Protein AF-A0A940CSS1-F1 (afdb_monomer_lite)

Secondary structure (DSSP, 8-state):
---HHHHHHHHHTGGG-S-----TTHHHHHHHHHHHHHHHHHHTT-TTS-HHHHHHHHHTHHHHHHHTTHHHHHHHHHHHTTS--SSGGGTSPSS-STT---HHHHHHHHHHHHHHHHS-SS----HHHHHHHHHHHHHHHHHHHHHSSEEETTSPBPSSTTSPP-SSSEEEGGGTSS-SS-S-S-HHHHHHHHHHHHHHHHHHHHHHHHHH-HHHHTT-----PPPEE-TTS-EE-HHHHHHHTTTTSS----STHHHHHHHHHHHHHHHHHHHHHHHHHH-TTHHHHHHHHH-HHHH----HHHHHHHHHIIIIIT--HHHHHHHHTS--------GGG-------S-S---HHHHHHHHHHHH--HHHHHHHHH-TTT--EEETTTTEEE-HHHHHHHHHHHHHHTGGGS-SS-HHHHHHHHHHHHHHHS--SSTHHHHHHHHHHPPPEEE--S-TTS-HHHHHHHHHHTTEEEEEEE-SS-TT-TTS-GGGSEEEEEEEEEETTEEGGG-TTTEEEEEEEETTEEEEEEEESSPPPSEEEEEEEEEEETTSPBPPPEEEEEEE------

Radius of gyration: 26.65 Å; chains: 1; bounding box: 70×77×77 Å

Structure (mmCIF, N/CA/C/O backbone):
data_AF-A0A940CSS1-F1
#
_entry.id   AF-A0A940CSS1-F1
#
loop_
_atom_site.group_PDB
_atom_site.id
_atom_site.type_symbol
_atom_site.label_atom_id
_atom_site.label_alt_id
_atom_site.label_comp_id
_atom_site.label_asym_id
_atom_site.label_entity_id
_atom_site.label_seq_id
_atom_site.pdbx_PDB_ins_code
_atom_site.Cartn_x
_atom_site.Cartn_y
_atom_site.Cartn_z
_atom_site.occupancy
_atom_site.B_iso_or_equiv
_atom_site.auth_seq_id
_atom_site.auth_comp_id
_atom_site.auth_asym_id
_atom_site.auth_atom_id
_atom_site.pdbx_PDB_model_num
ATOM 1 N N . MET A 1 1 ? 31.237 24.025 -6.391 1.00 29.25 1 MET A N 1
ATOM 2 C CA . MET A 1 1 ? 30.193 24.682 -5.571 1.00 29.25 1 MET A CA 1
ATOM 3 C C . MET A 1 1 ? 28.832 24.207 -6.045 1.00 29.25 1 MET A C 1
ATOM 5 O O . MET A 1 1 ? 28.458 24.490 -7.176 1.00 29.25 1 MET A O 1
ATOM 9 N N . VAL A 1 2 ? 28.121 23.431 -5.227 1.00 28.97 2 VAL A N 1
ATOM 10 C CA . VAL A 1 2 ? 26.744 23.020 -5.535 1.00 28.97 2 VAL A CA 1
ATOM 11 C C . VAL A 1 2 ? 25.853 24.253 -5.382 1.00 28.97 2 VAL A C 1
ATOM 13 O O . VAL A 1 2 ? 25.834 24.879 -4.328 1.00 28.97 2 VAL A O 1
ATOM 16 N N . SER A 1 3 ? 25.181 24.652 -6.461 1.00 36.09 3 SER A N 1
ATOM 17 C CA . SER A 1 3 ? 24.285 25.812 -6.474 1.00 36.09 3 SER A CA 1
ATOM 18 C C . SER A 1 3 ? 23.191 25.664 -5.409 1.00 36.09 3 SER A C 1
ATOM 20 O O . SER A 1 3 ? 22.567 24.608 -5.320 1.00 36.09 3 SER A O 1
ATOM 22 N N . LEU A 1 4 ? 22.907 26.728 -4.648 1.00 36.09 4 LEU A N 1
ATOM 23 C CA . LEU A 1 4 ? 21.789 26.808 -3.693 1.00 36.09 4 LEU A CA 1
ATOM 24 C C . LEU A 1 4 ? 20.453 26.381 -4.334 1.00 36.09 4 LEU A C 1
ATOM 26 O O . LEU A 1 4 ? 19.608 25.783 -3.673 1.00 36.09 4 LEU A O 1
ATOM 30 N N . LYS A 1 5 ? 20.306 26.593 -5.654 1.00 35.53 5 LYS A N 1
ATOM 31 C CA . LYS A 1 5 ? 19.169 26.096 -6.441 1.00 35.53 5 LYS A CA 1
ATOM 32 C C . LYS A 1 5 ? 19.087 24.574 -6.440 1.00 35.53 5 LYS A C 1
ATOM 34 O O . LYS A 1 5 ? 17.989 24.072 -6.305 1.00 35.53 5 LYS A O 1
ATOM 39 N N . PHE A 1 6 ? 20.207 23.860 -6.565 1.00 36.69 6 PHE A N 1
ATOM 40 C CA . PHE A 1 6 ? 20.286 22.392 -6.561 1.00 36.69 6 PHE A CA 1
ATOM 41 C C . PHE A 1 6 ? 20.028 21.799 -5.169 1.00 36.69 6 PHE A C 1
ATOM 43 O O . PHE A 1 6 ? 19.438 20.730 -5.068 1.00 36.69 6 PHE A O 1
ATOM 50 N N . LEU A 1 7 ? 20.441 22.492 -4.104 1.00 38.69 7 LEU A N 1
ATOM 51 C CA . LEU A 1 7 ? 20.188 22.077 -2.722 1.00 38.69 7 LEU A CA 1
ATOM 52 C C . LEU A 1 7 ? 18.703 22.236 -2.357 1.00 38.69 7 LEU A C 1
ATOM 54 O O . LEU A 1 7 ? 18.094 21.280 -1.893 1.00 38.69 7 LEU A O 1
ATOM 58 N N . LEU A 1 8 ? 18.096 23.388 -2.670 1.00 38.75 8 LEU A N 1
ATOM 59 C CA . LEU A 1 8 ? 16.649 23.605 -2.525 1.00 38.75 8 LEU A CA 1
ATOM 60 C C . LEU A 1 8 ? 15.842 22.621 -3.379 1.00 38.75 8 LEU A C 1
ATOM 62 O O . LEU A 1 8 ? 14.817 22.127 -2.935 1.00 38.75 8 LEU A O 1
ATOM 66 N N . LEU A 1 9 ? 16.337 22.271 -4.567 1.00 43.03 9 LEU A N 1
ATOM 67 C CA . LEU A 1 9 ? 15.735 21.253 -5.425 1.00 43.03 9 LEU A CA 1
ATOM 68 C C . LEU A 1 9 ? 15.774 19.845 -4.817 1.00 43.03 9 LEU A C 1
ATOM 70 O O . LEU A 1 9 ? 14.813 19.087 -4.919 1.00 43.03 9 LEU A O 1
ATOM 74 N N . ARG A 1 10 ? 16.903 19.492 -4.194 1.00 39.44 10 ARG A N 1
ATOM 75 C CA . ARG A 1 10 ? 17.076 18.217 -3.495 1.00 39.44 10 ARG A CA 1
ATOM 76 C C . ARG A 1 10 ? 16.243 18.142 -2.218 1.00 39.44 10 ARG A C 1
ATOM 78 O O . ARG A 1 10 ? 15.838 17.051 -1.858 1.00 39.44 10 ARG A O 1
ATOM 85 N N . ILE A 1 11 ? 15.981 19.275 -1.570 1.00 43.97 11 ILE A N 1
ATOM 86 C CA . ILE A 1 11 ? 15.178 19.365 -0.343 1.00 43.97 11 ILE A CA 1
ATOM 87 C C . ILE A 1 11 ? 13.672 19.415 -0.658 1.00 43.97 11 ILE A C 1
ATOM 89 O O . ILE A 1 11 ? 12.887 18.827 0.071 1.00 43.97 11 ILE A O 1
ATOM 93 N N . LEU A 1 12 ? 13.264 20.071 -1.753 1.00 43.53 12 LEU A N 1
ATOM 94 C CA . LEU A 1 12 ? 11.851 20.281 -2.100 1.00 43.53 12 LEU A CA 1
ATOM 95 C C . LEU A 1 12 ? 11.268 19.253 -3.079 1.00 43.53 12 LEU A C 1
ATOM 97 O O . LEU A 1 12 ? 10.058 19.241 -3.234 1.00 43.53 12 LEU A O 1
ATOM 101 N N . ILE A 1 13 ? 12.075 18.455 -3.793 1.00 43.66 13 ILE A N 1
ATOM 102 C CA . ILE A 1 13 ? 11.567 17.554 -4.857 1.00 43.66 13 ILE A CA 1
ATOM 103 C C . ILE A 1 13 ? 12.033 16.107 -4.689 1.00 43.66 13 ILE A C 1
ATOM 105 O O . ILE A 1 13 ? 11.290 15.181 -4.989 1.00 43.66 13 ILE A O 1
ATOM 109 N N . LEU A 1 14 ? 13.256 15.877 -4.214 1.00 39.31 14 LEU A N 1
ATOM 110 C CA . LEU A 1 14 ? 13.809 14.522 -4.096 1.00 39.31 14 LEU A CA 1
ATOM 111 C C . LEU A 1 14 ? 13.230 13.660 -2.962 1.00 39.31 14 LEU A C 1
ATOM 113 O O . LEU A 1 14 ? 13.206 12.447 -3.146 1.00 39.31 14 LEU A O 1
ATOM 117 N N . PRO A 1 15 ? 12.700 14.214 -1.855 1.00 42.03 15 PRO A N 1
ATOM 118 C CA . PRO A 1 15 ? 11.929 13.417 -0.911 1.00 42.03 15 PRO A CA 1
ATOM 119 C C . PRO A 1 15 ? 10.555 13.019 -1.496 1.00 42.03 15 PRO A C 1
ATOM 121 O O . PRO A 1 15 ? 9.865 12.172 -0.951 1.00 42.03 15 PRO A O 1
ATOM 124 N N . ILE A 1 16 ? 10.122 13.614 -2.613 1.00 43.53 16 ILE A N 1
ATOM 125 C CA . ILE A 1 16 ? 8.709 13.597 -2.999 1.00 43.53 16 ILE A CA 1
ATOM 126 C C . ILE A 1 16 ? 8.283 12.381 -3.846 1.00 43.53 16 ILE A C 1
ATOM 128 O O . ILE A 1 16 ? 7.088 12.187 -4.002 1.00 43.53 16 ILE A O 1
ATOM 132 N N . PHE A 1 17 ? 9.159 11.490 -4.333 1.00 40.16 17 PHE A N 1
ATOM 133 C CA . PHE A 1 17 ? 8.698 10.337 -5.140 1.00 40.16 17 PHE A CA 1
ATOM 134 C C . PHE A 1 17 ? 9.651 9.128 -5.077 1.00 40.16 17 PHE A C 1
ATOM 136 O O . PHE A 1 17 ? 10.847 9.361 -5.271 1.00 40.16 17 PHE A O 1
ATOM 143 N N . PRO A 1 18 ? 9.199 7.848 -4.941 1.00 40.25 18 PRO A N 1
ATOM 144 C CA . PRO A 1 18 ? 7.848 7.289 -4.804 1.00 40.25 18 PRO A CA 1
ATOM 145 C C . PRO A 1 18 ? 7.751 6.095 -3.802 1.00 40.25 18 PRO A C 1
ATOM 147 O O . PRO A 1 18 ? 8.694 5.758 -3.078 1.00 40.25 18 PRO A O 1
ATOM 150 N N . ALA A 1 19 ? 6.602 5.419 -3.909 1.00 32.12 19 ALA A N 1
ATOM 151 C CA . ALA A 1 19 ? 6.022 4.335 -3.125 1.00 32.12 19 ALA A CA 1
ATOM 152 C C . ALA A 1 19 ? 5.374 4.862 -1.832 1.00 32.12 19 ALA A C 1
ATOM 154 O O . ALA A 1 19 ? 5.935 5.686 -1.128 1.00 32.12 19 ALA A O 1
ATOM 155 N N . PHE A 1 20 ? 4.129 4.485 -1.613 1.00 45.91 20 PHE A N 1
ATOM 156 C CA . PHE A 1 20 ? 3.291 4.828 -0.474 1.00 45.91 20 PHE A CA 1
ATOM 157 C C . PHE A 1 20 ? 2.617 3.502 -0.090 1.00 45.91 20 PHE A C 1
ATOM 159 O O . PHE A 1 20 ? 2.481 2.608 -0.927 1.00 45.91 20 PHE A O 1
ATOM 166 N N . ALA A 1 21 ? 2.299 3.346 1.180 1.00 37.09 21 ALA A N 1
ATOM 167 C CA . ALA A 1 21 ? 1.557 2.212 1.701 1.00 37.09 21 ALA A CA 1
ATOM 168 C C . ALA A 1 21 ? 0.693 2.768 2.832 1.00 37.09 21 ALA A C 1
ATOM 170 O O . ALA A 1 21 ? 1.211 3.146 3.869 1.00 37.09 21 ALA A O 1
ATOM 171 N N . TRP A 1 22 ? -0.590 2.881 2.569 1.00 54.59 22 TRP A N 1
ATOM 172 C CA . TRP A 1 22 ? -1.659 3.466 3.358 1.00 54.59 22 TRP A CA 1
ATOM 173 C C . TRP A 1 22 ? -1.546 4.942 3.725 1.00 54.59 22 TRP A C 1
ATOM 175 O O . TRP A 1 22 ? -0.510 5.504 4.089 1.00 54.59 22 TRP A O 1
ATOM 185 N N . GLY A 1 23 ? -2.690 5.593 3.539 1.00 63.97 23 GLY A N 1
ATOM 186 C CA . GLY A 1 23 ? -2.919 6.987 3.822 1.00 63.97 23 GLY A CA 1
ATOM 187 C C . GLY A 1 23 ? -3.547 7.152 5.208 1.00 63.97 23 GLY A C 1
ATOM 188 O O . GLY A 1 23 ? -4.608 6.575 5.466 1.00 63.97 23 GLY A O 1
ATOM 189 N N . PRO A 1 24 ? -2.947 7.924 6.131 1.00 82.00 24 PRO A N 1
ATOM 190 C CA . PRO A 1 24 ? -3.388 7.947 7.523 1.00 82.00 24 PRO A CA 1
ATOM 191 C C . PRO A 1 24 ? -4.725 8.663 7.744 1.00 82.00 24 PRO A C 1
ATOM 193 O O . PRO A 1 24 ? -5.191 8.750 8.880 1.00 82.00 24 PRO A O 1
ATOM 196 N N . PHE A 1 25 ? -5.331 9.250 6.708 1.00 88.81 25 PHE A N 1
ATOM 197 C CA . PHE A 1 25 ? -6.580 10.008 6.831 1.00 88.81 25 PHE A CA 1
ATOM 198 C C . PHE A 1 25 ? -7.809 9.150 6.530 1.00 88.81 25 PHE A C 1
ATOM 200 O O . PHE A 1 25 ? -8.873 9.379 7.109 1.00 88.81 25 PHE A O 1
ATOM 207 N N . THR A 1 26 ? -7.666 8.137 5.679 1.00 90.31 26 THR A N 1
ATOM 208 C CA . THR A 1 26 ? -8.787 7.312 5.218 1.00 90.31 26 THR A CA 1
ATOM 209 C C . THR A 1 26 ? -9.311 6.356 6.302 1.00 90.31 26 THR A C 1
ATOM 211 O O . THR A 1 26 ? -10.525 6.296 6.529 1.00 90.31 26 THR A O 1
ATOM 214 N N . HIS A 1 27 ? -8.434 5.669 7.045 1.00 91.25 27 HIS A N 1
ATOM 215 C CA . HIS A 1 27 ? -8.853 4.716 8.088 1.00 91.25 27 HIS A CA 1
ATOM 216 C C . HIS A 1 27 ? -9.666 5.319 9.237 1.00 91.25 27 HIS A C 1
ATOM 218 O O . HIS A 1 27 ? -10.683 4.713 9.604 1.00 91.25 27 HIS A O 1
ATOM 224 N N . PRO A 1 28 ? -9.314 6.502 9.784 1.00 94.81 28 PRO A N 1
ATOM 225 C CA . PRO A 1 28 ? -10.136 7.133 10.810 1.00 94.81 28 PRO A CA 1
ATOM 226 C C . PRO A 1 28 ? -11.567 7.402 10.338 1.00 94.81 28 PRO A C 1
ATOM 228 O O . PRO A 1 28 ? -12.511 7.234 11.111 1.00 94.81 28 PRO A O 1
ATOM 231 N N . VAL A 1 29 ? -11.756 7.768 9.063 1.00 95.12 29 VAL A N 1
ATOM 232 C CA . VAL A 1 29 ? -13.096 7.991 8.498 1.00 95.12 29 VAL A CA 1
ATOM 233 C C . VAL A 1 29 ? -13.858 6.684 8.320 1.00 95.12 29 VAL A C 1
ATOM 235 O O . VAL A 1 29 ? -15.034 6.635 8.683 1.00 95.12 29 VAL A O 1
ATOM 238 N N . ILE A 1 30 ? -13.215 5.627 7.813 1.00 94.94 30 ILE A N 1
ATOM 239 C CA . ILE A 1 30 ? -13.838 4.296 7.708 1.00 94.94 30 ILE A CA 1
ATOM 240 C C . ILE A 1 30 ? -14.285 3.817 9.092 1.00 94.94 30 ILE A C 1
ATOM 242 O O . ILE A 1 30 ? -15.443 3.441 9.266 1.00 94.94 30 ILE A O 1
ATOM 246 N N . SER A 1 31 ? -13.402 3.903 10.089 1.00 96.62 31 SER A N 1
ATOM 247 C CA . SER A 1 31 ? -13.687 3.466 11.460 1.00 96.62 31 SER A CA 1
ATOM 248 C C . SER A 1 31 ? -14.827 4.269 12.081 1.00 96.62 31 SER A C 1
ATOM 250 O O . SER A 1 31 ? -15.753 3.684 12.642 1.00 96.62 31 SER A O 1
ATOM 252 N N . LYS A 1 32 ? -14.821 5.599 11.915 1.00 97.38 32 LYS A N 1
ATOM 253 C CA . LYS A 1 32 ? -15.915 6.455 12.383 1.00 97.38 32 LYS A CA 1
ATOM 254 C C . LYS A 1 32 ? -17.249 6.077 11.741 1.00 97.38 32 LYS A C 1
ATOM 256 O O . LYS A 1 32 ? -18.217 5.839 12.454 1.00 97.38 32 LYS A O 1
ATOM 261 N N . LYS A 1 33 ? -17.297 5.981 10.410 1.00 97.94 33 LYS A N 1
ATOM 262 C CA . LYS A 1 33 ? -18.532 5.643 9.687 1.00 97.94 33 LYS A CA 1
ATOM 263 C C . LYS A 1 33 ? -19.019 4.227 10.005 1.00 97.94 33 LYS A C 1
ATOM 265 O O . LYS A 1 33 ? -20.224 3.997 10.030 1.00 97.94 33 LYS A O 1
ATOM 270 N N . ALA A 1 34 ? -18.115 3.284 10.272 1.00 98.38 34 ALA A N 1
ATOM 271 C CA . ALA A 1 34 ? -18.475 1.938 10.712 1.00 98.38 34 ALA A CA 1
ATOM 272 C C . ALA A 1 34 ? -19.095 1.933 12.117 1.00 98.38 34 ALA A C 1
ATOM 274 O O . ALA A 1 34 ? -20.099 1.252 12.323 1.00 98.38 34 ALA A O 1
ATOM 275 N N . LEU A 1 35 ? -18.553 2.720 13.055 1.00 98.56 35 LEU A N 1
ATOM 276 C CA . LEU A 1 35 ? -19.149 2.899 14.381 1.00 98.56 35 LEU A CA 1
ATOM 277 C C . LEU A 1 35 ? -20.537 3.545 14.278 1.00 98.56 35 LEU A C 1
ATOM 279 O O . LEU A 1 35 ? -21.498 2.973 14.784 1.00 98.56 35 LEU A O 1
ATOM 283 N N . GLU A 1 36 ? -20.660 4.656 13.545 1.00 98.31 36 GLU A N 1
ATOM 284 C CA . GLU A 1 36 ? -21.942 5.341 13.312 1.00 98.31 36 GLU A CA 1
ATOM 285 C C . GLU A 1 36 ? -22.976 4.392 12.681 1.00 98.31 36 GLU A C 1
ATOM 287 O O . GLU A 1 36 ? -24.145 4.368 13.071 1.00 98.31 36 GLU A O 1
ATOM 292 N N . LYS A 1 37 ? -22.552 3.557 11.723 1.00 98.50 37 LYS A N 1
ATOM 293 C CA . LYS A 1 37 ? -23.418 2.547 11.110 1.00 98.50 37 LYS A CA 1
ATOM 294 C C . LYS A 1 37 ? -23.864 1.486 12.122 1.00 98.50 37 LYS A C 1
ATOM 296 O O . LYS A 1 37 ? -25.051 1.174 12.171 1.00 98.50 37 LYS A O 1
ATOM 301 N N . ALA A 1 38 ? -22.954 0.962 12.942 1.00 98.25 38 ALA A N 1
ATOM 302 C CA . ALA A 1 38 ? -23.288 -0.016 13.978 1.00 98.25 38 ALA A CA 1
ATOM 303 C C . ALA A 1 38 ? -24.253 0.560 15.034 1.00 98.25 38 ALA A C 1
ATOM 305 O O . ALA A 1 38 ? -25.166 -0.134 15.482 1.00 98.25 38 ALA A O 1
ATOM 306 N N . GLU A 1 39 ? -24.099 1.836 15.400 1.00 98.31 39 GLU A N 1
ATOM 307 C CA . GLU A 1 39 ? -25.027 2.544 16.288 1.00 98.31 39 GLU A CA 1
ATOM 308 C C . GLU A 1 39 ? -26.428 2.670 15.688 1.00 98.31 39 GLU A C 1
ATOM 310 O O . GLU A 1 39 ? -27.418 2.404 16.374 1.00 98.31 39 GLU A O 1
ATOM 315 N N . ASN A 1 40 ? -26.512 3.044 14.410 1.00 98.12 40 ASN A N 1
ATOM 316 C CA . ASN A 1 40 ? -27.785 3.150 13.703 1.00 98.12 40 ASN A CA 1
ATOM 317 C C . ASN A 1 40 ? -28.479 1.785 13.616 1.00 98.12 40 ASN A C 1
ATOM 319 O O . ASN A 1 40 ? -29.657 1.678 13.951 1.00 98.12 40 ASN A O 1
ATOM 323 N N . GLU A 1 41 ? -27.744 0.721 13.279 1.00 97.69 41 GLU A N 1
ATOM 324 C CA . GLU A 1 41 ? -28.289 -0.642 13.255 1.00 97.69 41 GLU A CA 1
ATOM 325 C C . GLU A 1 41 ? -28.791 -1.090 14.645 1.00 97.69 41 GLU A C 1
ATOM 327 O O . GLU A 1 41 ? -29.846 -1.720 14.751 1.00 97.69 41 GLU A O 1
ATOM 332 N N . LEU A 1 42 ? -28.095 -0.731 15.734 1.00 97.06 42 LEU A N 1
ATOM 333 C CA . LEU A 1 42 ? -28.573 -0.982 17.102 1.00 97.06 42 LEU A CA 1
ATOM 334 C C . LEU A 1 42 ? -29.858 -0.213 17.424 1.00 97.06 42 LEU A C 1
ATOM 336 O O . LEU A 1 42 ? -30.749 -0.770 18.073 1.00 97.06 42 LEU A O 1
ATOM 340 N N . ALA A 1 43 ? -29.956 1.047 16.992 1.00 96.25 43 ALA A N 1
ATOM 341 C CA . ALA A 1 43 ? -31.142 1.881 17.182 1.00 96.25 43 ALA A CA 1
ATOM 342 C C . ALA A 1 43 ? -32.354 1.343 16.401 1.00 96.25 43 ALA A C 1
ATOM 344 O O . ALA A 1 43 ? -33.480 1.401 16.895 1.00 96.25 43 ALA A O 1
ATOM 345 N N . GLU A 1 44 ? -32.117 0.743 15.233 1.00 96.75 44 GLU A N 1
ATOM 346 C CA . GLU A 1 44 ? -33.116 0.036 14.420 1.00 96.75 44 GLU A CA 1
ATOM 347 C C . GLU A 1 44 ? -33.477 -1.357 14.972 1.00 96.75 44 GLU A C 1
ATOM 349 O O . GLU A 1 44 ? -34.396 -2.014 14.481 1.00 96.75 44 GLU A O 1
ATOM 354 N N . GLY A 1 45 ? -32.799 -1.811 16.031 1.00 95.25 45 GLY A N 1
ATOM 355 C CA . GLY A 1 45 ? -33.093 -3.068 16.715 1.00 95.25 45 GLY A CA 1
ATOM 356 C C . GLY A 1 45 ? -32.381 -4.294 16.141 1.00 95.25 45 GLY A C 1
ATOM 357 O O . GLY A 1 45 ? -32.776 -5.419 16.467 1.00 95.25 45 GLY A O 1
ATOM 358 N N . ASN A 1 46 ? -31.329 -4.117 15.331 1.00 95.44 46 ASN A N 1
ATOM 359 C CA . ASN A 1 46 ? -30.494 -5.221 14.863 1.00 95.44 46 ASN A CA 1
ATOM 360 C C . ASN A 1 46 ? -29.763 -5.878 16.049 1.00 95.44 46 ASN A C 1
ATOM 362 O O . ASN A 1 46 ? -28.811 -5.334 16.608 1.00 95.44 46 ASN A O 1
ATOM 366 N N . LYS A 1 47 ? -30.203 -7.083 16.427 1.00 94.06 47 LYS A N 1
ATOM 367 C CA . LYS A 1 47 ? -29.630 -7.849 17.547 1.00 94.06 47 LYS A CA 1
ATOM 368 C C . LYS A 1 47 ? -28.289 -8.507 17.221 1.00 94.06 47 LYS A C 1
ATOM 370 O O . LYS A 1 47 ? -27.656 -9.024 18.135 1.00 94.06 47 LYS A O 1
ATOM 375 N N . ASN A 1 48 ? -27.875 -8.508 15.953 1.00 95.62 48 ASN A N 1
ATOM 376 C CA . ASN A 1 48 ? -26.599 -9.091 15.542 1.00 95.62 48 ASN A CA 1
ATOM 377 C C . ASN A 1 48 ? -25.412 -8.181 15.883 1.00 95.62 48 ASN A C 1
ATOM 379 O O . ASN A 1 48 ? -24.284 -8.657 15.922 1.00 95.62 48 ASN A O 1
ATOM 383 N N . ILE A 1 49 ? -25.646 -6.889 16.141 1.00 97.81 49 ILE A N 1
ATOM 384 C CA . ILE A 1 49 ? -24.591 -5.971 16.571 1.00 97.81 49 ILE A CA 1
ATOM 385 C C . ILE A 1 49 ? -24.280 -6.188 18.055 1.00 97.81 49 ILE A C 1
ATOM 387 O O . ILE A 1 49 ? -25.168 -6.202 18.912 1.00 97.81 49 ILE A O 1
ATOM 391 N N . ASN A 1 50 ? -22.994 -6.305 18.370 1.00 97.38 50 ASN A N 1
ATOM 392 C CA . ASN A 1 50 ? -22.469 -6.407 19.720 1.00 97.38 50 ASN A CA 1
ATOM 393 C C . ASN A 1 50 ? -22.608 -5.060 20.448 1.00 97.38 50 ASN A C 1
ATOM 395 O O . ASN A 1 50 ? -21.735 -4.191 20.382 1.00 97.38 50 ASN A O 1
ATOM 399 N N . ARG A 1 51 ? -23.738 -4.895 21.145 1.00 97.81 51 ARG A N 1
ATOM 400 C CA . ARG A 1 51 ? -24.072 -3.677 21.893 1.00 97.81 51 ARG A CA 1
ATOM 401 C C . ARG A 1 51 ? -23.000 -3.289 22.910 1.00 97.81 51 ARG A C 1
ATOM 403 O O . ARG A 1 51 ? -22.645 -2.118 22.968 1.00 97.81 51 ARG A O 1
ATOM 410 N N . ASP A 1 52 ? -22.498 -4.251 23.685 1.00 96.81 52 ASP A N 1
ATOM 411 C CA . ASP A 1 52 ? -21.491 -3.980 24.718 1.00 96.81 52 ASP A CA 1
ATOM 412 C C . ASP A 1 52 ? -20.216 -3.403 24.093 1.00 96.81 52 ASP A C 1
ATOM 414 O O . ASP A 1 52 ? -19.730 -2.356 24.515 1.00 96.81 52 ASP A O 1
ATOM 418 N N . LEU A 1 53 ? -19.727 -4.016 23.013 1.00 97.31 53 LEU A N 1
ATOM 419 C CA . LEU A 1 53 ? -18.541 -3.533 22.312 1.00 97.31 53 LEU A CA 1
ATOM 420 C C . LEU A 1 53 ? -18.726 -2.105 21.772 1.00 97.31 53 LEU A C 1
ATOM 422 O O . LEU A 1 53 ? -17.844 -1.265 21.954 1.00 97.31 53 LEU A O 1
ATOM 426 N N . VAL A 1 54 ? -19.881 -1.810 21.162 1.00 97.88 54 VAL A N 1
ATOM 427 C CA . VAL A 1 54 ? -20.212 -0.456 20.683 1.00 97.88 54 VAL A CA 1
ATOM 428 C C . VAL A 1 54 ? -20.222 0.543 21.842 1.00 97.88 54 VAL A C 1
ATOM 430 O O . VAL A 1 54 ? -19.570 1.582 21.759 1.00 97.88 54 VAL A O 1
ATOM 433 N N . GLU A 1 55 ? -20.905 0.236 22.947 1.00 97.38 55 GLU A N 1
ATOM 434 C CA . GLU A 1 55 ? -20.989 1.121 24.117 1.00 97.38 55 GLU A CA 1
ATOM 435 C C . GLU A 1 55 ? -19.614 1.417 24.729 1.00 97.38 55 GLU A C 1
ATOM 437 O O . GLU A 1 55 ? -19.345 2.551 25.137 1.00 97.38 55 GLU A O 1
ATOM 442 N N . ARG A 1 56 ? -18.723 0.423 24.772 1.00 96.62 56 ARG A N 1
ATOM 443 C CA . ARG A 1 56 ? -17.360 0.571 25.296 1.00 96.62 56 ARG A CA 1
ATOM 444 C C . ARG A 1 56 ? -16.467 1.387 24.369 1.00 96.62 56 ARG A C 1
ATOM 446 O O . ARG A 1 56 ? -15.765 2.279 24.843 1.00 96.62 56 ARG A O 1
ATOM 453 N N . ILE A 1 57 ? -16.542 1.149 23.059 1.00 97.25 57 ILE A N 1
ATOM 454 C CA . ILE A 1 57 ? -15.809 1.936 22.057 1.00 97.25 57 ILE A CA 1
ATOM 455 C C . ILE A 1 57 ? -16.262 3.397 22.079 1.00 97.25 57 ILE A C 1
ATOM 457 O O . ILE A 1 57 ? -15.416 4.284 22.072 1.00 97.25 57 ILE A O 1
ATOM 461 N N . LYS A 1 58 ? -17.567 3.673 22.194 1.00 97.25 58 LYS A N 1
ATOM 462 C CA . LYS A 1 58 ? -18.096 5.047 22.245 1.00 97.25 58 LYS A CA 1
ATOM 463 C C . LYS A 1 58 ? -17.523 5.894 23.380 1.00 97.25 58 LYS A C 1
ATOM 465 O O . LYS A 1 58 ? -17.329 7.093 23.205 1.00 97.25 58 LYS A O 1
ATOM 470 N N . LYS A 1 59 ? -17.229 5.299 24.543 1.00 97.31 59 LYS A N 1
ATOM 471 C CA . LYS A 1 59 ? -16.594 6.022 25.664 1.00 97.31 59 LYS A CA 1
ATOM 472 C C . LYS A 1 59 ? -15.205 6.553 25.303 1.00 97.31 59 LYS A C 1
ATOM 474 O O . LYS A 1 59 ? -14.764 7.542 25.882 1.00 97.31 59 LYS A O 1
ATOM 479 N N . HIS A 1 60 ? -14.542 5.903 24.348 1.00 97.38 60 HIS A N 1
ATOM 480 C CA . HIS A 1 60 ? -13.202 6.227 23.866 1.00 97.38 60 HIS A CA 1
ATOM 481 C C . HIS A 1 60 ? -13.199 6.373 22.339 1.00 97.38 60 HIS A C 1
ATOM 483 O O . HIS A 1 60 ? -12.254 5.938 21.684 1.00 97.38 60 HIS A O 1
ATOM 489 N N . GLU A 1 61 ? -14.255 6.978 21.776 1.00 96.81 61 GLU A N 1
ATOM 490 C CA . GLU A 1 61 ? -14.478 7.078 20.325 1.00 96.81 61 GLU A CA 1
ATOM 491 C C . GLU A 1 61 ? -13.219 7.585 19.613 1.00 96.81 61 GLU A C 1
ATOM 493 O O . GLU A 1 61 ? -12.673 6.911 18.745 1.00 96.81 61 GLU A O 1
ATOM 498 N N . GLU A 1 62 ? -12.685 8.724 20.052 1.00 95.88 62 GLU A N 1
ATOM 499 C CA . GLU A 1 62 ? -11.499 9.331 19.446 1.00 95.88 62 GLU A CA 1
ATOM 500 C C . GLU A 1 62 ? -10.271 8.396 19.455 1.00 95.88 62 GLU A C 1
ATOM 502 O O . GLU A 1 62 ? -9.499 8.379 18.496 1.00 95.88 62 GLU A O 1
ATOM 507 N N . VAL A 1 63 ? -10.117 7.576 20.504 1.00 97.50 63 VAL A N 1
ATOM 508 C CA . VAL A 1 63 ? -9.032 6.588 20.599 1.00 97.50 63 VAL A CA 1
ATOM 509 C C . VAL A 1 63 ? -9.223 5.484 19.565 1.00 97.50 63 VAL A C 1
ATOM 511 O O . VAL A 1 63 ? -8.276 5.148 18.863 1.00 97.50 63 VAL A O 1
ATOM 514 N N . PHE A 1 64 ? -10.440 4.953 19.430 1.00 97.81 64 PHE A N 1
ATOM 515 C CA . PHE A 1 64 ? -10.766 3.942 18.422 1.00 97.81 64 PHE A CA 1
ATOM 516 C C . PHE A 1 64 ? -10.514 4.452 16.995 1.00 97.81 64 PHE A C 1
ATOM 518 O O . PHE A 1 64 ? -9.886 3.756 16.196 1.00 97.81 64 PHE A O 1
ATOM 525 N N . LEU A 1 65 ? -10.935 5.685 16.694 1.00 95.69 65 LEU A N 1
ATOM 526 C CA . LEU A 1 65 ? -10.745 6.305 15.379 1.00 95.69 65 LEU A CA 1
ATOM 527 C C . LEU A 1 65 ? -9.262 6.393 15.017 1.00 95.69 65 LEU A C 1
ATOM 529 O O . LEU A 1 65 ? -8.857 5.916 13.962 1.00 95.69 65 LEU A O 1
ATOM 533 N N . PHE A 1 66 ? -8.438 6.982 15.883 1.00 95.81 66 PHE A N 1
ATOM 534 C CA . PHE A 1 66 ? -7.021 7.209 15.583 1.00 95.81 66 PHE A CA 1
ATOM 535 C C . PHE A 1 66 ? -6.136 5.981 15.821 1.00 95.81 66 PHE A C 1
ATOM 537 O O . PHE A 1 66 ? -5.012 5.923 15.322 1.00 95.81 66 PHE A O 1
ATOM 544 N N . ALA A 1 67 ? -6.642 4.958 16.508 1.00 95.69 67 ALA A N 1
ATOM 545 C CA . ALA A 1 67 ? -6.001 3.648 16.555 1.00 95.69 67 ALA A CA 1
ATOM 546 C C . ALA A 1 67 ? -6.170 2.841 15.259 1.00 95.69 67 ALA A C 1
ATOM 548 O O . ALA A 1 67 ? -5.467 1.861 15.033 1.00 95.69 67 ALA A O 1
ATOM 549 N N . SER A 1 68 ? -7.045 3.265 14.347 1.00 92.38 68 SER A N 1
ATOM 550 C CA . SER A 1 68 ? -7.073 2.688 12.996 1.00 92.38 68 SER A CA 1
ATOM 551 C C . SER A 1 68 ? -5.841 3.034 12.147 1.00 92.38 68 SER A C 1
ATOM 553 O O . SER A 1 68 ? -5.664 2.488 11.068 1.00 92.38 68 SER A O 1
ATOM 555 N N . ASN A 1 69 ? -4.941 3.874 12.665 1.00 90.69 69 ASN A N 1
ATOM 556 C CA . ASN A 1 69 ? -3.606 4.107 12.112 1.00 90.69 69 ASN A CA 1
ATOM 557 C C . ASN A 1 69 ? -2.518 3.222 12.760 1.00 90.69 69 ASN A C 1
ATOM 559 O O . ASN A 1 69 ? -1.360 3.252 12.346 1.00 90.69 69 ASN A O 1
ATOM 563 N N . SER A 1 70 ? -2.833 2.478 13.828 1.00 89.88 70 SER A N 1
ATOM 564 C CA . SER A 1 70 ? -1.826 1.789 14.649 1.00 89.88 70 SER A CA 1
ATOM 565 C C . SER A 1 70 ? -1.119 0.655 13.918 1.00 89.88 70 SER A C 1
ATOM 567 O O . SER A 1 70 ? 0.075 0.447 14.135 1.00 89.88 70 SER A O 1
ATOM 569 N N . ALA A 1 71 ? -1.842 -0.078 13.069 1.00 86.56 71 ALA A N 1
ATOM 570 C CA . ALA A 1 71 ? -1.276 -1.188 12.315 1.00 86.56 71 ALA A CA 1
ATOM 571 C C . ALA A 1 71 ? -0.184 -0.694 11.355 1.00 86.56 71 ALA A C 1
ATOM 573 O O . ALA A 1 71 ? 0.901 -1.273 11.315 1.00 86.56 71 ALA A O 1
ATOM 574 N N . ASP A 1 72 ? -0.402 0.427 10.662 1.00 83.75 72 ASP A N 1
ATOM 575 C CA . ASP A 1 72 ? 0.598 1.020 9.765 1.00 83.75 72 ASP A CA 1
ATOM 576 C C . ASP A 1 72 ? 1.859 1.496 10.489 1.00 83.75 72 ASP A C 1
ATOM 578 O O . ASP A 1 72 ? 2.948 1.490 9.908 1.00 83.75 72 ASP A O 1
ATOM 582 N N . ALA A 1 73 ? 1.762 1.859 11.774 1.00 84.00 73 ALA A N 1
ATOM 583 C CA . ALA A 1 73 ? 2.940 2.210 12.563 1.00 84.00 73 ALA A CA 1
ATOM 584 C C . ALA A 1 73 ? 3.960 1.059 12.605 1.00 84.00 73 ALA A C 1
ATOM 586 O O . ALA A 1 73 ? 5.167 1.306 12.601 1.00 84.00 73 ALA A O 1
ATOM 587 N N . ILE A 1 74 ? 3.488 -0.192 12.569 1.00 78.56 74 ILE A N 1
ATOM 588 C CA . ILE A 1 74 ? 4.340 -1.380 12.480 1.00 78.56 74 ILE A CA 1
ATOM 589 C C . ILE A 1 74 ? 5.007 -1.499 11.113 1.00 78.56 74 ILE A C 1
ATOM 591 O O . ILE A 1 74 ? 6.222 -1.699 11.038 1.00 78.56 74 ILE A O 1
ATOM 595 N N . SER A 1 75 ? 4.243 -1.314 10.040 1.00 71.62 75 SER A N 1
ATOM 596 C CA . SER A 1 75 ? 4.759 -1.321 8.666 1.00 71.62 75 SER A CA 1
ATOM 597 C C . SER A 1 75 ? 5.804 -0.223 8.440 1.00 71.62 75 SER A C 1
ATOM 599 O O . SER A 1 75 ? 6.756 -0.394 7.680 1.00 71.62 75 SER A O 1
ATOM 601 N N . VAL A 1 76 ? 5.711 0.895 9.161 1.00 68.94 76 VAL A N 1
ATOM 602 C CA . VAL A 1 76 ? 6.711 1.970 9.113 1.00 68.94 76 VAL A CA 1
ATOM 603 C C . VAL A 1 76 ? 8.051 1.569 9.717 1.00 68.94 76 VAL A C 1
ATOM 605 O O . VAL A 1 76 ? 9.092 2.015 9.223 1.00 68.94 76 VAL A O 1
ATOM 608 N N . TYR A 1 77 ? 8.070 0.692 10.722 1.00 71.56 77 TYR A N 1
ATOM 609 C CA . TYR A 1 77 ? 9.325 0.177 11.269 1.00 71.56 77 TYR A CA 1
ATOM 610 C C . TYR A 1 77 ? 10.142 -0.548 10.196 1.00 71.56 77 TYR A C 1
ATOM 612 O O . TYR A 1 77 ? 11.344 -0.313 10.077 1.00 71.56 77 TYR A O 1
ATOM 620 N N . HIS A 1 78 ? 9.492 -1.355 9.350 1.00 65.44 78 HIS A N 1
ATOM 621 C CA . HIS A 1 78 ? 10.135 -2.013 8.208 1.00 65.44 78 HIS A CA 1
ATOM 622 C C . HIS A 1 78 ? 10.837 -1.008 7.283 1.00 65.44 78 HIS A C 1
ATOM 624 O O . HIS A 1 78 ? 11.954 -1.251 6.822 1.00 65.44 78 HIS A O 1
ATOM 630 N N . ILE A 1 79 ? 10.215 0.150 7.058 1.00 62.47 79 ILE A N 1
ATOM 631 C CA . ILE A 1 79 ? 10.740 1.186 6.168 1.00 62.47 79 ILE A CA 1
ATOM 632 C C . ILE A 1 79 ? 11.928 1.918 6.799 1.00 62.47 79 ILE A C 1
ATOM 634 O O . ILE A 1 79 ? 12.962 2.093 6.152 1.00 62.47 79 ILE A O 1
ATOM 638 N N . LEU A 1 80 ? 11.804 2.333 8.061 1.00 65.38 80 LEU A N 1
ATOM 639 C CA . LEU A 1 80 ? 12.823 3.139 8.740 1.00 65.38 80 LEU A CA 1
ATOM 640 C C . LEU A 1 80 ? 14.036 2.316 9.204 1.00 65.38 80 LEU A C 1
ATOM 642 O O . LEU A 1 80 ? 15.132 2.863 9.315 1.00 65.38 80 LEU A O 1
ATOM 646 N N . SER A 1 81 ? 13.873 1.006 9.406 1.00 63.50 81 SER A N 1
ATOM 647 C CA . SER A 1 81 ? 14.948 0.077 9.798 1.00 63.50 81 SER A CA 1
ATOM 648 C C . SER A 1 81 ? 15.783 -0.457 8.623 1.00 63.50 81 SER A C 1
ATOM 650 O O . SER A 1 81 ? 16.619 -1.341 8.808 1.00 63.50 81 SER A O 1
ATOM 652 N N . GLY A 1 82 ? 15.583 0.062 7.406 1.00 56.19 82 GLY A N 1
ATOM 653 C CA . GLY A 1 82 ? 16.341 -0.366 6.227 1.00 56.19 82 GLY A CA 1
ATOM 654 C C . GLY A 1 82 ? 15.831 -1.659 5.583 1.00 56.19 82 GLY A C 1
ATOM 655 O O . GLY A 1 82 ? 16.615 -2.384 4.975 1.00 56.19 82 GLY A O 1
ATOM 656 N N . GLY A 1 83 ? 14.528 -1.946 5.688 1.00 56.38 83 GLY A N 1
ATOM 657 C CA . GLY A 1 83 ? 13.874 -3.052 4.980 1.00 56.38 83 GLY A CA 1
ATOM 658 C C . GLY A 1 83 ? 13.659 -4.317 5.815 1.00 56.38 83 GLY A C 1
ATOM 659 O O . GLY A 1 83 ? 13.300 -5.362 5.266 1.00 56.38 83 GLY A O 1
ATOM 660 N N . LEU A 1 84 ? 13.827 -4.261 7.138 1.00 63.44 84 LEU A N 1
ATOM 661 C CA . LEU A 1 84 ? 13.619 -5.407 8.025 1.00 63.44 84 LEU A CA 1
ATOM 662 C C . LEU A 1 84 ? 12.128 -5.569 8.362 1.00 63.44 84 LEU A C 1
ATOM 664 O O . LEU A 1 84 ? 11.588 -4.904 9.237 1.00 63.44 84 LEU A O 1
ATOM 668 N N . ALA A 1 85 ? 11.446 -6.461 7.643 1.00 66.19 85 ALA A N 1
ATOM 669 C CA . ALA A 1 85 ? 10.016 -6.772 7.792 1.00 66.19 85 ALA A CA 1
ATOM 670 C C . ALA A 1 85 ? 9.708 -7.652 9.024 1.00 66.19 85 ALA A C 1
ATOM 672 O O . ALA A 1 85 ? 9.087 -8.709 8.918 1.00 66.19 85 ALA A O 1
ATOM 673 N N . VAL A 1 86 ? 10.227 -7.259 10.187 1.00 69.62 86 VAL A N 1
ATOM 674 C CA . VAL A 1 86 ? 10.267 -8.080 11.412 1.00 69.62 86 VAL A CA 1
ATOM 675 C C . VAL A 1 86 ? 8.884 -8.199 12.063 1.00 69.62 86 VAL A C 1
ATOM 677 O O . VAL A 1 86 ? 8.585 -9.213 12.690 1.00 69.62 86 VAL A O 1
ATOM 680 N N . TYR A 1 87 ? 8.018 -7.204 11.865 1.00 77.94 87 TYR A N 1
ATOM 681 C CA . TYR A 1 87 ? 6.705 -7.121 12.505 1.00 77.94 87 TYR A CA 1
ATOM 682 C C . TYR A 1 87 ? 5.521 -7.116 11.519 1.00 77.94 87 TYR A C 1
ATOM 684 O O . TYR A 1 87 ? 4.380 -7.069 11.967 1.00 77.94 87 TYR A O 1
ATOM 692 N N . ASP A 1 88 ? 5.758 -7.217 10.201 1.00 75.12 88 ASP A N 1
ATOM 693 C CA . ASP A 1 88 ? 4.711 -7.164 9.153 1.00 75.12 88 ASP A CA 1
ATOM 694 C C . ASP A 1 88 ? 3.552 -8.149 9.408 1.00 75.12 88 ASP A C 1
ATOM 696 O O . ASP A 1 88 ? 2.420 -7.889 9.016 1.00 75.12 88 ASP A O 1
ATOM 700 N N . TYR A 1 89 ? 3.806 -9.262 10.109 1.00 77.25 89 TYR A N 1
ATOM 701 C CA . TYR A 1 89 ? 2.780 -10.241 10.490 1.00 77.25 89 TYR A CA 1
ATOM 702 C C . TYR A 1 89 ? 1.638 -9.651 11.341 1.00 77.25 89 TYR A C 1
ATOM 704 O O . TYR A 1 89 ? 0.567 -10.252 11.430 1.00 77.25 89 TYR A O 1
ATOM 712 N N . ALA A 1 90 ? 1.870 -8.509 11.996 1.00 82.69 90 ALA A N 1
ATOM 713 C CA . ALA A 1 90 ? 0.884 -7.798 12.800 1.00 82.69 90 ALA A CA 1
ATOM 714 C C . ALA A 1 90 ? 0.051 -6.786 11.986 1.00 82.69 90 ALA A C 1
ATOM 716 O O . ALA A 1 90 ? -0.963 -6.310 12.498 1.00 82.69 90 ALA A O 1
ATOM 717 N N . HIS A 1 91 ? 0.452 -6.473 10.743 1.00 77.19 91 HIS A N 1
ATOM 718 C CA . HIS A 1 91 ? -0.254 -5.551 9.841 1.00 77.19 91 HIS A CA 1
ATOM 719 C C . HIS A 1 91 ? -1.400 -6.248 9.111 1.00 77.19 91 HIS A C 1
ATOM 721 O O . HIS A 1 91 ? -2.541 -5.948 9.410 1.00 77.19 91 HIS A O 1
ATOM 727 N N . ASN A 1 92 ? -1.135 -7.265 8.291 1.00 65.25 92 ASN A N 1
ATOM 728 C CA . ASN A 1 92 ? -2.127 -8.204 7.756 1.00 65.25 92 ASN A CA 1
ATOM 729 C C . ASN A 1 92 ? -1.461 -9.588 7.691 1.00 65.25 92 ASN A C 1
ATOM 731 O O . ASN A 1 92 ? -0.264 -9.692 7.420 1.00 65.25 92 ASN A O 1
ATOM 735 N N . HIS A 1 93 ? -2.191 -10.648 8.052 1.00 56.09 93 HIS A N 1
ATOM 736 C CA . HIS A 1 93 ? -1.621 -11.983 8.274 1.00 56.09 93 HIS A CA 1
ATOM 737 C C . HIS A 1 93 ? -0.773 -12.454 7.083 1.00 56.09 93 HIS A C 1
ATOM 739 O O . HIS A 1 93 ? -1.195 -12.373 5.935 1.00 56.09 93 HIS A O 1
ATOM 745 N N . ILE A 1 94 ? 0.420 -12.978 7.368 1.00 49.12 94 ILE A N 1
ATOM 746 C CA . ILE A 1 94 ? 1.258 -13.654 6.375 1.00 49.12 94 ILE A CA 1
ATOM 747 C C . ILE A 1 94 ? 0.873 -15.142 6.408 1.00 49.12 94 ILE A C 1
ATOM 749 O O . ILE A 1 94 ? 1.056 -15.759 7.459 1.00 49.12 94 ILE A O 1
ATOM 753 N N . PRO A 1 95 ? 0.407 -15.753 5.300 1.00 44.44 95 PRO A N 1
ATOM 754 C CA . PRO A 1 95 ? 0.465 -15.250 3.926 1.00 44.44 95 PRO A CA 1
ATOM 755 C C . PRO A 1 95 ? -0.634 -14.243 3.550 1.00 44.44 95 PRO A C 1
ATOM 757 O O . PRO A 1 95 ? -1.815 -14.461 3.797 1.00 44.44 95 PRO A O 1
ATOM 760 N N . ASP A 1 96 ? -0.184 -13.206 2.845 1.00 56.06 96 ASP A N 1
ATOM 761 C CA . ASP A 1 96 ? -0.918 -12.072 2.278 1.00 56.06 96 ASP A CA 1
ATOM 762 C C . ASP A 1 96 ? -1.777 -12.539 1.082 1.00 56.06 96 ASP A C 1
ATOM 764 O O . ASP A 1 96 ? -1.328 -12.524 -0.064 1.00 56.06 96 ASP A O 1
ATOM 768 N N . ASN A 1 97 ? -2.962 -13.097 1.350 1.00 61.34 97 ASN A N 1
ATOM 769 C CA . ASN A 1 97 ? -3.864 -13.641 0.328 1.00 61.34 97 ASN A CA 1
ATOM 770 C C . ASN A 1 97 ? -5.341 -13.328 0.644 1.00 61.34 97 ASN A C 1
ATOM 772 O O . ASN A 1 97 ? -5.658 -13.035 1.799 1.00 61.34 97 ASN A O 1
ATOM 776 N N . PRO A 1 98 ? -6.264 -13.452 -0.330 1.00 64.88 98 PRO A N 1
ATOM 777 C CA . PRO A 1 98 ? -7.676 -13.107 -0.131 1.00 64.88 98 PRO A CA 1
ATOM 778 C C . PRO A 1 98 ? -8.397 -13.894 0.966 1.00 64.88 98 PRO A C 1
ATOM 780 O O . PRO A 1 98 ? -9.354 -13.392 1.557 1.00 64.88 98 PRO A O 1
ATOM 783 N N . CYS A 1 99 ? -7.926 -15.102 1.280 1.00 67.62 99 CYS A N 1
ATOM 784 C CA . CYS A 1 99 ? -8.443 -15.942 2.360 1.00 67.62 99 CYS A CA 1
ATOM 785 C C . CYS A 1 99 ? -7.777 -15.663 3.723 1.00 67.62 99 CYS A C 1
ATOM 787 O O . CYS A 1 99 ? -8.169 -16.262 4.731 1.00 67.62 99 CYS A O 1
ATOM 789 N N . GLY A 1 100 ? -6.777 -14.777 3.769 1.00 68.62 100 GLY A N 1
ATOM 790 C CA . GLY A 1 100 ? -6.097 -14.347 4.983 1.00 68.62 100 GLY A CA 1
ATOM 791 C C . GLY A 1 100 ? -7.073 -13.704 5.968 1.00 68.62 100 GLY A C 1
ATOM 792 O O . GLY A 1 100 ? -7.948 -12.922 5.597 1.00 68.62 100 GLY A O 1
ATOM 793 N N . LYS A 1 101 ? -6.942 -14.053 7.250 1.00 75.12 101 LYS A N 1
ATOM 794 C CA . LYS A 1 101 ? -7.750 -13.475 8.332 1.00 75.12 101 LYS A CA 1
ATOM 795 C C . LYS A 1 101 ? -6.905 -12.472 9.114 1.00 75.12 101 LYS A C 1
ATOM 797 O O . LYS A 1 101 ? -5.734 -12.762 9.344 1.00 75.12 101 LYS A O 1
ATOM 802 N N . PRO A 1 102 ? -7.472 -11.358 9.607 1.00 85.75 102 PRO A N 1
ATOM 803 C CA . PRO A 1 102 ? -6.760 -10.409 10.465 1.00 85.75 102 PRO A CA 1
ATOM 804 C C . PRO A 1 102 ? -6.590 -10.966 11.895 1.00 85.75 102 PRO A C 1
ATOM 806 O O . PRO A 1 102 ? -7.110 -10.438 12.876 1.00 85.75 102 PRO A O 1
ATOM 809 N N . GLU A 1 103 ? -5.888 -12.099 12.011 1.00 85.62 103 GLU A N 1
ATOM 810 C CA . GLU A 1 103 ? -5.734 -12.888 13.241 1.00 85.62 103 GLU A CA 1
ATOM 811 C C . GLU A 1 103 ? -5.149 -12.046 14.380 1.00 85.62 103 GLU A C 1
ATOM 813 O O . GLU A 1 103 ? -5.613 -12.128 15.517 1.00 85.62 103 GLU A O 1
ATOM 818 N N . PHE A 1 104 ? -4.155 -11.205 14.077 1.00 89.56 104 PHE A N 1
ATOM 819 C CA . PHE A 1 104 ? -3.475 -10.394 15.082 1.00 89.56 104 PHE A CA 1
ATOM 820 C C . PHE A 1 104 ? -4.427 -9.401 15.775 1.00 89.56 104 PHE A C 1
ATOM 822 O O . PHE A 1 104 ? -4.428 -9.325 17.003 1.00 89.56 104 PHE A O 1
ATOM 829 N N . GLY A 1 105 ? -5.292 -8.709 15.025 1.00 93.19 105 GLY A N 1
ATOM 830 C CA . GLY A 1 105 ? -6.320 -7.818 15.573 1.00 93.19 105 GLY A CA 1
ATOM 831 C C . GLY A 1 105 ? -7.323 -8.551 16.460 1.00 93.19 105 GLY A C 1
ATOM 832 O O . GLY A 1 105 ? -7.620 -8.098 17.566 1.00 93.19 105 GLY A O 1
ATOM 833 N N . TYR A 1 106 ? -7.781 -9.737 16.044 1.00 94.12 106 TYR A N 1
ATOM 834 C CA . TYR A 1 106 ? -8.639 -10.569 16.895 1.00 94.12 106 TYR A CA 1
ATOM 835 C C . TYR A 1 106 ? -7.927 -11.015 18.177 1.00 94.12 106 TYR A C 1
ATOM 837 O O . TYR A 1 106 ? -8.533 -10.996 19.251 1.00 94.12 106 TYR A O 1
ATOM 845 N N . LYS A 1 107 ? -6.638 -11.372 18.105 1.00 92.88 107 LYS A N 1
ATOM 846 C CA . LYS A 1 107 ? -5.846 -11.734 19.290 1.00 92.88 107 LYS A CA 1
ATOM 847 C C . LYS A 1 107 ? -5.656 -10.577 20.260 1.00 92.88 107 LYS A C 1
ATOM 849 O O . LYS A 1 107 ? -5.707 -10.828 21.459 1.00 92.88 107 LYS A O 1
ATOM 854 N N . LEU A 1 108 ? -5.478 -9.346 19.776 1.00 95.25 108 LEU A N 1
ATOM 855 C CA . LEU A 1 108 ? -5.389 -8.161 20.637 1.00 95.25 108 LEU A CA 1
ATOM 856 C C . LEU A 1 108 ? -6.659 -8.010 21.484 1.00 95.25 108 LEU A C 1
ATOM 858 O O . LEU A 1 108 ? -6.583 -7.879 22.705 1.00 95.25 108 LEU A O 1
ATOM 862 N N . ILE A 1 109 ? -7.833 -8.097 20.851 1.00 96.38 109 ILE A N 1
ATOM 863 C CA . ILE A 1 109 ? -9.121 -8.007 21.554 1.00 96.38 109 ILE A CA 1
ATOM 864 C C . ILE A 1 109 ? -9.295 -9.195 22.509 1.00 96.38 109 ILE A C 1
ATOM 866 O O . ILE A 1 109 ? -9.687 -9.016 23.661 1.00 96.38 109 ILE A O 1
ATOM 870 N N . HIS A 1 110 ? -8.972 -10.412 22.062 1.00 94.81 110 HIS A N 1
ATOM 871 C CA . HIS A 1 110 ? -9.107 -11.606 22.893 1.00 94.81 110 HIS A CA 1
ATOM 872 C C . HIS A 1 110 ? -8.186 -11.582 24.124 1.00 94.81 110 HIS A C 1
ATOM 874 O O . HIS A 1 110 ? -8.638 -11.909 25.220 1.00 94.81 110 HIS A O 1
ATOM 880 N N . GLU A 1 111 ? -6.922 -11.172 23.975 1.00 93.00 111 GLU A N 1
ATOM 881 C CA . GLU A 1 111 ? -5.986 -11.039 25.099 1.00 93.00 111 GLU A CA 1
ATOM 882 C C . GLU A 1 111 ? -6.474 -9.988 26.098 1.00 93.00 111 GLU A C 1
ATOM 884 O O . GLU A 1 111 ? -6.445 -10.238 27.303 1.00 93.00 111 GLU A O 1
ATOM 889 N N . TYR A 1 112 ? -7.000 -8.856 25.616 1.00 94.25 112 TYR A N 1
ATOM 890 C CA . TYR A 1 112 ? -7.603 -7.844 26.481 1.00 94.25 112 TYR A CA 1
ATOM 891 C C . TYR A 1 112 ? -8.746 -8.433 27.327 1.00 94.25 112 TYR A C 1
ATOM 893 O O . TYR A 1 112 ? -8.748 -8.303 28.555 1.00 94.25 112 TYR A O 1
ATOM 901 N N . LEU A 1 113 ? -9.700 -9.118 26.685 1.00 91.69 113 LEU A N 1
ATOM 902 C CA . LEU A 1 113 ? -10.870 -9.696 27.358 1.00 91.69 113 LEU A CA 1
ATOM 903 C C . LEU A 1 113 ? -10.462 -10.772 28.366 1.00 91.69 113 LEU A C 1
ATOM 905 O O . LEU A 1 113 ? -10.903 -10.749 29.514 1.00 91.69 113 LEU A O 1
ATOM 909 N N . LYS A 1 114 ? -9.533 -11.651 27.977 1.00 88.44 114 LYS A N 1
ATOM 910 C CA . LYS A 1 114 ? -9.006 -12.707 28.843 1.00 88.44 114 LYS A CA 1
ATOM 911 C C . LYS A 1 114 ? -8.396 -12.145 30.127 1.00 88.44 114 LYS A C 1
ATOM 913 O O . LYS A 1 114 ? -8.577 -12.742 31.188 1.00 88.44 114 LYS A O 1
ATOM 918 N N . GLN A 1 115 ? -7.668 -11.031 30.061 1.00 83.12 115 GLN A N 1
ATOM 919 C CA . GLN A 1 115 ? -7.099 -10.409 31.263 1.00 83.12 115 GLN A CA 1
ATOM 920 C C . GLN A 1 115 ? -8.168 -9.701 32.104 1.00 83.12 115 GLN A C 1
ATOM 922 O O . GLN A 1 115 ? -8.131 -9.782 33.331 1.00 83.12 115 GLN A O 1
ATOM 927 N N . SER A 1 116 ? -9.155 -9.070 31.460 1.00 75.88 116 SER A N 1
ATOM 928 C CA . SER A 1 116 ? -10.269 -8.410 32.153 1.00 75.88 116 SER A CA 1
ATOM 929 C C . SER A 1 116 ? -11.161 -9.393 32.925 1.00 75.88 116 SER A C 1
ATOM 931 O O . SER A 1 116 ? -11.667 -9.047 33.989 1.00 75.88 116 SER A O 1
ATOM 933 N N . GLU A 1 117 ? -11.363 -10.606 32.409 1.00 71.00 117 GLU A N 1
ATOM 934 C CA . GLU A 1 117 ? -12.252 -11.614 33.007 1.00 71.00 117 GLU A CA 1
ATOM 935 C C . GLU A 1 117 ? -11.571 -12.447 34.100 1.00 71.00 117 GLU A C 1
ATOM 937 O O . GLU A 1 117 ? -12.218 -12.867 35.061 1.00 71.00 117 GLU A O 1
ATOM 942 N N . ASN A 1 118 ? -10.261 -12.692 33.989 1.00 60.19 118 ASN A N 1
ATOM 943 C CA . ASN A 1 118 ? -9.584 -13.640 34.875 1.00 60.19 118 ASN A CA 1
ATOM 944 C C . ASN A 1 118 ? -9.235 -13.087 36.263 1.00 60.19 118 ASN A C 1
ATOM 946 O O . ASN A 1 118 ? -8.844 -13.882 37.118 1.00 60.19 118 ASN A O 1
ATOM 950 N N . GLY A 1 119 ? -9.357 -11.774 36.512 1.00 54.25 119 GLY A N 1
ATOM 951 C CA . GLY A 1 119 ? -9.275 -11.128 37.840 1.00 54.25 119 GLY A CA 1
ATOM 952 C C . GLY A 1 119 ? -8.023 -11.420 38.693 1.00 54.25 119 GLY A C 1
ATOM 953 O O . GLY A 1 119 ? -7.963 -11.019 39.853 1.00 54.25 119 GLY A O 1
ATOM 954 N N . LYS A 1 120 ? -7.045 -12.154 38.149 1.00 50.19 120 LYS A N 1
ATOM 955 C CA . LYS A 1 120 ? -5.877 -12.739 38.832 1.00 50.19 120 LYS A CA 1
ATOM 956 C C . LYS A 1 120 ? -4.555 -12.378 38.156 1.00 50.19 120 LYS A C 1
ATOM 958 O O . LYS A 1 120 ? -3.517 -12.931 38.513 1.00 50.19 120 LYS A O 1
ATOM 963 N N . SER A 1 121 ? -4.576 -11.503 37.161 1.00 59.84 121 SER A N 1
ATOM 964 C CA . SER A 1 121 ? -3.354 -10.969 36.577 1.00 59.84 121 SER A CA 1
ATOM 965 C C . SER A 1 121 ? -2.733 -9.943 37.521 1.00 59.84 121 SER A C 1
ATOM 967 O O . SER A 1 121 ? -3.430 -9.236 38.248 1.00 59.84 121 SER A O 1
ATOM 969 N N . GLU A 1 122 ? -1.407 -9.815 37.482 1.00 60.34 122 GLU A N 1
ATOM 970 C CA . GLU A 1 122 ? -0.685 -8.738 38.181 1.00 60.34 122 GLU A CA 1
ATOM 971 C C . GLU A 1 122 ? -1.078 -7.335 37.679 1.00 60.34 122 GLU A C 1
ATOM 973 O O . GLU A 1 122 ? -0.597 -6.330 38.201 1.00 60.34 122 GLU A O 1
ATOM 978 N N . TYR A 1 123 ? -1.925 -7.257 36.648 1.00 68.25 123 TYR A N 1
ATOM 979 C CA . TYR A 1 123 ? -2.259 -6.037 35.947 1.00 68.25 123 TYR A CA 1
ATOM 980 C C . TYR A 1 123 ? -3.584 -6.076 35.193 1.00 68.25 123 TYR A C 1
ATOM 982 O O . TYR A 1 123 ? -3.982 -7.109 34.664 1.00 68.25 123 TYR A O 1
ATOM 990 N N . THR A 1 124 ? -4.227 -4.916 35.076 1.00 80.12 124 THR A N 1
ATOM 991 C CA . THR A 1 124 ? -5.442 -4.716 34.277 1.00 80.12 124 THR A CA 1
ATOM 992 C C . THR A 1 124 ? -5.179 -3.669 33.202 1.00 80.12 124 THR A C 1
ATOM 994 O O . THR A 1 124 ? -4.538 -2.651 33.467 1.00 80.12 124 THR A O 1
ATOM 997 N N . TYR A 1 125 ? -5.636 -3.939 31.980 1.00 89.75 125 TYR A N 1
ATOM 998 C CA . TYR A 1 125 ? -5.538 -2.983 30.881 1.00 89.75 125 TYR A CA 1
ATOM 999 C C . TYR A 1 125 ? -6.631 -1.920 31.001 1.00 89.75 125 TYR A C 1
ATOM 1001 O O . TYR A 1 125 ? -7.762 -2.212 31.395 1.00 89.75 125 TYR A O 1
ATOM 1009 N N . ASP A 1 126 ? -6.298 -0.689 30.622 1.00 91.56 126 ASP A N 1
ATOM 1010 C CA . ASP A 1 126 ? -7.271 0.399 30.510 1.00 91.56 126 ASP A CA 1
ATOM 1011 C C . ASP A 1 126 ? -8.249 0.073 29.370 1.00 91.56 126 ASP A C 1
ATOM 1013 O O . ASP A 1 126 ? -7.863 -0.500 28.354 1.00 91.56 126 ASP A O 1
ATOM 1017 N N . GLU A 1 127 ? -9.519 0.450 29.504 1.00 93.44 127 GLU A N 1
ATOM 1018 C CA . GLU A 1 127 ? -10.511 0.313 28.432 1.00 93.44 127 GLU A CA 1
ATOM 1019 C C . GLU A 1 127 ? -10.085 1.024 27.133 1.00 93.44 127 GLU A C 1
ATOM 1021 O O . GLU A 1 127 ? -10.456 0.584 26.044 1.00 93.44 127 GLU A O 1
ATOM 1026 N N . LYS A 1 128 ? -9.216 2.039 27.214 1.00 96.00 128 LYS A N 1
ATOM 1027 C CA . LYS A 1 128 ? -8.556 2.625 26.038 1.00 96.00 128 LYS A CA 1
ATOM 1028 C C . LYS A 1 128 ? -7.780 1.605 25.206 1.00 96.00 128 LYS A C 1
ATOM 1030 O O . LYS A 1 128 ? -7.811 1.705 23.986 1.00 96.00 128 LYS A O 1
ATOM 1035 N N . ASP A 1 129 ? -7.125 0.615 25.814 1.00 96.44 129 ASP A N 1
ATOM 1036 C CA . ASP A 1 129 ? -6.393 -0.409 25.055 1.00 96.44 129 ASP A CA 1
ATOM 1037 C C . ASP A 1 129 ? -7.339 -1.323 24.266 1.00 96.44 129 ASP A C 1
ATOM 1039 O O . ASP A 1 129 ? -6.968 -1.788 23.189 1.00 96.44 129 ASP A O 1
ATOM 1043 N N . LEU A 1 130 ? -8.574 -1.537 24.744 1.00 97.25 130 LEU A N 1
ATOM 1044 C CA . LEU A 1 130 ? -9.602 -2.212 23.947 1.00 97.25 130 LEU A CA 1
ATOM 1045 C C . LEU A 1 130 ? -9.995 -1.363 22.739 1.00 97.25 130 LEU A C 1
ATOM 1047 O O . LEU A 1 130 ? -10.098 -1.897 21.636 1.00 97.25 130 LEU A O 1
ATOM 1051 N N . ALA A 1 131 ? -10.191 -0.055 22.925 1.00 98.00 131 ALA A N 1
ATOM 1052 C CA . ALA A 1 131 ? -10.467 0.852 21.814 1.00 98.00 131 ALA A CA 1
ATOM 1053 C C . ALA A 1 131 ? -9.315 0.845 20.794 1.00 98.00 131 ALA A C 1
ATOM 1055 O O . ALA A 1 131 ? -9.576 0.778 19.593 1.00 98.00 131 ALA A O 1
ATOM 1056 N N . VAL A 1 132 ? -8.056 0.802 21.258 1.00 97.81 132 VAL A N 1
ATOM 1057 C CA . VAL A 1 132 ? -6.887 0.654 20.377 1.00 97.81 132 VAL A CA 1
ATOM 1058 C C . VAL A 1 132 ? -6.900 -0.687 19.639 1.00 97.81 132 VAL A C 1
ATOM 1060 O O . VAL A 1 132 ? -6.733 -0.710 18.423 1.00 97.81 132 VAL A O 1
ATOM 1063 N N . ALA A 1 133 ? -7.153 -1.801 20.330 1.00 97.69 133 ALA A N 1
ATOM 1064 C CA . ALA A 1 133 ? -7.240 -3.128 19.715 1.00 97.69 133 ALA A CA 1
ATOM 1065 C C . ALA A 1 133 ? -8.349 -3.211 18.650 1.00 97.69 133 ALA A C 1
ATOM 1067 O O . ALA A 1 133 ? -8.154 -3.801 17.588 1.00 97.69 133 ALA A O 1
ATOM 1068 N N . CYS A 1 134 ? -9.498 -2.585 18.909 1.00 98.38 134 CYS A N 1
ATOM 1069 C CA . CYS A 1 134 ? -10.603 -2.515 17.956 1.00 98.38 134 CYS A CA 1
ATOM 1070 C C . CYS A 1 134 ? -10.266 -1.622 16.758 1.00 98.38 134 CYS A C 1
ATOM 1072 O O . CYS A 1 134 ? -10.602 -1.981 15.633 1.00 98.38 134 CYS A O 1
ATOM 1074 N N . GLY A 1 135 ? -9.578 -0.496 16.978 1.00 97.25 135 GLY A N 1
ATOM 1075 C CA . GLY A 1 135 ? -9.091 0.371 15.902 1.00 97.25 135 GLY A CA 1
ATOM 1076 C C . GLY A 1 135 ? -8.085 -0.358 15.014 1.00 97.25 135 GLY A C 1
ATOM 1077 O O . GLY A 1 135 ? -8.213 -0.331 13.792 1.00 97.25 135 GLY A O 1
ATOM 1078 N N . TRP A 1 136 ? -7.168 -1.115 15.622 1.00 95.25 136 TRP A N 1
ATOM 1079 C CA . TRP A 1 136 ? -6.235 -1.983 14.906 1.00 95.25 136 TRP A CA 1
ATOM 1080 C C . TRP A 1 136 ? -6.965 -3.002 14.034 1.00 95.25 136 TRP A C 1
ATOM 1082 O O . TRP A 1 136 ? -6.685 -3.099 12.848 1.00 95.25 136 TRP A O 1
ATOM 1092 N N . LEU A 1 137 ? -7.928 -3.749 14.581 1.00 95.56 137 LEU A N 1
ATOM 1093 C CA . LEU A 1 137 ? -8.689 -4.718 13.789 1.00 95.56 137 LEU A CA 1
ATOM 1094 C C . LEU A 1 137 ? -9.525 -4.035 12.689 1.00 95.56 137 LEU A C 1
ATOM 1096 O O . LEU A 1 137 ? -9.624 -4.568 11.586 1.00 95.56 137 LEU A O 1
ATOM 1100 N N . SER A 1 138 ? -10.095 -2.856 12.964 1.00 95.81 138 SER A N 1
ATOM 1101 C CA . SER A 1 138 ? -10.819 -2.047 11.974 1.00 95.81 138 SER A CA 1
ATOM 1102 C C . SER A 1 138 ? -9.939 -1.726 10.764 1.00 95.81 138 SER A C 1
ATOM 1104 O O . SER A 1 138 ? -10.377 -1.908 9.632 1.00 95.81 138 SER A O 1
ATOM 1106 N N . HIS A 1 139 ? -8.679 -1.343 10.995 1.00 91.88 139 HIS A N 1
ATOM 1107 C CA . HIS A 1 139 ? -7.689 -1.149 9.935 1.00 91.88 139 HIS A CA 1
ATOM 1108 C C . HIS A 1 139 ? -7.525 -2.410 9.078 1.00 91.88 139 HIS A C 1
ATOM 1110 O O . HIS A 1 139 ? -7.796 -2.380 7.883 1.00 91.88 139 HIS A O 1
ATOM 1116 N N . GLN A 1 140 ? -7.189 -3.546 9.697 1.00 89.25 140 GLN A N 1
ATOM 1117 C CA . GLN A 1 140 ? -6.928 -4.795 8.964 1.00 89.25 140 GLN A CA 1
ATOM 1118 C C . GLN A 1 140 ? -8.148 -5.285 8.164 1.00 89.25 140 GLN A C 1
ATOM 1120 O O . GLN A 1 140 ? -8.028 -5.867 7.089 1.00 89.25 140 GLN A O 1
ATOM 1125 N N . LEU A 1 141 ? -9.354 -5.066 8.696 1.00 91.12 141 LEU A N 1
ATOM 1126 C CA . LEU A 1 141 ? -10.599 -5.374 7.994 1.00 91.12 141 LEU A CA 1
ATOM 1127 C C . LEU A 1 141 ? -10.842 -4.416 6.823 1.00 91.12 141 LEU A C 1
ATOM 1129 O O . LEU A 1 141 ? -11.283 -4.859 5.764 1.00 91.12 141 LEU A O 1
ATOM 1133 N N . ALA A 1 142 ? -10.571 -3.122 7.008 1.00 89.44 142 ALA A N 1
ATOM 1134 C CA . ALA A 1 142 ? -10.740 -2.104 5.979 1.00 89.44 142 ALA A CA 1
ATOM 1135 C C . ALA A 1 142 ? -9.791 -2.320 4.797 1.00 89.44 142 ALA A C 1
ATOM 1137 O O . ALA A 1 142 ? -10.210 -2.133 3.652 1.00 89.44 142 ALA A O 1
ATOM 1138 N N . ASP A 1 143 ? -8.570 -2.776 5.077 1.00 83.88 143 ASP A N 1
ATOM 1139 C CA . ASP A 1 143 ? -7.565 -3.103 4.072 1.00 83.88 143 ASP A CA 1
ATOM 1140 C C . ASP A 1 143 ? -8.052 -4.127 3.064 1.00 83.88 143 ASP A C 1
ATOM 1142 O O . ASP A 1 143 ? -7.715 -4.064 1.884 1.00 83.88 143 ASP A O 1
ATOM 1146 N N . TRP A 1 144 ? -8.884 -5.065 3.510 1.00 84.19 144 TRP A N 1
ATOM 1147 C CA . TRP A 1 144 ? -9.155 -6.253 2.729 1.00 84.19 144 TRP A CA 1
ATOM 1148 C C . TRP A 1 144 ? -9.686 -5.943 1.321 1.00 84.19 144 TRP A C 1
ATOM 1150 O O . TRP A 1 144 ? -9.188 -6.495 0.344 1.00 84.19 144 TRP A O 1
ATOM 1160 N N . TYR A 1 145 ? -10.655 -5.025 1.212 1.00 79.69 145 TYR A N 1
ATOM 1161 C CA . TYR A 1 145 ? -11.311 -4.689 -0.059 1.00 79.69 145 TYR A CA 1
ATOM 1162 C C . TYR A 1 145 ? -10.425 -3.930 -1.038 1.00 79.69 145 TYR A C 1
ATOM 1164 O O . TYR A 1 145 ? -10.684 -3.951 -2.240 1.00 79.69 145 TYR A O 1
ATOM 1172 N N . THR A 1 146 ? -9.401 -3.248 -0.554 1.00 72.88 146 THR A N 1
ATOM 1173 C CA . THR A 1 146 ? -8.497 -2.526 -1.437 1.00 72.88 146 THR A CA 1
ATOM 1174 C C . THR A 1 146 ? -7.334 -3.417 -1.870 1.00 72.88 146 THR A C 1
ATOM 1176 O O . THR A 1 146 ? -6.876 -3.276 -3.001 1.00 72.88 146 THR A O 1
ATOM 1179 N N . GLN A 1 147 ? -6.911 -4.394 -1.051 1.00 74.62 147 GLN A N 1
ATOM 1180 C CA . GLN A 1 147 ? -5.763 -5.250 -1.385 1.00 74.62 147 GLN A CA 1
ATOM 1181 C C . GLN A 1 147 ? -6.135 -6.535 -2.128 1.00 74.62 147 GLN A C 1
ATOM 1183 O O . GLN A 1 147 ? -5.431 -6.918 -3.061 1.00 74.62 147 GLN A O 1
ATOM 1188 N N . TYR A 1 148 ? -7.209 -7.212 -1.723 1.00 77.00 148 TYR A N 1
ATOM 1189 C CA . TYR A 1 148 ? -7.390 -8.625 -2.055 1.00 77.00 148 TYR A CA 1
ATOM 1190 C C . TYR A 1 148 ? -8.491 -9.005 -3.036 1.00 77.00 148 TYR A C 1
ATOM 1192 O O . TYR A 1 148 ? -8.296 -10.023 -3.695 1.00 77.00 148 TYR A O 1
ATOM 1200 N N . PRO A 1 149 ? -9.644 -8.322 -3.150 1.00 80.69 149 PRO A N 1
ATOM 1201 C CA . PRO A 1 149 ? -10.707 -8.865 -3.973 1.00 80.69 149 PRO A CA 1
ATOM 1202 C C . PRO A 1 149 ? -10.283 -8.891 -5.435 1.00 80.69 149 PRO A C 1
ATOM 1204 O O . PRO A 1 149 ? -9.646 -7.953 -5.921 1.00 80.69 149 PRO A O 1
ATOM 1207 N N . ALA A 1 150 ? -10.643 -9.957 -6.140 1.00 81.81 150 ALA A N 1
ATOM 1208 C CA . ALA A 1 150 ? -10.392 -10.029 -7.568 1.00 81.81 150 ALA A CA 1
ATOM 1209 C C . ALA A 1 150 ? -11.251 -8.999 -8.321 1.00 81.81 150 ALA A C 1
ATOM 1211 O O . ALA A 1 150 ? -12.471 -8.928 -8.146 1.00 81.81 150 ALA A O 1
ATOM 1212 N N . VAL A 1 151 ? -10.597 -8.217 -9.174 1.00 79.38 151 VAL A N 1
ATOM 1213 C CA . VAL A 1 151 ? -11.192 -7.215 -10.057 1.00 79.38 151 VAL A CA 1
ATOM 1214 C C . VAL A 1 151 ? -10.867 -7.533 -11.509 1.00 79.38 151 VAL A C 1
ATOM 1216 O O . VAL A 1 151 ? -9.774 -8.009 -11.807 1.00 79.38 151 VAL A O 1
ATOM 1219 N N . ASP A 1 152 ? -11.795 -7.283 -12.423 1.00 78.75 152 ASP A N 1
ATOM 1220 C CA . ASP A 1 152 ? -11.564 -7.494 -13.852 1.00 78.75 152 ASP A CA 1
ATOM 1221 C C . ASP A 1 152 ? -10.703 -6.382 -14.483 1.00 78.75 152 ASP A C 1
ATOM 1223 O O . ASP A 1 152 ? -10.288 -5.422 -13.824 1.00 78.75 152 ASP A O 1
ATOM 1227 N N . THR A 1 153 ? -10.430 -6.489 -15.787 1.00 72.50 153 THR A N 1
ATOM 1228 C CA . THR A 1 153 ? -9.700 -5.468 -16.562 1.00 72.50 153 THR A CA 1
ATOM 1229 C C . THR A 1 153 ? -10.383 -4.097 -16.567 1.00 72.50 153 THR A C 1
ATOM 1231 O O . THR A 1 153 ? -9.713 -3.079 -16.758 1.00 72.50 153 THR A O 1
ATOM 1234 N N . GLU A 1 154 ? -11.696 -4.043 -16.335 1.00 73.69 154 GLU A N 1
ATOM 1235 C CA . GLU A 1 154 ? -12.463 -2.802 -16.268 1.00 73.69 154 GLU A CA 1
ATOM 1236 C C . GLU A 1 154 ? -12.488 -2.172 -14.870 1.00 73.69 154 GLU A C 1
ATOM 1238 O O . GLU A 1 154 ? -12.904 -1.011 -14.747 1.00 73.69 154 GLU A O 1
ATOM 1243 N N . GLY A 1 155 ? -11.973 -2.866 -13.853 1.00 73.19 155 GLY A N 1
ATOM 1244 C CA . GLY A 1 155 ? -11.957 -2.438 -12.453 1.00 73.19 155 GLY A CA 1
ATOM 1245 C C . GLY A 1 155 ? -13.246 -2.775 -11.697 1.00 73.19 155 GLY A C 1
ATOM 1246 O O . GLY A 1 155 ? -13.490 -2.195 -10.638 1.00 73.19 155 GLY A O 1
ATOM 1247 N N . GLU A 1 156 ? -14.086 -3.660 -12.240 1.00 81.75 156 GLU A N 1
ATOM 1248 C CA . GLU A 1 156 ? -15.263 -4.189 -11.546 1.00 81.75 156 GLU A CA 1
ATOM 1249 C C . GLU A 1 156 ? -14.873 -5.353 -10.638 1.00 81.75 156 GLU A C 1
ATOM 1251 O O . GLU A 1 156 ? -14.002 -6.152 -10.979 1.00 81.75 156 GLU A O 1
ATOM 1256 N N . LEU A 1 157 ? -15.548 -5.476 -9.494 1.00 84.81 157 LEU A N 1
ATOM 1257 C CA . LEU A 1 157 ? -15.411 -6.652 -8.638 1.00 84.81 157 LEU A CA 1
ATOM 1258 C C . LEU A 1 157 ? -15.948 -7.887 -9.362 1.00 84.81 157 LEU A C 1
ATOM 1260 O O . LEU A 1 157 ? -17.053 -7.864 -9.911 1.00 84.81 157 LEU A O 1
ATOM 1264 N N . LEU A 1 158 ? -15.195 -8.984 -9.311 1.00 85.31 158 LEU A N 1
ATOM 1265 C CA . LEU A 1 158 ? -15.703 -10.264 -9.781 1.00 85.31 158 LEU A CA 1
ATOM 1266 C C . LEU A 1 158 ? -16.882 -10.741 -8.911 1.00 85.31 158 LEU A C 1
ATOM 1268 O O . LEU A 1 158 ? -16.947 -10.404 -7.726 1.00 85.31 158 LEU A O 1
ATOM 1272 N N . PRO A 1 159 ? -17.795 -11.572 -9.460 1.00 84.81 159 PRO A N 1
ATOM 1273 C CA . PRO A 1 159 ? -18.927 -12.110 -8.704 1.00 84.81 159 PRO A CA 1
ATOM 1274 C C . PRO A 1 159 ? -18.527 -12.854 -7.425 1.00 84.81 159 PRO A C 1
ATOM 1276 O O . PRO A 1 159 ? -19.246 -12.787 -6.431 1.00 84.81 159 PRO A O 1
ATOM 1279 N N . ASP A 1 160 ? -17.390 -13.552 -7.457 1.00 84.00 160 ASP A N 1
ATOM 1280 C CA . ASP A 1 160 ? -16.748 -14.107 -6.270 1.00 84.00 160 ASP A CA 1
ATOM 1281 C C . ASP A 1 160 ? -15.446 -13.335 -5.988 1.00 84.00 160 ASP A C 1
ATOM 1283 O O . ASP A 1 160 ? -14.452 -13.544 -6.695 1.00 84.00 160 ASP A O 1
ATOM 1287 N N . PRO A 1 161 ? -15.423 -12.459 -4.965 1.00 77.06 161 PRO A N 1
ATOM 1288 C CA . PRO A 1 161 ? -14.261 -11.642 -4.645 1.00 77.06 161 PRO A CA 1
ATOM 1289 C C . PRO A 1 161 ? -13.114 -12.457 -4.025 1.00 77.06 161 PRO A C 1
ATOM 1291 O O . PRO A 1 161 ? -12.021 -11.921 -3.874 1.00 77.06 161 PRO A O 1
ATOM 1294 N N . LEU A 1 162 ? -13.338 -13.730 -3.673 1.00 80.50 162 LEU A N 1
ATOM 1295 C CA . LEU A 1 162 ? -12.307 -14.649 -3.180 1.00 80.50 162 LEU A CA 1
ATOM 1296 C C . LEU A 1 162 ? -11.612 -15.430 -4.299 1.00 80.50 162 LEU A C 1
ATOM 1298 O O . LEU A 1 162 ? -10.690 -16.191 -4.011 1.00 80.50 162 LEU A O 1
ATOM 1302 N N . SER A 1 163 ? -12.055 -15.265 -5.549 1.00 80.38 163 SER A N 1
ATOM 1303 C CA . SER A 1 163 ? -11.444 -15.932 -6.698 1.00 80.38 163 SER A CA 1
ATOM 1304 C C . SER A 1 163 ? -9.963 -15.580 -6.809 1.00 80.38 163 SER A C 1
ATOM 1306 O O . SER A 1 163 ? -9.572 -14.428 -6.611 1.00 80.38 163 SER A O 1
ATOM 1308 N N . ASP A 1 164 ? -9.145 -16.553 -7.199 1.00 73.44 164 ASP A N 1
ATOM 1309 C CA . ASP A 1 164 ? -7.760 -16.276 -7.566 1.00 73.44 164 ASP A CA 1
ATOM 1310 C C . ASP A 1 164 ? -7.717 -15.343 -8.787 1.00 73.44 164 ASP A C 1
ATOM 1312 O O . ASP A 1 164 ? -8.441 -15.529 -9.771 1.00 73.44 164 ASP A O 1
ATOM 1316 N N . ALA A 1 165 ? -6.853 -14.331 -8.724 1.00 73.44 165 ALA A N 1
ATOM 1317 C CA . ALA A 1 165 ? -6.577 -13.457 -9.853 1.00 73.44 165 ALA A CA 1
ATOM 1318 C C . ALA A 1 1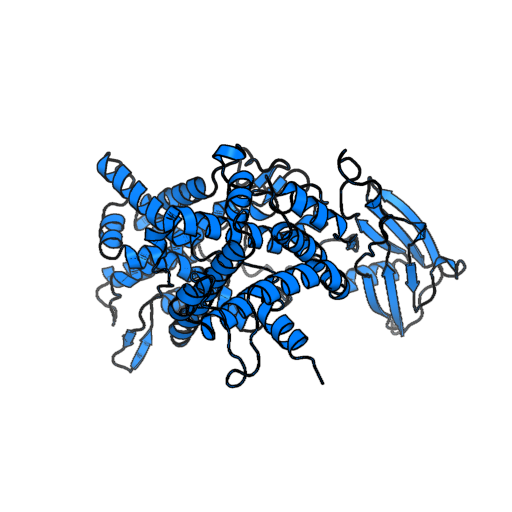65 ? -5.592 -14.136 -10.819 1.00 73.44 165 ALA A C 1
ATOM 1320 O O . ALA A 1 165 ? -4.514 -14.566 -10.405 1.00 73.44 165 ALA A O 1
ATOM 1321 N N . ASP A 1 166 ? -5.931 -14.215 -12.108 1.00 69.75 166 ASP A N 1
ATOM 1322 C CA . ASP A 1 166 ? -5.064 -14.826 -13.131 1.00 69.75 166 ASP A CA 1
ATOM 1323 C C . ASP A 1 166 ? -3.946 -13.876 -13.612 1.00 69.75 166 ASP A C 1
ATOM 1325 O O . ASP A 1 166 ? -3.030 -14.286 -14.328 1.00 69.75 166 ASP A O 1
ATOM 1329 N N . GLY A 1 167 ? -4.023 -12.603 -13.215 1.00 66.44 167 GLY A N 1
ATOM 1330 C CA . GLY A 1 167 ? -3.123 -11.529 -13.609 1.00 66.44 167 GLY A CA 1
ATOM 1331 C C . GLY A 1 167 ? -3.305 -11.069 -15.054 1.00 66.44 167 GLY A C 1
ATOM 1332 O O . GLY A 1 167 ? -2.562 -10.202 -15.487 1.00 66.44 167 GLY A O 1
ATOM 1333 N N . VAL A 1 168 ? -4.245 -11.627 -15.817 1.00 65.56 168 VAL A N 1
ATOM 1334 C CA . VAL A 1 168 ? -4.460 -11.360 -17.248 1.00 65.56 168 VAL A CA 1
ATOM 1335 C C . VAL A 1 168 ? -5.834 -10.741 -17.485 1.00 65.56 168 VAL A C 1
ATOM 1337 O O . VAL A 1 168 ? -5.937 -9.686 -18.110 1.00 65.56 168 VAL A O 1
ATOM 1340 N N . THR A 1 169 ? -6.882 -11.405 -17.008 1.00 69.44 169 THR A N 1
ATOM 1341 C CA . THR A 1 169 ? -8.280 -10.972 -17.089 1.00 69.44 169 THR A CA 1
ATOM 1342 C C . THR A 1 169 ? -8.817 -10.518 -15.736 1.00 69.44 169 THR A C 1
ATOM 1344 O O . THR A 1 169 ? -9.768 -9.736 -15.692 1.00 69.44 169 THR A O 1
ATOM 1347 N N . SER A 1 170 ? -8.175 -10.949 -14.649 1.00 73.00 170 SER A N 1
ATOM 1348 C CA . SER A 1 170 ? -8.471 -10.551 -13.284 1.00 73.00 170 SER A CA 1
ATOM 1349 C C . SER A 1 170 ? -7.205 -10.235 -12.490 1.00 73.00 170 SER A C 1
ATOM 1351 O O . SER A 1 170 ? -6.137 -10.809 -12.694 1.00 73.00 170 SER A O 1
ATOM 1353 N N . PHE A 1 171 ? -7.321 -9.296 -11.560 1.00 72.62 171 PHE A N 1
ATOM 1354 C CA . PHE A 1 171 ? -6.228 -8.756 -10.759 1.00 72.62 171 PHE A CA 1
ATOM 1355 C C . PHE A 1 171 ? -6.675 -8.653 -9.308 1.00 72.62 171 PHE A C 1
ATOM 1357 O O . PHE A 1 171 ? -7.848 -8.425 -9.047 1.00 72.62 171 PHE A O 1
ATOM 1364 N N . PHE A 1 172 ? -5.764 -8.766 -8.348 1.00 72.75 172 PHE A N 1
ATOM 1365 C CA . PHE A 1 172 ? -6.109 -8.411 -6.972 1.00 72.75 172 PHE A CA 1
ATOM 1366 C C . PHE A 1 172 ? -6.286 -6.897 -6.842 1.00 72.75 172 PHE A C 1
ATOM 1368 O O . PHE A 1 172 ? -5.521 -6.146 -7.450 1.00 72.75 172 PHE A O 1
ATOM 1375 N N . GLY A 1 173 ? -7.286 -6.487 -6.053 1.00 62.09 173 GLY A N 1
ATOM 1376 C CA . GLY A 1 173 ? -7.669 -5.126 -5.676 1.00 62.09 173 GLY A CA 1
ATOM 1377 C C . GLY A 1 173 ? -6.748 -4.044 -6.229 1.00 62.09 173 GLY A C 1
ATOM 1378 O O . GLY A 1 173 ? -6.996 -3.504 -7.305 1.00 62.09 173 GLY A O 1
ATOM 1379 N N . TYR A 1 174 ? -5.648 -3.729 -5.556 1.00 62.38 174 TYR A N 1
ATOM 1380 C CA . TYR A 1 174 ? -4.794 -2.597 -5.922 1.00 62.38 174 TYR A CA 1
ATOM 1381 C C . TYR A 1 174 ? -4.151 -2.630 -7.306 1.00 62.38 174 TYR A C 1
ATOM 1383 O O . TYR A 1 174 ? -3.817 -1.572 -7.825 1.00 62.38 174 TYR A O 1
ATOM 1391 N N . ALA A 1 175 ? -3.977 -3.795 -7.924 1.00 53.56 175 ALA A N 1
ATOM 1392 C CA . ALA A 1 175 ? -3.358 -3.863 -9.241 1.00 53.56 175 ALA A CA 1
ATOM 1393 C C . ALA A 1 175 ? -4.265 -3.302 -10.354 1.00 53.56 175 ALA A C 1
ATOM 1395 O O . ALA A 1 175 ? -3.746 -2.941 -11.410 1.00 53.56 175 ALA A O 1
ATOM 1396 N N . ASN A 1 176 ? -5.590 -3.209 -10.138 1.00 61.09 176 ASN A N 1
ATOM 1397 C CA . ASN A 1 176 ? -6.493 -2.645 -11.151 1.00 61.09 176 ASN A CA 1
ATOM 1398 C C . ASN A 1 176 ? -7.803 -1.989 -10.649 1.00 61.09 176 ASN A C 1
ATOM 1400 O O . ASN A 1 176 ? -8.547 -1.427 -11.447 1.00 61.09 176 ASN A O 1
ATOM 1404 N N . SER A 1 177 ? -8.112 -2.017 -9.351 1.00 50.72 177 SER A N 1
ATOM 1405 C CA . SER A 1 177 ? -9.426 -1.601 -8.800 1.00 50.72 177 SER A CA 1
ATOM 1406 C C . SER A 1 177 ? -9.742 -0.117 -8.989 1.00 50.72 177 SER A C 1
ATOM 1408 O O . SER A 1 177 ? -10.869 0.247 -9.309 1.00 50.72 177 SER A O 1
ATOM 1410 N N . HIS A 1 178 ? -8.740 0.745 -8.821 1.00 57.22 178 HIS A N 1
ATOM 1411 C CA . HIS A 1 178 ? -8.900 2.204 -8.857 1.00 57.22 178 HIS A CA 1
ATOM 1412 C C . HIS A 1 178 ? -8.309 2.825 -10.135 1.00 57.22 178 HIS A C 1
ATOM 1414 O O . HIS A 1 178 ? -8.434 4.028 -10.378 1.00 57.22 178 HIS A O 1
ATOM 1420 N N . ARG A 1 179 ? -7.679 1.988 -10.976 1.00 67.62 179 ARG A N 1
ATOM 1421 C CA . ARG A 1 179 ? -7.137 2.304 -12.306 1.00 67.62 179 ARG A CA 1
ATOM 1422 C C . ARG A 1 179 ? -6.293 3.578 -12.345 1.00 67.62 179 ARG A C 1
ATOM 1424 O O . ARG A 1 179 ? -6.306 4.246 -13.374 1.00 67.62 179 ARG A O 1
ATOM 1431 N N . VAL A 1 180 ? -5.573 3.980 -11.296 1.00 76.06 180 VAL A N 1
ATOM 1432 C CA . VAL A 1 180 ? -4.883 5.287 -11.302 1.00 76.06 180 VAL A CA 1
ATOM 1433 C C . VAL A 1 180 ? -3.907 5.372 -12.479 1.00 76.06 180 VAL A C 1
ATOM 1435 O O . VAL A 1 180 ? -4.024 6.282 -13.309 1.00 76.06 180 VAL A O 1
ATOM 1438 N N . LEU A 1 181 ? -3.048 4.365 -12.638 1.00 76.31 181 LEU A N 1
ATOM 1439 C CA . LEU A 1 181 ? -2.162 4.209 -13.793 1.00 76.31 181 LEU A CA 1
ATOM 1440 C C . LEU A 1 181 ? -2.855 3.556 -15.007 1.00 76.31 181 LEU A C 1
ATOM 1442 O O . LEU A 1 181 ? -2.460 3.826 -16.146 1.00 76.31 181 LEU A O 1
ATOM 1446 N N . GLY A 1 182 ? -3.919 2.779 -14.775 1.00 70.19 182 GLY A N 1
ATOM 1447 C CA . GLY A 1 182 ? -4.789 2.161 -15.788 1.00 70.19 182 GLY A CA 1
ATOM 1448 C C . GLY A 1 182 ? -4.420 0.710 -16.165 1.00 70.19 182 GLY A C 1
ATOM 1449 O O . GLY A 1 182 ? -3.352 0.244 -15.787 1.00 70.19 182 GLY A O 1
ATOM 1450 N N . PRO A 1 183 ? -5.274 -0.001 -16.930 1.00 66.00 183 PRO A N 1
ATOM 1451 C CA . PRO A 1 183 ? -5.114 -1.432 -17.238 1.00 66.00 183 PRO A CA 1
ATOM 1452 C C . PRO A 1 183 ? -4.335 -1.738 -18.530 1.00 66.00 183 PRO A C 1
ATOM 1454 O O . PRO A 1 183 ? -4.249 -2.889 -18.945 1.00 66.00 183 PRO A O 1
ATOM 1457 N N . ASP A 1 184 ? -3.785 -0.737 -19.222 1.00 71.00 184 ASP A N 1
ATOM 1458 C CA . ASP A 1 184 ? -3.274 -0.894 -20.600 1.00 71.00 184 ASP A CA 1
ATOM 1459 C C . ASP A 1 184 ? -1.945 -1.670 -20.722 1.00 71.00 184 ASP A C 1
ATOM 1461 O O . ASP A 1 184 ? -1.288 -1.646 -21.773 1.00 71.00 184 ASP A O 1
ATOM 1465 N N . TYR A 1 185 ? -1.518 -2.329 -19.648 1.00 77.69 185 TYR A N 1
ATOM 1466 C CA . TYR A 1 185 ? -0.181 -2.881 -19.486 1.00 77.69 185 TYR A CA 1
ATOM 1467 C C . TYR A 1 185 ? -0.220 -4.397 -19.313 1.00 77.69 185 TYR A C 1
ATOM 1469 O O . TYR A 1 185 ? -1.159 -4.960 -18.756 1.00 77.69 185 TYR A O 1
ATOM 1477 N N . HIS A 1 186 ? 0.848 -5.055 -19.758 1.00 75.88 186 HIS A N 1
ATOM 1478 C CA . HIS A 1 186 ? 1.020 -6.488 -19.547 1.00 75.88 186 HIS A CA 1
ATOM 1479 C C . HIS A 1 186 ? 1.048 -6.844 -18.045 1.00 75.88 186 HIS A C 1
ATOM 1481 O O . HIS A 1 186 ? 1.520 -6.031 -17.246 1.00 75.88 186 HIS A O 1
ATOM 1487 N N . PRO A 1 187 ? 0.659 -8.073 -17.652 1.00 73.62 187 PRO A N 1
ATOM 1488 C CA . PRO A 1 187 ? 0.591 -8.503 -16.247 1.00 73.62 187 PRO A CA 1
ATOM 1489 C C . PRO A 1 187 ? 1.894 -8.262 -15.481 1.00 73.62 187 PRO A C 1
ATOM 1491 O O . PRO A 1 187 ? 1.918 -7.675 -14.406 1.00 73.62 187 PRO A O 1
ATOM 1494 N N . VAL A 1 188 ? 3.011 -8.628 -16.110 1.00 73.00 188 VAL A N 1
ATOM 1495 C CA . VAL A 1 188 ? 4.371 -8.481 -15.571 1.00 73.00 188 VAL A CA 1
ATOM 1496 C C . VAL A 1 188 ? 4.815 -7.020 -15.421 1.00 73.00 188 VAL A C 1
ATOM 1498 O O . VAL A 1 188 ? 5.745 -6.719 -14.674 1.00 73.00 188 VAL A O 1
ATOM 1501 N N . ILE A 1 189 ? 4.178 -6.096 -16.147 1.00 77.44 189 ILE A N 1
ATOM 1502 C CA . ILE A 1 189 ? 4.384 -4.652 -15.997 1.00 77.44 189 ILE A CA 1
ATOM 1503 C C . ILE A 1 189 ? 3.520 -4.130 -14.848 1.00 77.44 189 ILE A C 1
ATOM 1505 O O . ILE A 1 189 ? 4.036 -3.394 -14.007 1.00 77.44 189 ILE A O 1
ATOM 1509 N N . LEU A 1 190 ? 2.249 -4.546 -14.783 1.00 72.69 190 LEU A N 1
ATOM 1510 C CA . LEU A 1 190 ? 1.336 -4.213 -13.686 1.00 72.69 190 LEU A CA 1
ATOM 1511 C C . LEU A 1 190 ? 1.913 -4.647 -12.340 1.00 72.69 190 LEU A C 1
ATOM 1513 O O . LEU A 1 190 ? 2.011 -3.814 -11.450 1.00 72.69 190 LEU A O 1
ATOM 1517 N N . GLU A 1 191 ? 2.428 -5.873 -12.231 1.00 70.62 191 GLU A N 1
ATOM 1518 C CA . GLU A 1 191 ? 3.076 -6.395 -11.018 1.00 70.62 191 GLU A CA 1
ATOM 1519 C C . GLU A 1 191 ? 4.218 -5.488 -10.521 1.00 70.62 191 GLU A C 1
ATOM 1521 O O . GLU A 1 191 ? 4.364 -5.231 -9.325 1.00 70.62 191 GLU A O 1
ATOM 1526 N N . ARG A 1 192 ? 5.014 -4.925 -11.442 1.00 71.69 192 ARG A N 1
ATOM 1527 C CA . ARG A 1 192 ? 6.098 -3.982 -11.105 1.00 71.69 192 ARG A CA 1
ATOM 1528 C C . ARG A 1 192 ? 5.600 -2.592 -10.721 1.00 71.69 192 ARG A C 1
ATOM 1530 O O . ARG A 1 192 ? 6.364 -1.808 -10.151 1.00 71.69 192 ARG A O 1
ATOM 1537 N N . CYS A 1 193 ? 4.360 -2.273 -11.060 1.00 72.06 193 CYS A N 1
ATOM 1538 C CA . CYS A 1 193 ? 3.713 -1.004 -10.772 1.00 72.06 193 CYS A CA 1
ATOM 1539 C C . CYS A 1 193 ? 2.728 -1.088 -9.601 1.00 72.06 193 CYS A C 1
ATOM 1541 O O . CYS A 1 193 ? 2.391 -0.030 -9.083 1.00 72.06 193 CYS A O 1
ATOM 1543 N N . THR A 1 194 ? 2.344 -2.280 -9.129 1.00 70.00 194 THR A N 1
ATOM 1544 C CA . THR A 1 194 ? 1.324 -2.484 -8.087 1.00 70.00 194 THR A CA 1
ATOM 1545 C C . THR A 1 194 ? 1.568 -1.628 -6.853 1.00 70.00 194 THR A C 1
ATOM 1547 O O . THR A 1 194 ? 0.691 -0.871 -6.462 1.00 70.00 194 THR A O 1
ATOM 1550 N N . LEU A 1 195 ? 2.782 -1.656 -6.286 1.00 67.75 195 LEU A N 1
ATOM 1551 C CA . LEU A 1 195 ? 3.109 -0.852 -5.100 1.00 67.75 195 LEU A CA 1
ATOM 1552 C C . LEU A 1 195 ? 2.967 0.655 -5.357 1.00 67.75 195 LEU A C 1
ATOM 1554 O O . LEU A 1 195 ? 2.659 1.417 -4.452 1.00 67.75 195 LEU A O 1
ATOM 1558 N N . ALA A 1 196 ? 3.229 1.104 -6.583 1.00 70.81 196 ALA A N 1
ATOM 1559 C CA . ALA A 1 196 ? 3.107 2.509 -6.933 1.00 70.81 196 ALA A CA 1
ATOM 1560 C C . ALA A 1 196 ? 1.672 2.918 -7.290 1.00 70.81 196 ALA A C 1
ATOM 1562 O O . ALA A 1 196 ? 1.313 4.065 -7.048 1.00 70.81 196 ALA A O 1
ATOM 1563 N N . ASP A 1 197 ? 0.870 2.020 -7.862 1.00 73.06 197 ASP A N 1
ATOM 1564 C CA . ASP A 1 197 ? -0.553 2.269 -8.103 1.00 73.06 197 ASP A CA 1
ATOM 1565 C C . ASP A 1 197 ? -1.300 2.328 -6.767 1.00 73.06 197 ASP A C 1
ATOM 1567 O O . ASP A 1 197 ? -1.903 3.354 -6.465 1.00 73.06 197 ASP A O 1
ATOM 1571 N N . HIS A 1 198 ? -1.118 1.305 -5.920 1.00 72.62 198 HIS A N 1
ATOM 1572 C CA . HIS A 1 198 ? -1.574 1.236 -4.523 1.00 72.62 198 HIS A CA 1
ATOM 1573 C C . HIS A 1 198 ? -1.311 2.559 -3.801 1.00 72.62 198 HIS A C 1
ATOM 1575 O O . HIS A 1 198 ? -2.223 3.243 -3.341 1.00 72.62 198 HIS A O 1
ATOM 1581 N N . ALA A 1 199 ? -0.058 2.984 -3.827 1.00 72.12 199 ALA A N 1
ATOM 1582 C CA . ALA A 1 199 ? 0.376 4.209 -3.205 1.00 72.12 199 ALA A CA 1
ATOM 1583 C C . ALA A 1 199 ? -0.366 5.484 -3.647 1.00 72.12 199 ALA A C 1
ATOM 1585 O O . ALA A 1 199 ? -0.667 6.375 -2.849 1.00 72.12 199 ALA A O 1
ATOM 1586 N N . LEU A 1 200 ? -0.587 5.615 -4.958 1.00 77.44 200 LEU A N 1
ATOM 1587 C CA . LEU A 1 200 ? -1.250 6.781 -5.528 1.00 77.44 200 LEU A CA 1
ATOM 1588 C C . LEU A 1 200 ? -2.739 6.778 -5.196 1.00 77.44 200 LEU A C 1
ATOM 1590 O O . LEU A 1 200 ? -3.290 7.841 -4.917 1.00 77.44 200 LEU A O 1
ATOM 1594 N N . VAL A 1 201 ? -3.371 5.603 -5.214 1.00 79.06 201 VAL A N 1
ATOM 1595 C CA . VAL A 1 201 ? -4.773 5.418 -4.824 1.00 79.06 201 VAL A CA 1
ATOM 1596 C C . VAL A 1 201 ? -5.006 5.977 -3.428 1.00 79.06 201 VAL A C 1
ATOM 1598 O O . VAL A 1 201 ? -5.895 6.802 -3.235 1.00 79.06 201 VAL A O 1
ATOM 1601 N N . GLU A 1 202 ? -4.159 5.613 -2.475 1.00 77.00 202 GLU A N 1
ATOM 1602 C CA . GLU A 1 202 ? -4.310 6.024 -1.079 1.00 77.00 202 GLU A CA 1
ATOM 1603 C C . GLU A 1 202 ? -4.061 7.509 -0.873 1.00 77.00 202 GLU A C 1
ATOM 1605 O O . GLU A 1 202 ? -4.865 8.178 -0.231 1.00 77.00 202 GLU A O 1
ATOM 1610 N N . LEU A 1 203 ? -3.000 8.058 -1.476 1.00 80.69 203 LEU A N 1
ATOM 1611 C CA . LEU A 1 203 ? -2.745 9.499 -1.451 1.00 80.69 203 LEU A CA 1
ATOM 1612 C C . LEU A 1 203 ? -3.952 10.286 -1.981 1.00 80.69 203 LEU A C 1
ATOM 1614 O O . LEU A 1 203 ? -4.296 11.355 -1.473 1.00 80.69 203 LEU A O 1
ATOM 1618 N N . PHE A 1 204 ? -4.569 9.782 -3.046 1.00 86.19 204 PHE A N 1
ATOM 1619 C CA . PHE A 1 204 ? -5.714 10.420 -3.669 1.00 86.19 204 PHE A CA 1
ATOM 1620 C C . PHE A 1 204 ? -6.992 10.269 -2.844 1.00 86.19 204 PHE A C 1
ATOM 1622 O O . PHE A 1 204 ? -7.733 11.246 -2.741 1.00 86.19 204 PHE A O 1
ATOM 1629 N N . HIS A 1 205 ? -7.219 9.129 -2.190 1.00 85.88 205 HIS A N 1
ATOM 1630 C CA . HIS A 1 205 ? -8.297 9.001 -1.211 1.00 85.88 205 HIS A CA 1
ATOM 1631 C C . HIS A 1 205 ? -8.089 9.929 -0.015 1.00 85.88 205 HIS A C 1
ATOM 1633 O O . HIS A 1 205 ? -8.999 10.686 0.306 1.00 85.88 205 HIS A O 1
ATOM 1639 N N . ASP A 1 206 ? -6.892 9.987 0.566 1.00 87.56 206 ASP A N 1
ATOM 1640 C CA . ASP A 1 206 ? -6.577 10.911 1.660 1.00 87.56 206 ASP A CA 1
ATOM 1641 C C . ASP A 1 206 ? -6.822 12.370 1.281 1.00 87.56 206 ASP A C 1
ATOM 1643 O O . ASP A 1 206 ? -7.335 13.152 2.079 1.00 87.56 206 ASP A O 1
ATOM 1647 N N . MET A 1 207 ? -6.491 12.743 0.046 1.00 87.94 207 MET A N 1
ATOM 1648 C CA . MET A 1 207 ? -6.759 14.079 -0.469 1.00 87.94 207 MET A CA 1
ATOM 1649 C C . MET A 1 207 ? -8.258 14.385 -0.541 1.00 87.94 207 MET A C 1
ATOM 1651 O O . MET A 1 207 ? -8.658 15.497 -0.196 1.00 87.94 207 MET A O 1
ATOM 1655 N N . LEU A 1 208 ? -9.083 13.426 -0.976 1.00 89.00 208 LEU A N 1
ATOM 1656 C CA . LEU A 1 208 ? -10.541 13.577 -0.973 1.00 89.00 208 LEU A CA 1
ATOM 1657 C C . LEU A 1 208 ? -11.093 13.618 0.455 1.00 89.00 208 LEU A C 1
ATOM 1659 O O . LEU A 1 208 ? -11.899 14.486 0.776 1.00 89.00 208 LEU A O 1
ATOM 1663 N N . ILE A 1 209 ? -10.608 12.742 1.334 1.00 89.75 209 ILE A N 1
ATOM 1664 C CA . ILE A 1 209 ? -11.008 12.676 2.741 1.00 89.75 209 ILE A CA 1
ATOM 1665 C C . ILE A 1 209 ? -10.671 13.974 3.482 1.00 89.75 209 ILE A C 1
ATOM 1667 O O . ILE A 1 209 ? -11.506 14.489 4.223 1.00 89.75 209 ILE A O 1
ATOM 1671 N N . LEU A 1 210 ? -9.482 14.539 3.272 1.00 87.69 210 LEU A N 1
ATOM 1672 C CA . LEU A 1 210 ? -9.101 15.820 3.867 1.00 87.69 210 LEU A CA 1
ATOM 1673 C C . LEU A 1 210 ? -10.005 16.967 3.409 1.00 87.69 210 LEU A C 1
ATOM 1675 O O . LEU A 1 210 ? -10.233 17.892 4.182 1.00 87.69 210 LEU A O 1
ATOM 1679 N N . GLU A 1 211 ? -10.535 16.907 2.188 1.00 88.00 211 GLU A N 1
ATOM 1680 C CA . GLU A 1 211 ? -11.459 17.918 1.673 1.00 88.00 211 GLU A CA 1
ATOM 1681 C C . GLU A 1 211 ? -12.888 17.723 2.212 1.00 88.00 211 GLU A C 1
ATOM 1683 O O . GLU A 1 211 ? -13.522 18.673 2.666 1.00 88.00 211 GLU A O 1
ATOM 1688 N N . GLU A 1 212 ? -13.401 16.492 2.195 1.00 88.12 212 GLU A N 1
ATOM 1689 C CA . GLU A 1 212 ? -14.804 16.187 2.515 1.00 88.12 212 GLU A CA 1
ATOM 1690 C C . GLU A 1 212 ? -15.061 15.981 4.016 1.00 88.12 212 GLU A C 1
ATOM 1692 O O . GLU A 1 212 ? -16.160 16.225 4.519 1.00 88.12 212 GLU A O 1
ATOM 1697 N N . HIS A 1 213 ? -14.046 15.528 4.749 1.00 87.81 213 HIS A N 1
ATOM 1698 C CA . HIS A 1 213 ? -14.157 15.027 6.118 1.00 87.81 213 HIS A CA 1
ATOM 1699 C C . HIS A 1 213 ? -13.140 15.664 7.076 1.00 87.81 213 HIS A C 1
ATOM 1701 O O . HIS A 1 213 ? -12.848 15.106 8.136 1.00 87.81 213 HIS A O 1
ATOM 1707 N N . TYR A 1 214 ? -12.658 16.874 6.765 1.00 86.69 214 TYR A N 1
ATOM 1708 C CA . TYR A 1 214 ? -11.670 17.604 7.571 1.00 86.69 214 TYR A CA 1
ATOM 1709 C C . TYR A 1 214 ? -12.004 17.657 9.071 1.00 86.69 214 TYR A C 1
ATOM 1711 O O . TYR A 1 214 ? -11.125 17.530 9.915 1.00 86.69 214 TYR A O 1
ATOM 1719 N N . SER A 1 215 ? -13.280 17.806 9.440 1.00 87.56 215 SER A N 1
ATOM 1720 C CA . SER A 1 215 ? -13.699 17.878 10.848 1.00 87.56 215 SER A CA 1
ATOM 1721 C C . SER A 1 215 ? -13.373 16.617 11.655 1.00 87.56 215 SER A C 1
ATOM 1723 O O . SER A 1 215 ? -13.136 16.727 12.858 1.00 87.56 215 SER A O 1
ATOM 1725 N N . ILE A 1 216 ? -13.343 15.452 11.001 1.00 85.62 216 ILE A N 1
ATOM 1726 C CA . ILE A 1 216 ? -13.011 14.152 11.597 1.00 85.62 216 ILE A CA 1
ATOM 1727 C C . ILE A 1 216 ? -11.494 14.032 11.762 1.00 85.62 216 ILE A C 1
ATOM 1729 O O . ILE A 1 216 ? -11.016 13.574 12.795 1.00 85.62 216 ILE A O 1
ATOM 1733 N N . VAL A 1 217 ? -10.737 14.486 10.763 1.00 87.12 217 VAL A N 1
ATOM 1734 C CA . VAL A 1 217 ? -9.297 14.214 10.655 1.00 87.12 217 VAL A CA 1
ATOM 1735 C C . VAL A 1 217 ? -8.393 15.417 10.953 1.00 87.12 217 VAL A C 1
ATOM 1737 O O . VAL A 1 217 ? -7.175 15.307 10.880 1.00 87.12 217 VAL A O 1
ATOM 1740 N N . LYS A 1 218 ? -8.942 16.570 11.349 1.00 83.69 218 LYS A N 1
ATOM 1741 C CA . LYS A 1 218 ? -8.153 17.769 11.699 1.00 83.69 218 LYS A CA 1
ATOM 1742 C C . LYS A 1 218 ? -7.104 17.518 12.790 1.00 83.69 218 LYS A C 1
ATOM 1744 O O . LYS A 1 218 ? -6.057 18.150 12.786 1.00 83.69 218 LYS A O 1
ATOM 1749 N N . ASN A 1 219 ? -7.395 16.593 13.708 1.00 86.75 219 ASN A N 1
ATOM 1750 C CA . ASN A 1 219 ? -6.545 16.223 14.842 1.00 86.75 219 ASN A CA 1
ATOM 1751 C C . ASN A 1 219 ? -5.928 14.830 14.640 1.00 86.75 219 ASN A C 1
ATOM 1753 O O . ASN A 1 219 ? -5.706 14.107 15.616 1.00 86.75 219 ASN A O 1
ATOM 1757 N N . ASN A 1 220 ? -5.740 14.430 13.377 1.00 89.50 220 ASN A N 1
ATOM 1758 C CA . ASN A 1 220 ? -5.265 13.100 13.043 1.00 89.50 220 ASN A CA 1
ATOM 1759 C C . ASN A 1 220 ? -3.930 12.797 13.720 1.00 89.50 220 ASN A C 1
ATOM 1761 O O . ASN A 1 220 ? -3.023 13.629 13.763 1.00 89.50 220 ASN A O 1
ATOM 1765 N N . ARG A 1 221 ? -3.841 11.589 14.258 1.00 92.81 221 ARG A N 1
ATOM 1766 C CA . ARG A 1 221 ? -2.694 11.065 14.989 1.00 92.81 221 ARG A CA 1
ATOM 1767 C C . ARG A 1 221 ? -2.750 9.546 14.968 1.00 92.81 221 ARG A C 1
ATOM 1769 O O . ARG A 1 221 ? -3.736 8.958 14.526 1.00 92.81 221 ARG A O 1
ATOM 1776 N N . VAL A 1 222 ? -1.704 8.916 15.480 1.00 91.56 222 VAL A N 1
ATOM 1777 C CA . VAL A 1 222 ? -1.757 7.507 15.856 1.00 91.56 222 VAL A CA 1
ATOM 1778 C C . VAL A 1 222 ? -1.961 7.378 17.356 1.00 91.56 222 VAL A C 1
ATOM 1780 O O . VAL A 1 222 ? -1.250 7.994 18.156 1.00 91.56 222 VAL A O 1
ATOM 1783 N N . GLU A 1 223 ? -2.927 6.553 17.733 1.00 94.75 223 GLU A N 1
ATOM 1784 C CA . GLU A 1 223 ? -3.052 6.040 19.094 1.00 94.75 223 GLU A CA 1
ATOM 1785 C C . GLU A 1 223 ? -2.353 4.683 19.166 1.00 94.75 223 GLU A C 1
ATOM 1787 O O . GLU A 1 223 ? -2.381 3.908 18.218 1.00 94.75 223 GLU A O 1
ATOM 1792 N N . LEU A 1 224 ? -1.660 4.392 20.261 1.00 93.94 224 LEU A N 1
ATOM 1793 C CA . LEU A 1 224 ? -1.013 3.093 20.478 1.00 93.94 224 LEU A CA 1
ATOM 1794 C C . LEU A 1 224 ? -1.191 2.680 21.932 1.00 93.94 224 LEU A C 1
ATOM 1796 O O . LEU A 1 224 ? -1.402 3.540 22.785 1.00 93.94 224 LEU A O 1
ATOM 1800 N N . PHE A 1 225 ? -1.040 1.385 22.199 1.00 94.88 225 PHE A N 1
ATOM 1801 C CA . PHE A 1 225 ? -1.243 0.781 23.515 1.00 94.88 225 PHE A CA 1
ATOM 1802 C C . PHE A 1 225 ? -0.451 1.472 24.628 1.00 94.88 225 PHE A C 1
ATOM 1804 O O . PHE A 1 225 ? 0.672 1.948 24.423 1.00 94.88 225 PHE A O 1
ATOM 1811 N N . ASN A 1 226 ? -1.033 1.506 25.823 1.00 92.69 226 ASN A N 1
ATOM 1812 C CA . ASN A 1 226 ? -0.367 2.038 27.002 1.00 92.69 226 ASN A CA 1
ATOM 1813 C C . ASN A 1 226 ? 0.789 1.136 27.446 1.00 92.69 226 ASN A C 1
ATOM 1815 O O . ASN A 1 226 ? 0.713 -0.089 27.368 1.00 92.69 226 ASN A O 1
ATOM 1819 N N . ILE A 1 227 ? 1.859 1.755 27.953 1.00 92.38 227 ILE A N 1
ATOM 1820 C CA . ILE A 1 227 ? 2.944 1.038 28.623 1.00 92.38 227 ILE A CA 1
ATOM 1821 C C . ILE A 1 227 ? 2.642 1.029 30.112 1.00 92.38 227 ILE A C 1
ATOM 1823 O O . ILE A 1 227 ? 2.481 2.079 30.734 1.00 92.38 227 ILE A O 1
ATOM 1827 N N . TYR A 1 228 ? 2.628 -0.162 30.681 1.00 90.25 228 TYR A N 1
ATOM 1828 C CA . TYR A 1 228 ? 2.432 -0.376 32.097 1.00 90.25 228 TYR A CA 1
ATOM 1829 C C . TYR A 1 228 ? 3.675 -0.988 32.729 1.00 90.25 228 TYR A C 1
ATOM 1831 O O . TYR A 1 228 ? 4.534 -1.542 32.041 1.00 90.25 228 TYR A O 1
ATOM 1839 N N . TYR A 1 229 ? 3.748 -0.921 34.056 1.00 88.31 229 TYR A N 1
ATOM 1840 C CA . TYR A 1 229 ? 4.879 -1.419 34.827 1.00 88.31 229 TYR A CA 1
ATOM 1841 C C . TYR A 1 229 ? 4.389 -2.338 35.939 1.00 88.31 229 TYR A C 1
ATOM 1843 O O . TYR A 1 229 ? 3.468 -2.009 36.683 1.00 88.31 229 TYR A O 1
ATOM 1851 N N . THR A 1 230 ? 4.993 -3.518 36.020 1.00 83.38 230 THR A N 1
ATOM 1852 C CA . THR A 1 230 ? 4.788 -4.453 37.135 1.00 83.38 230 THR A CA 1
ATOM 1853 C C . THR A 1 230 ? 5.418 -3.899 38.419 1.00 83.38 230 THR A C 1
ATOM 1855 O O . THR A 1 230 ? 6.301 -3.037 38.341 1.00 83.38 230 THR A O 1
ATOM 1858 N N . PRO A 1 231 ? 5.063 -4.426 39.608 1.00 81.69 231 PRO A N 1
ATOM 1859 C CA . PRO A 1 231 ? 5.739 -4.064 40.856 1.00 81.69 231 PRO A CA 1
ATOM 1860 C C . PRO A 1 231 ? 7.261 -4.285 40.825 1.00 81.69 231 PRO A C 1
ATOM 1862 O O . PRO A 1 231 ? 7.998 -3.581 41.510 1.00 81.69 231 PRO A O 1
ATOM 1865 N N . SER A 1 232 ? 7.751 -5.224 40.005 1.00 83.31 232 SER A N 1
ATOM 1866 C CA . SER A 1 232 ? 9.184 -5.476 39.803 1.00 83.31 232 SER A CA 1
ATOM 1867 C C . SER A 1 232 ? 9.849 -4.533 38.787 1.00 83.31 232 SER A C 1
ATOM 1869 O O . SER A 1 232 ? 11.006 -4.743 38.431 1.00 83.31 232 SER A O 1
ATOM 1871 N N . GLY A 1 233 ? 9.130 -3.534 38.264 1.00 83.00 233 GLY A N 1
ATOM 1872 C CA . GLY A 1 233 ? 9.637 -2.551 37.301 1.00 83.00 233 GLY A CA 1
ATOM 1873 C C . GLY A 1 233 ? 9.707 -3.034 35.848 1.00 83.00 233 GLY A C 1
ATOM 1874 O O . GLY A 1 233 ? 10.166 -2.291 34.983 1.00 83.00 233 GLY A O 1
ATOM 1875 N N . LYS A 1 234 ? 9.243 -4.253 35.543 1.00 85.88 234 LYS A N 1
ATOM 1876 C CA . LYS A 1 234 ? 9.199 -4.768 34.166 1.00 85.88 234 LYS A CA 1
ATOM 1877 C C . LYS A 1 234 ? 8.049 -4.109 33.405 1.00 85.88 234 LYS A C 1
ATOM 1879 O O . LYS A 1 234 ? 6.916 -4.138 33.895 1.00 85.88 234 LYS A O 1
ATOM 1884 N N . SER A 1 235 ? 8.340 -3.561 32.225 1.00 89.62 235 SER A N 1
ATOM 1885 C CA . SER A 1 235 ? 7.336 -2.988 31.329 1.00 89.62 235 SER A CA 1
ATOM 1886 C C . SER A 1 235 ? 6.534 -4.071 30.601 1.00 89.62 235 SER A C 1
ATOM 1888 O O . SER A 1 235 ? 7.057 -5.139 30.267 1.00 89.62 235 SER A O 1
ATOM 1890 N N . TYR A 1 236 ? 5.254 -3.798 30.368 1.00 88.94 236 TYR A N 1
ATOM 1891 C CA . TYR A 1 236 ? 4.362 -4.624 29.554 1.00 88.94 236 TYR A CA 1
ATOM 1892 C C . TYR A 1 236 ? 3.300 -3.754 28.868 1.00 88.94 236 TYR A C 1
ATOM 1894 O O . TYR A 1 236 ? 3.015 -2.637 29.298 1.00 88.94 236 TYR A O 1
ATOM 1902 N N . ASN A 1 237 ? 2.717 -4.270 27.789 1.00 92.94 237 ASN A N 1
ATOM 1903 C CA . ASN A 1 237 ? 1.549 -3.705 27.114 1.00 92.94 237 ASN A CA 1
ATOM 1904 C C . ASN A 1 237 ? 0.809 -4.822 26.354 1.00 92.94 237 ASN A C 1
ATOM 1906 O O . ASN A 1 237 ? 1.335 -5.932 26.209 1.00 92.94 237 ASN A O 1
ATOM 1910 N N . LEU A 1 238 ? -0.399 -4.528 25.872 1.00 93.69 238 LEU A N 1
ATOM 1911 C CA . LEU A 1 238 ? -1.245 -5.492 25.166 1.00 93.69 238 LEU A CA 1
ATOM 1912 C C . LEU A 1 238 ? -0.618 -6.013 23.855 1.00 93.69 238 LEU A C 1
ATOM 1914 O O . LEU A 1 238 ? -0.706 -7.209 23.572 1.00 93.69 238 LEU A O 1
ATOM 1918 N N . LEU A 1 239 ? 0.061 -5.157 23.084 1.00 93.12 239 LEU A N 1
ATOM 1919 C CA . LEU A 1 239 ? 0.713 -5.523 21.819 1.00 93.12 239 LEU A CA 1
ATOM 1920 C C . LEU A 1 239 ? 1.845 -6.528 22.023 1.00 93.12 239 LEU A C 1
ATOM 1922 O O . LEU A 1 239 ? 1.884 -7.576 21.377 1.00 93.12 239 LEU A O 1
ATOM 1926 N N . THR A 1 240 ? 2.739 -6.233 22.965 1.00 91.62 240 THR A N 1
ATOM 1927 C CA . THR A 1 240 ? 3.841 -7.116 23.335 1.00 91.62 240 THR A CA 1
ATOM 1928 C C . THR A 1 240 ? 3.303 -8.449 23.828 1.00 91.62 240 THR A C 1
ATOM 1930 O O . THR A 1 240 ? 3.719 -9.486 23.318 1.00 91.62 240 THR A O 1
ATOM 1933 N N . GLN A 1 241 ? 2.338 -8.436 24.752 1.00 91.25 241 GLN A N 1
ATOM 1934 C CA . GLN A 1 241 ? 1.752 -9.660 25.299 1.00 91.25 241 GLN A CA 1
ATOM 1935 C C . GLN A 1 241 ? 1.074 -10.513 24.215 1.00 91.25 241 GLN A C 1
ATOM 1937 O O . GLN A 1 241 ? 1.200 -11.736 24.216 1.00 91.25 241 GLN A O 1
ATOM 1942 N N . THR A 1 242 ? 0.417 -9.871 23.250 1.00 91.44 242 THR A N 1
ATOM 1943 C CA . THR A 1 242 ? -0.190 -10.551 22.102 1.00 91.44 242 THR A CA 1
ATOM 1944 C C . THR A 1 242 ? 0.868 -11.161 21.181 1.00 91.44 242 THR A C 1
ATOM 1946 O O . THR A 1 242 ? 0.740 -12.317 20.782 1.00 91.44 242 THR A O 1
ATOM 1949 N N . SER A 1 243 ? 1.958 -10.440 20.893 1.00 88.88 243 SER A N 1
ATOM 1950 C CA . SER A 1 243 ? 3.062 -10.959 20.070 1.00 88.88 243 SER A CA 1
ATOM 1951 C C . SER A 1 243 ? 3.797 -12.148 20.712 1.00 88.88 243 SER A C 1
ATOM 1953 O O . SER A 1 243 ? 4.249 -13.058 20.019 1.00 88.88 243 SER A O 1
ATOM 1955 N N . GLU A 1 244 ? 3.866 -12.204 22.043 1.00 87.75 244 GLU A N 1
ATOM 1956 C CA . GLU A 1 244 ? 4.489 -13.312 22.783 1.00 87.75 244 GLU A CA 1
ATOM 1957 C C . GLU A 1 244 ? 3.726 -14.635 22.627 1.00 87.75 244 GLU A C 1
ATOM 1959 O O . GLU A 1 244 ? 4.303 -15.718 22.759 1.00 87.75 244 GLU A O 1
ATOM 1964 N N . GLN A 1 245 ? 2.434 -14.583 22.282 1.00 85.19 245 GLN A N 1
ATOM 1965 C CA . GLN A 1 245 ? 1.635 -15.787 22.046 1.00 85.19 245 GLN A CA 1
ATOM 1966 C C . GLN A 1 245 ? 2.172 -16.635 20.884 1.00 85.19 245 GLN A C 1
ATOM 1968 O O . GLN A 1 245 ? 1.920 -17.840 20.851 1.00 85.19 245 GLN A O 1
ATOM 1973 N N . TYR A 1 246 ? 2.949 -16.039 19.973 1.00 80.50 246 TYR A N 1
ATOM 1974 C CA . TYR A 1 246 ? 3.588 -16.746 18.866 1.00 80.50 246 TYR A CA 1
ATOM 1975 C C . TYR A 1 246 ? 4.900 -17.452 19.250 1.00 80.50 246 TYR A C 1
ATOM 1977 O O . TYR A 1 246 ? 5.473 -18.147 18.416 1.00 80.50 246 TYR A O 1
ATOM 1985 N N . ARG A 1 247 ? 5.381 -17.314 20.498 1.00 80.81 247 ARG A N 1
ATOM 1986 C CA . ARG A 1 247 ? 6.464 -18.125 21.100 1.00 80.81 247 ARG A CA 1
ATOM 1987 C C . ARG A 1 247 ? 7.729 -18.277 20.238 1.00 80.81 247 ARG A C 1
ATOM 1989 O O . ARG A 1 247 ? 8.325 -19.350 20.192 1.00 80.81 247 ARG A O 1
ATOM 1996 N N . GLY A 1 248 ? 8.137 -17.213 19.549 1.00 71.88 248 GLY A N 1
ATOM 1997 C CA . GLY A 1 248 ? 9.343 -17.205 18.713 1.00 71.88 248 GLY A CA 1
ATOM 1998 C C . GLY A 1 248 ? 9.176 -17.773 17.298 1.00 71.88 248 GLY A C 1
ATOM 1999 O O . GLY A 1 248 ? 10.167 -17.839 16.577 1.00 71.88 248 GLY A O 1
ATOM 2000 N N . ILE A 1 249 ? 7.957 -18.138 16.874 1.00 75.62 249 ILE A N 1
ATOM 2001 C CA . ILE A 1 249 ? 7.645 -18.426 15.458 1.00 75.62 249 ILE A CA 1
ATOM 2002 C C . ILE A 1 249 ? 7.803 -17.152 14.616 1.00 75.62 249 ILE A C 1
ATOM 2004 O O . ILE A 1 249 ? 8.329 -17.191 13.507 1.00 75.62 249 ILE A O 1
ATOM 2008 N N . VAL A 1 250 ? 7.375 -16.018 15.172 1.00 78.94 250 VAL A N 1
ATOM 2009 C CA . VAL A 1 250 ? 7.611 -14.673 14.640 1.00 78.94 250 VAL A CA 1
ATOM 2010 C C . VAL A 1 250 ? 8.283 -13.810 15.702 1.00 78.94 250 VAL A C 1
ATOM 2012 O O . VAL A 1 250 ? 8.301 -14.151 16.889 1.00 78.94 250 VAL A O 1
ATOM 2015 N N . SER A 1 251 ? 8.857 -12.688 15.278 1.00 82.62 251 SER A N 1
ATOM 2016 C CA . SER A 1 251 ? 9.550 -11.771 16.174 1.00 82.62 251 SER A CA 1
ATOM 2017 C C . SER A 1 251 ? 8.583 -11.076 17.128 1.00 82.62 251 SER A C 1
ATOM 2019 O O . SER A 1 251 ? 7.613 -10.448 16.711 1.00 82.62 251 SER A O 1
ATOM 2021 N N . ARG A 1 252 ? 8.880 -11.154 18.425 1.00 87.69 252 ARG A N 1
ATOM 2022 C CA . ARG A 1 252 ? 8.208 -10.392 19.485 1.00 87.69 252 ARG A CA 1
ATOM 2023 C C . ARG A 1 252 ? 8.295 -8.888 19.212 1.00 87.69 252 ARG A C 1
ATOM 2025 O O . ARG A 1 252 ? 9.377 -8.426 18.868 1.00 87.69 252 ARG A O 1
ATOM 2032 N N . ILE A 1 253 ? 7.215 -8.143 19.471 1.00 89.12 253 ILE A N 1
ATOM 2033 C CA . ILE A 1 253 ? 7.204 -6.669 19.458 1.00 89.12 253 ILE A CA 1
ATOM 2034 C C . ILE A 1 253 ? 7.518 -6.153 20.876 1.00 89.12 253 ILE A C 1
ATOM 2036 O O . ILE A 1 253 ? 6.690 -6.322 21.781 1.00 89.12 253 ILE A O 1
ATOM 2040 N N . PRO A 1 254 ? 8.699 -5.562 21.124 1.00 89.50 254 PRO A N 1
ATOM 2041 C CA . PRO A 1 254 ? 9.099 -5.074 22.438 1.00 89.50 254 PRO A CA 1
ATOM 2042 C C . PRO A 1 254 ? 8.256 -3.893 22.940 1.00 89.50 254 PRO A C 1
ATOM 2044 O O . PRO A 1 254 ? 7.611 -3.185 22.171 1.00 89.50 254 PRO A O 1
ATOM 2047 N N . CYS A 1 255 ? 8.252 -3.669 24.258 1.00 90.25 255 CYS A N 1
ATOM 2048 C CA . CYS A 1 255 ? 7.479 -2.574 24.855 1.00 90.25 255 CYS A CA 1
ATOM 2049 C C . CYS A 1 255 ? 8.114 -1.211 24.592 1.00 90.25 255 CYS A C 1
ATOM 2051 O O . CYS A 1 255 ? 7.419 -0.207 24.458 1.00 90.25 255 CYS A O 1
ATOM 2053 N N . GLU A 1 256 ? 9.439 -1.196 24.550 1.00 87.06 256 GLU A N 1
ATOM 2054 C CA . GLU A 1 256 ? 10.283 -0.044 24.282 1.00 87.06 256 GLU A CA 1
ATOM 2055 C C . GLU A 1 256 ? 10.012 0.574 22.901 1.00 87.06 256 GLU A C 1
ATOM 2057 O O . GLU A 1 256 ? 10.083 1.796 22.766 1.00 87.06 256 GLU A O 1
ATOM 2062 N N . ASP A 1 257 ? 9.579 -0.230 21.925 1.00 88.31 257 ASP A N 1
ATOM 2063 C CA . ASP A 1 257 ? 9.316 0.225 20.556 1.00 88.31 257 ASP A CA 1
ATOM 2064 C C . ASP A 1 257 ? 8.046 1.093 20.455 1.00 88.31 257 ASP A C 1
ATOM 2066 O O . ASP A 1 257 ? 7.929 1.902 19.538 1.00 88.31 257 ASP A O 1
ATOM 2070 N N . ILE A 1 258 ? 7.097 1.001 21.401 1.00 89.81 258 ILE A N 1
ATOM 2071 C CA . ILE A 1 258 ? 5.790 1.689 21.322 1.00 89.81 258 ILE A CA 1
ATOM 2072 C C . ILE A 1 258 ? 5.931 3.204 21.132 1.00 89.81 258 ILE A C 1
ATOM 2074 O O . ILE A 1 258 ? 5.225 3.795 20.312 1.00 89.81 258 ILE A O 1
ATOM 2078 N N . LEU A 1 259 ? 6.828 3.850 21.885 1.00 89.25 259 LEU A N 1
ATOM 2079 C CA . LEU A 1 259 ? 7.019 5.301 21.794 1.00 89.25 259 LEU A CA 1
ATOM 2080 C C . LEU A 1 259 ? 7.663 5.702 20.468 1.00 89.25 259 LEU A C 1
ATOM 2082 O O . LEU A 1 259 ? 7.288 6.720 19.887 1.00 89.25 259 LEU A O 1
ATOM 2086 N N . GLU A 1 260 ? 8.616 4.908 19.984 1.00 87.94 260 GLU A N 1
ATOM 2087 C CA . GLU A 1 260 ? 9.266 5.152 18.703 1.00 87.94 260 GLU A CA 1
ATOM 2088 C C . GLU A 1 260 ? 8.278 4.983 17.545 1.00 87.94 260 GLU A C 1
ATOM 2090 O O . GLU A 1 260 ? 8.146 5.894 16.728 1.00 87.94 260 GLU A O 1
ATOM 2095 N N . LEU A 1 261 ? 7.519 3.882 17.524 1.00 86.69 261 LEU A N 1
ATOM 2096 C CA . LEU A 1 261 ? 6.465 3.621 16.539 1.00 86.69 261 LEU A CA 1
ATOM 2097 C C . LEU A 1 261 ? 5.444 4.767 16.512 1.00 86.69 261 LEU A C 1
ATOM 2099 O O . LEU A 1 261 ? 5.148 5.308 15.445 1.00 86.69 261 LEU A O 1
ATOM 2103 N N . ARG A 1 262 ? 4.975 5.202 17.692 1.00 90.31 262 ARG A N 1
ATOM 2104 C CA . ARG A 1 262 ? 4.027 6.318 17.834 1.00 90.31 262 ARG A CA 1
ATOM 2105 C C . ARG A 1 262 ? 4.584 7.609 17.242 1.00 90.31 262 ARG A C 1
ATOM 2107 O O . ARG A 1 262 ? 3.925 8.267 16.440 1.00 90.31 262 ARG A O 1
ATOM 2114 N N . ASN A 1 263 ? 5.788 7.994 17.655 1.00 87.69 263 ASN A N 1
ATOM 2115 C CA . ASN A 1 263 ? 6.391 9.261 17.250 1.00 87.69 263 ASN A CA 1
ATOM 2116 C C . ASN A 1 263 ? 6.720 9.268 15.756 1.00 87.69 263 ASN A C 1
ATOM 2118 O O . ASN A 1 263 ? 6.398 10.232 15.062 1.00 87.69 263 ASN A O 1
ATOM 2122 N N . ASN A 1 264 ? 7.315 8.184 15.256 1.00 84.00 264 ASN A N 1
ATOM 2123 C CA . ASN A 1 264 ? 7.680 8.052 13.854 1.00 84.00 264 ASN A CA 1
ATOM 2124 C C . ASN A 1 264 ? 6.446 8.152 12.957 1.00 84.00 264 ASN A C 1
ATOM 2126 O O . ASN A 1 264 ? 6.458 8.927 12.000 1.00 84.00 264 ASN A O 1
ATOM 2130 N N . PHE A 1 265 ? 5.367 7.447 13.302 1.00 86.44 265 PHE A N 1
ATOM 2131 C CA . PHE A 1 265 ? 4.145 7.495 12.512 1.00 86.44 265 PHE A CA 1
ATOM 2132 C C . PHE A 1 265 ? 3.457 8.863 12.584 1.00 86.44 265 PHE A C 1
ATOM 2134 O O . PHE A 1 265 ? 3.057 9.391 11.554 1.00 86.44 265 PHE A O 1
ATOM 2141 N N . ASN A 1 266 ? 3.414 9.519 13.749 1.00 88.19 266 ASN A N 1
ATOM 2142 C CA . ASN A 1 266 ? 2.887 10.888 13.842 1.00 88.19 266 ASN A CA 1
ATOM 2143 C C . ASN A 1 266 ? 3.663 11.887 12.963 1.00 88.19 266 ASN A C 1
ATOM 2145 O O . ASN A 1 266 ? 3.055 12.767 12.351 1.00 88.19 266 ASN A O 1
ATOM 2149 N N . PHE A 1 267 ? 4.989 11.749 12.836 1.00 80.06 267 PHE A N 1
ATOM 2150 C CA . PHE A 1 267 ? 5.751 12.567 11.884 1.00 80.06 267 PHE A CA 1
ATOM 2151 C C . PHE A 1 267 ? 5.332 12.306 10.439 1.00 80.06 267 PHE A C 1
ATOM 2153 O O . PHE A 1 267 ? 5.242 13.243 9.652 1.00 80.06 267 PHE A O 1
ATOM 2160 N N . ILE A 1 268 ? 5.032 11.061 10.089 1.00 80.56 268 ILE A N 1
ATOM 2161 C CA . ILE A 1 268 ? 4.542 10.721 8.754 1.00 80.56 268 ILE A CA 1
ATOM 2162 C C . ILE A 1 268 ? 3.152 11.312 8.520 1.00 80.56 268 ILE A C 1
ATOM 2164 O O . ILE A 1 268 ? 2.969 11.945 7.485 1.00 80.56 268 ILE A O 1
ATOM 2168 N N . ILE A 1 269 ? 2.211 11.182 9.463 1.00 85.69 269 ILE A N 1
ATOM 2169 C CA . ILE A 1 269 ? 0.870 11.790 9.361 1.00 85.69 269 ILE A CA 1
ATOM 2170 C C . ILE A 1 269 ? 0.994 13.284 9.048 1.00 85.69 269 ILE A C 1
ATOM 2172 O O . ILE A 1 269 ? 0.415 13.778 8.078 1.00 85.69 269 ILE A O 1
ATOM 2176 N N . ASN A 1 270 ? 1.827 13.989 9.817 1.00 81.38 270 ASN A N 1
ATOM 2177 C CA . ASN A 1 270 ? 2.096 15.409 9.606 1.00 81.38 270 ASN A CA 1
ATOM 2178 C C . ASN A 1 270 ? 2.744 15.686 8.241 1.00 81.38 270 ASN A C 1
ATOM 2180 O O . ASN A 1 270 ? 2.366 16.637 7.554 1.00 81.38 270 ASN A O 1
ATOM 2184 N N . GLY A 1 271 ? 3.706 14.855 7.834 1.00 75.38 271 GLY A N 1
ATOM 2185 C CA . GLY A 1 271 ? 4.379 14.954 6.542 1.00 75.38 271 GLY A CA 1
ATOM 2186 C C . GLY A 1 271 ? 3.427 14.775 5.358 1.00 75.38 271 GLY A C 1
ATOM 2187 O O . GLY A 1 271 ? 3.488 15.562 4.415 1.00 75.38 271 GLY A O 1
ATOM 2188 N N . ILE A 1 272 ? 2.521 13.795 5.422 1.00 79.56 272 ILE A N 1
ATOM 2189 C CA . ILE A 1 272 ? 1.506 13.541 4.389 1.00 79.56 272 ILE A CA 1
ATOM 2190 C C . ILE A 1 272 ? 0.496 14.692 4.341 1.00 79.56 272 ILE A C 1
ATOM 2192 O O . ILE A 1 272 ? 0.196 15.177 3.251 1.00 79.56 272 ILE A O 1
ATOM 2196 N N . HIS A 1 273 ? 0.044 15.206 5.491 1.00 83.62 273 HIS A N 1
ATOM 2197 C CA . HIS A 1 273 ? -0.851 16.368 5.528 1.00 83.62 273 HIS A CA 1
ATOM 2198 C C . HIS A 1 273 ? -0.229 17.580 4.823 1.00 83.62 273 HIS A C 1
ATOM 2200 O O . HIS A 1 273 ? -0.820 18.171 3.918 1.00 83.62 273 HIS A O 1
ATOM 2206 N N . LEU A 1 274 ? 1.006 17.924 5.207 1.00 72.69 274 LEU A N 1
ATOM 2207 C CA . LEU A 1 274 ? 1.770 19.006 4.589 1.00 72.69 274 LEU A CA 1
ATOM 2208 C C . LEU A 1 274 ? 1.947 18.778 3.089 1.00 72.69 274 LEU A C 1
ATOM 2210 O O . LEU A 1 274 ? 1.826 19.714 2.300 1.00 72.69 274 LEU A O 1
ATOM 2214 N N . PHE A 1 275 ? 2.226 17.540 2.691 1.00 74.75 275 PHE A N 1
ATOM 2215 C CA . PHE A 1 275 ? 2.403 17.189 1.296 1.00 74.75 275 PHE A CA 1
ATOM 2216 C C . PHE A 1 275 ? 1.125 17.405 0.476 1.00 74.75 275 PHE A C 1
ATOM 2218 O O . PHE A 1 275 ? 1.184 18.047 -0.574 1.00 74.75 275 PHE A O 1
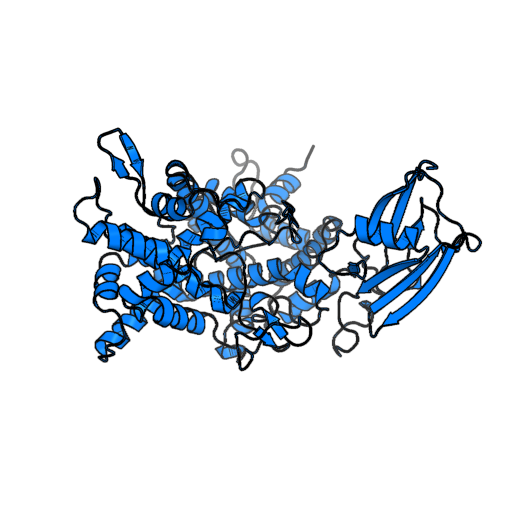ATOM 2225 N N . ILE A 1 276 ? -0.028 16.946 0.965 1.00 80.69 276 ILE A N 1
ATOM 2226 C CA . ILE A 1 276 ? -1.321 17.135 0.294 1.00 80.69 276 ILE A CA 1
ATOM 2227 C C . ILE A 1 276 ? -1.651 18.626 0.164 1.00 80.69 276 ILE A C 1
ATOM 2229 O O . ILE A 1 276 ? -2.004 19.074 -0.929 1.00 80.69 276 ILE A O 1
ATOM 2233 N N . GLU A 1 277 ? -1.457 19.417 1.220 1.00 76.25 277 GLU A N 1
ATOM 2234 C CA . GLU A 1 277 ? -1.682 20.867 1.174 1.00 76.25 277 GLU A CA 1
ATOM 2235 C C . GLU A 1 277 ? -0.754 21.565 0.165 1.00 76.25 277 GLU A C 1
ATOM 2237 O O . GLU A 1 277 ? -1.203 22.376 -0.652 1.00 76.25 277 GLU A O 1
ATOM 2242 N N . LEU A 1 278 ? 0.525 21.180 0.106 1.00 71.12 278 LEU A N 1
ATOM 2243 C CA . LEU A 1 278 ? 1.451 21.677 -0.917 1.00 71.12 278 LEU A CA 1
ATOM 2244 C C . LEU A 1 278 ? 0.992 21.311 -2.334 1.00 71.12 278 LEU A C 1
ATOM 2246 O O . LEU A 1 278 ? 1.041 22.155 -3.235 1.00 71.12 278 LEU A O 1
ATOM 2250 N N . LEU A 1 279 ? 0.524 20.082 -2.557 1.00 74.88 279 LEU A N 1
ATOM 2251 C CA . LEU A 1 279 ? 0.009 19.683 -3.864 1.00 74.88 279 LEU A CA 1
ATOM 2252 C C . LEU A 1 279 ? -1.250 20.484 -4.241 1.00 74.88 279 LEU A C 1
ATOM 2254 O O . LEU A 1 279 ? -1.335 20.970 -5.374 1.00 74.88 279 LEU A O 1
ATOM 2258 N N . LYS A 1 280 ? -2.182 20.694 -3.298 1.00 76.62 280 LYS A N 1
ATOM 2259 C CA . LYS A 1 280 ? -3.383 21.535 -3.477 1.00 76.62 280 LYS A CA 1
ATOM 2260 C C . LYS A 1 280 ? -3.008 22.961 -3.876 1.00 76.62 280 LYS A C 1
ATOM 2262 O O . LYS A 1 280 ? -3.580 23.515 -4.813 1.00 76.62 280 LYS A O 1
ATOM 2267 N N . MET A 1 281 ? -1.991 23.551 -3.252 1.00 71.88 281 MET A N 1
ATOM 2268 C CA . MET A 1 281 ? -1.494 24.875 -3.646 1.00 71.88 281 MET A CA 1
ATOM 2269 C C . MET A 1 281 ? -0.858 24.903 -5.045 1.00 71.88 281 MET A C 1
ATOM 2271 O O . MET A 1 281 ? -1.023 25.862 -5.818 1.00 71.88 281 MET A O 1
ATOM 2275 N N . LEU A 1 282 ? -0.046 23.890 -5.364 1.00 69.50 282 LEU A N 1
ATOM 2276 C CA . LEU A 1 282 ? 0.688 23.815 -6.628 1.00 69.50 282 LEU A CA 1
ATOM 2277 C C . LEU A 1 282 ? -0.267 23.616 -7.808 1.00 69.50 282 LEU A C 1
ATOM 2279 O O . LEU A 1 282 ? -0.083 24.257 -8.858 1.00 69.50 282 LEU A O 1
ATOM 2283 N N . GLN A 1 283 ? -1.297 22.793 -7.604 1.00 77.12 283 GLN A N 1
ATOM 2284 C CA . GLN A 1 283 ? -2.356 22.513 -8.560 1.00 77.12 283 GLN A CA 1
ATOM 2285 C C . GLN A 1 283 ? -3.743 22.443 -7.880 1.00 77.12 283 GLN A C 1
ATOM 2287 O O . GLN A 1 283 ? -4.241 21.357 -7.592 1.00 77.12 283 GLN A O 1
ATOM 2292 N N . PRO A 1 284 ? -4.444 23.582 -7.721 1.00 80.25 284 PRO A N 1
ATOM 2293 C CA . PRO A 1 284 ? -5.756 23.616 -7.059 1.00 80.25 284 PRO A CA 1
ATOM 2294 C C . PRO A 1 284 ? -6.848 22.805 -7.765 1.00 80.25 284 PRO A C 1
ATOM 2296 O O . PRO A 1 284 ? -7.823 22.390 -7.152 1.00 80.25 284 PRO A O 1
ATOM 2299 N N . SER A 1 285 ? -6.703 22.565 -9.073 1.00 83.50 285 SER A N 1
ATOM 2300 C CA . SER A 1 285 ? -7.660 21.749 -9.835 1.00 83.50 285 SER A CA 1
ATOM 2301 C C . SER A 1 285 ? -7.467 20.238 -9.663 1.00 83.50 285 SER A C 1
ATOM 2303 O O . SER A 1 285 ? -8.278 19.459 -10.168 1.00 83.50 285 SER A O 1
ATOM 2305 N N . MET A 1 286 ? -6.419 19.816 -8.951 1.00 83.94 286 MET A N 1
ATOM 2306 C CA . MET A 1 286 ? -6.078 18.407 -8.780 1.00 83.94 286 MET A CA 1
ATOM 2307 C C . MET A 1 286 ? -7.149 17.656 -7.989 1.00 83.94 286 MET A C 1
ATOM 2309 O O . MET A 1 286 ? -7.545 16.593 -8.442 1.00 83.94 286 MET A O 1
ATOM 2313 N N . ILE A 1 287 ? -7.704 18.230 -6.911 1.00 87.62 287 ILE A N 1
ATOM 2314 C CA . ILE A 1 287 ? -8.805 17.599 -6.152 1.00 87.62 287 ILE A CA 1
ATOM 2315 C C . ILE A 1 287 ? -9.966 17.256 -7.083 1.00 87.62 287 ILE A C 1
ATOM 2317 O O . ILE A 1 287 ? -10.459 16.137 -7.085 1.00 87.62 287 ILE A O 1
ATOM 2321 N N . LYS A 1 288 ? -10.362 18.196 -7.948 1.00 89.81 288 LYS A N 1
ATOM 2322 C CA . LYS A 1 288 ? -11.438 17.969 -8.919 1.00 89.81 288 LYS A CA 1
ATOM 2323 C C . LYS A 1 288 ? -11.098 16.854 -9.916 1.00 89.81 288 LYS A C 1
ATOM 2325 O O . LYS A 1 288 ? -11.989 16.110 -10.315 1.00 89.81 288 LYS A O 1
ATOM 2330 N N . THR A 1 289 ? -9.831 16.757 -10.326 1.00 90.31 289 THR A N 1
ATOM 2331 C CA . THR A 1 289 ? -9.336 15.683 -11.206 1.00 90.31 289 THR A CA 1
ATOM 2332 C C . THR A 1 289 ? -9.424 14.330 -10.504 1.00 90.31 289 THR A C 1
ATOM 2334 O O . THR A 1 289 ? -9.941 13.376 -11.081 1.00 90.31 289 THR A O 1
ATOM 2337 N N . VAL A 1 290 ? -8.947 14.265 -9.258 1.00 89.62 290 VAL A N 1
ATOM 2338 C CA . VAL A 1 290 ? -8.965 13.070 -8.411 1.00 89.62 290 VAL A CA 1
ATOM 2339 C C . VAL A 1 290 ? -10.402 12.616 -8.173 1.00 89.62 290 VAL A C 1
ATOM 2341 O O . VAL A 1 290 ? -10.742 11.482 -8.488 1.00 89.62 290 VAL A O 1
ATOM 2344 N N . TYR A 1 291 ? -11.264 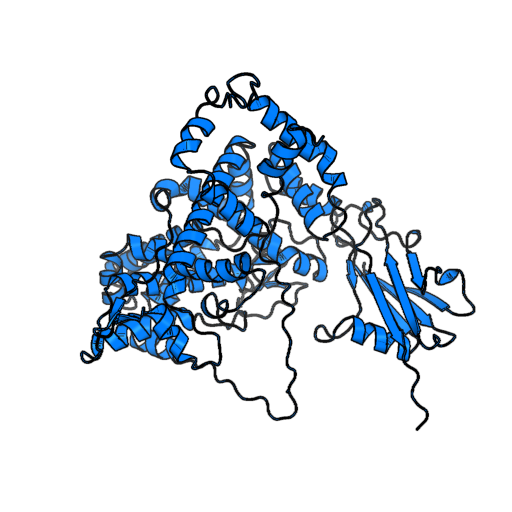13.534 -7.738 1.00 89.44 291 TYR A N 1
ATOM 2345 C CA . TYR A 1 291 ? -12.681 13.293 -7.491 1.00 89.44 291 TYR A CA 1
ATOM 2346 C C . TYR A 1 291 ? -13.370 12.670 -8.707 1.00 89.44 291 TYR A C 1
ATOM 2348 O O . TYR A 1 291 ? -13.956 11.602 -8.619 1.00 89.44 291 TYR A O 1
ATOM 2356 N N . ARG A 1 292 ? -13.212 13.264 -9.894 1.00 89.12 292 ARG A N 1
ATOM 2357 C CA . ARG A 1 292 ? -13.802 12.727 -11.133 1.00 89.12 292 ARG A CA 1
ATOM 2358 C C . ARG A 1 292 ? -13.212 11.395 -11.595 1.00 89.12 292 ARG A C 1
ATOM 2360 O O . ARG A 1 292 ? -13.822 10.745 -12.438 1.00 89.12 292 ARG A O 1
ATOM 2367 N N . SER A 1 293 ? -12.023 11.035 -11.118 1.00 87.00 293 SER A N 1
ATOM 2368 C CA . SER A 1 293 ? -11.314 9.828 -11.553 1.00 87.00 293 SER A CA 1
ATOM 2369 C C . SER A 1 293 ? -11.471 8.652 -10.595 1.00 87.00 293 SER A C 1
ATOM 2371 O O . SER A 1 293 ? -11.254 7.527 -11.033 1.00 87.00 293 SER A O 1
ATOM 2373 N N . LEU A 1 294 ? -11.822 8.900 -9.329 1.00 84.44 294 LEU A N 1
ATOM 2374 C CA . LEU A 1 294 ? -11.945 7.871 -8.292 1.00 84.44 294 LEU A CA 1
ATOM 2375 C C . LEU A 1 294 ? -13.350 7.761 -7.701 1.00 84.44 294 LEU A C 1
ATOM 2377 O O . LEU A 1 294 ? -13.735 6.674 -7.287 1.00 84.44 294 LEU A O 1
ATOM 2381 N N . ASP A 1 295 ? -14.124 8.848 -7.656 1.00 83.62 295 ASP A N 1
ATOM 2382 C CA . ASP A 1 295 ? -15.412 8.831 -6.968 1.00 83.62 295 ASP A CA 1
ATOM 2383 C C . ASP A 1 295 ? -16.419 7.914 -7.693 1.00 83.62 295 ASP A C 1
ATOM 2385 O O . ASP A 1 295 ? -16.678 8.115 -8.890 1.00 83.62 295 ASP A O 1
ATOM 2389 N N . PRO A 1 296 ? -17.030 6.945 -6.987 1.00 84.12 296 PRO A N 1
ATOM 2390 C CA . PRO A 1 296 ? -17.935 5.960 -7.579 1.00 84.12 296 PRO A CA 1
ATOM 2391 C C . PRO A 1 296 ? -19.159 6.600 -8.251 1.00 84.12 296 PRO A C 1
ATOM 2393 O O . PRO A 1 296 ? -19.684 6.059 -9.223 1.00 84.12 296 PRO A O 1
ATOM 2396 N N . ARG A 1 297 ? -19.587 7.800 -7.825 1.00 85.44 297 ARG A N 1
ATOM 2397 C CA . ARG A 1 297 ? -20.704 8.539 -8.447 1.00 85.44 297 ARG A CA 1
ATOM 2398 C C . ARG A 1 297 ? -20.378 9.024 -9.860 1.00 85.44 297 ARG A C 1
ATOM 2400 O O . ARG A 1 297 ? -21.295 9.264 -10.641 1.00 85.44 297 ARG A O 1
ATOM 2407 N N . TYR A 1 298 ? -19.096 9.206 -10.177 1.00 85.62 298 TYR A N 1
ATOM 2408 C CA . TYR A 1 298 ? -18.629 9.640 -11.498 1.00 85.62 298 TYR A CA 1
ATOM 2409 C C . TYR A 1 298 ? -18.114 8.484 -12.339 1.00 85.62 298 TYR A C 1
ATOM 2411 O O . TYR A 1 298 ? -18.320 8.473 -13.551 1.00 85.62 298 TYR A O 1
ATOM 2419 N N . THR A 1 299 ? -17.424 7.538 -11.710 1.00 82.06 299 THR A N 1
ATOM 2420 C CA . THR A 1 299 ? -16.792 6.418 -12.408 1.00 82.06 299 THR A CA 1
ATOM 2421 C C . THR A 1 299 ? -17.759 5.256 -12.638 1.00 82.06 299 THR A C 1
ATOM 2423 O O . THR A 1 299 ? -17.525 4.455 -13.541 1.00 82.06 299 THR A O 1
ATOM 2426 N N . GLY A 1 300 ? -18.836 5.165 -11.847 1.00 83.00 300 GLY A N 1
ATOM 2427 C CA . GLY A 1 300 ? -19.745 4.017 -11.819 1.00 83.00 300 GLY A CA 1
ATOM 2428 C C . GLY A 1 300 ? -19.126 2.762 -11.196 1.00 83.00 300 GLY A C 1
ATOM 2429 O O . GLY A 1 300 ? -19.727 1.698 -11.285 1.00 83.00 300 GLY A O 1
ATOM 2430 N N . LYS A 1 301 ? -17.928 2.883 -10.606 1.00 82.25 301 LYS A N 1
ATOM 2431 C CA . LYS A 1 301 ? -17.141 1.777 -10.052 1.00 82.25 301 LYS A CA 1
ATOM 2432 C C . LYS A 1 301 ? -17.552 1.450 -8.614 1.00 82.25 301 LYS A C 1
ATOM 2434 O O . LYS A 1 301 ? -18.236 2.263 -7.985 1.00 82.25 301 LYS A O 1
ATOM 2439 N N . PRO A 1 302 ? -17.139 0.286 -8.077 1.00 83.44 302 PRO A N 1
ATOM 2440 C CA . PRO A 1 302 ? -17.398 -0.065 -6.688 1.00 83.44 302 PRO A CA 1
ATOM 2441 C C . PRO A 1 302 ? -16.913 1.015 -5.715 1.00 83.44 302 PRO A C 1
ATOM 2443 O O . PRO A 1 302 ? -15.821 1.565 -5.856 1.00 83.44 302 PRO A O 1
ATOM 2446 N N . ASP A 1 303 ? -17.727 1.303 -4.700 1.00 87.50 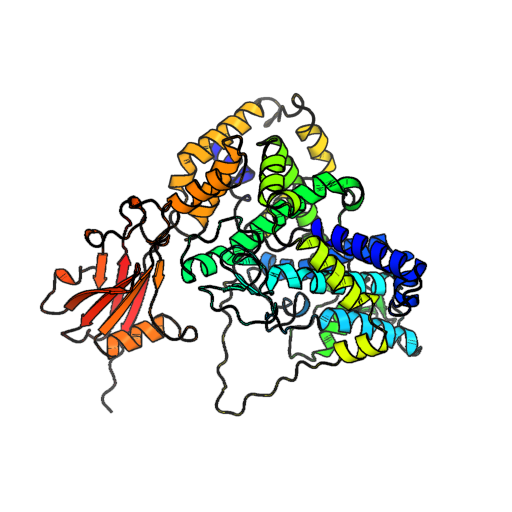303 ASP A N 1
ATOM 2447 C CA . ASP A 1 303 ? -17.346 2.197 -3.608 1.00 87.50 303 ASP A CA 1
ATOM 2448 C C . ASP A 1 303 ? -16.538 1.412 -2.568 1.00 87.50 303 ASP A C 1
ATOM 2450 O O . ASP A 1 303 ? -17.086 0.842 -1.621 1.00 87.50 303 ASP A O 1
ATOM 2454 N N . TYR A 1 304 ? -15.220 1.357 -2.766 1.00 83.88 304 TYR A N 1
ATOM 2455 C CA . TYR A 1 304 ? -14.312 0.627 -1.880 1.00 83.88 304 TYR A CA 1
ATOM 2456 C C . TYR A 1 304 ? -14.336 1.152 -0.439 1.00 83.88 304 TYR A C 1
ATOM 2458 O O . TYR A 1 304 ? -14.185 0.361 0.487 1.00 83.88 304 TYR A O 1
ATOM 2466 N N . ILE A 1 305 ? -14.625 2.440 -0.215 1.00 88.06 305 ILE A N 1
ATOM 2467 C CA . ILE A 1 305 ? -14.758 2.998 1.138 1.00 88.06 305 ILE A CA 1
ATOM 2468 C C . ILE A 1 305 ? -16.003 2.432 1.826 1.00 88.06 305 ILE A C 1
ATOM 2470 O O . ILE A 1 305 ? -15.926 1.988 2.972 1.00 88.06 305 ILE A O 1
ATOM 2474 N N . VAL A 1 306 ? -17.148 2.398 1.138 1.00 91.94 306 VAL A N 1
ATOM 2475 C CA . VAL A 1 306 ? -18.385 1.799 1.671 1.00 91.94 306 VAL A CA 1
ATOM 2476 C C . VAL A 1 306 ? -18.231 0.295 1.892 1.00 91.94 306 VAL A C 1
ATOM 2478 O O . VAL A 1 306 ? -18.686 -0.220 2.915 1.00 91.94 306 VAL A O 1
ATOM 2481 N N . LEU A 1 307 ? -17.562 -0.413 0.980 1.00 90.69 307 LEU A N 1
ATOM 2482 C CA . LEU A 1 307 ? -17.272 -1.838 1.139 1.00 90.69 307 LEU A CA 1
ATOM 2483 C C . LEU A 1 307 ? -16.390 -2.102 2.368 1.00 90.69 307 LEU A C 1
ATOM 2485 O O . LEU A 1 307 ? -16.726 -2.968 3.178 1.00 90.69 307 LEU A O 1
ATOM 2489 N N . SER A 1 308 ? -15.334 -1.311 2.575 1.00 91.06 308 SER A N 1
ATOM 2490 C CA . SER A 1 308 ? -14.493 -1.383 3.775 1.00 91.06 308 SER A CA 1
ATOM 2491 C C . SER A 1 308 ? -15.273 -1.061 5.055 1.00 91.06 308 SER A C 1
ATOM 2493 O O . SER A 1 308 ? -15.133 -1.783 6.040 1.00 91.06 308 SER A O 1
ATOM 2495 N N . ILE A 1 309 ? -16.160 -0.057 5.048 1.00 95.81 309 ILE A N 1
ATOM 2496 C CA . ILE A 1 309 ? -17.054 0.240 6.187 1.00 95.81 309 ILE A CA 1
ATOM 2497 C C . ILE A 1 309 ? -17.918 -0.981 6.529 1.00 95.81 309 ILE A C 1
ATOM 2499 O O . ILE A 1 309 ? -17.999 -1.379 7.692 1.00 95.81 309 ILE A O 1
ATOM 2503 N N . ASN A 1 310 ? -18.540 -1.605 5.524 1.00 95.69 310 ASN A N 1
ATOM 2504 C CA . ASN A 1 310 ? -19.366 -2.798 5.723 1.00 95.69 310 ASN A CA 1
ATOM 2505 C C . ASN A 1 310 ? -18.541 -3.962 6.286 1.00 95.69 310 ASN A C 1
ATOM 2507 O O . ASN A 1 310 ? -18.978 -4.621 7.227 1.00 95.69 310 ASN A O 1
ATOM 2511 N N . ARG A 1 311 ? -17.317 -4.156 5.780 1.00 92.88 311 ARG A N 1
ATOM 2512 C CA . ARG A 1 311 ? -16.389 -5.186 6.262 1.00 92.88 311 ARG A CA 1
ATOM 2513 C C . ARG A 1 311 ? -16.038 -5.009 7.735 1.00 92.88 311 ARG A C 1
ATOM 2515 O O . ARG A 1 311 ? -15.994 -5.997 8.463 1.00 92.88 311 ARG A O 1
ATOM 2522 N N . VAL A 1 312 ? -15.807 -3.771 8.179 1.00 96.56 312 VAL A N 1
ATOM 2523 C CA . VAL A 1 312 ? -15.559 -3.464 9.596 1.00 96.56 312 VAL A CA 1
ATOM 2524 C C . VAL A 1 312 ? -16.797 -3.787 10.431 1.00 96.56 312 VAL A C 1
ATOM 2526 O O . VAL A 1 312 ? -16.680 -4.450 11.459 1.00 96.56 312 VAL A O 1
ATOM 2529 N N . VAL A 1 313 ? -17.995 -3.400 9.982 1.00 98.12 313 VAL A N 1
ATOM 2530 C CA . VAL A 1 313 ? -19.242 -3.740 10.690 1.00 98.12 313 VAL A CA 1
ATOM 2531 C C . VAL A 1 313 ? -19.414 -5.251 10.834 1.00 98.12 313 VAL A C 1
ATOM 2533 O O . VAL A 1 313 ? -19.622 -5.733 11.944 1.00 98.12 313 VAL A O 1
ATOM 2536 N N . GLU A 1 314 ? -19.251 -6.014 9.758 1.00 95.94 314 GLU A N 1
ATOM 2537 C CA . GLU A 1 314 ? -19.394 -7.477 9.763 1.00 95.94 314 GLU A CA 1
ATOM 2538 C C . GLU A 1 314 ? -18.287 -8.193 10.558 1.00 95.94 314 GLU A C 1
ATOM 2540 O O . GLU A 1 314 ? -18.530 -9.192 11.241 1.00 95.94 314 GLU A O 1
ATOM 2545 N N . GLY A 1 315 ? -17.049 -7.711 10.442 1.00 94.50 315 GLY A N 1
ATOM 2546 C CA . GLY A 1 315 ? -15.857 -8.352 10.994 1.00 94.50 315 GLY A CA 1
ATOM 2547 C C . GLY A 1 315 ? -15.553 -7.989 12.446 1.00 94.50 315 GLY A C 1
ATOM 2548 O O . GLY A 1 315 ? -14.891 -8.778 13.122 1.00 94.50 315 GLY A O 1
ATOM 2549 N N . LEU A 1 316 ? -16.034 -6.841 12.930 1.00 97.25 316 LEU A N 1
ATOM 2550 C CA . LEU A 1 316 ? -15.829 -6.354 14.297 1.00 97.25 316 LEU A CA 1
ATOM 2551 C C . LEU A 1 316 ? -17.160 -6.245 15.050 1.00 97.25 316 LEU A C 1
ATOM 2553 O O . LEU A 1 316 ? -17.362 -6.936 16.045 1.00 97.25 316 LEU A O 1
ATOM 2557 N N . PHE A 1 317 ? -18.080 -5.398 14.582 1.00 98.31 317 PHE A N 1
ATOM 2558 C CA . PHE A 1 317 ? -19.273 -5.033 15.355 1.00 98.31 317 PHE A CA 1
ATOM 2559 C C . PHE A 1 317 ? -20.364 -6.109 15.364 1.00 98.31 317 PHE A C 1
ATOM 2561 O O . PHE A 1 317 ? -21.087 -6.214 16.348 1.00 98.31 317 PHE A O 1
ATOM 2568 N N . GLN A 1 318 ? -20.471 -6.942 14.328 1.00 97.88 318 GLN A N 1
ATOM 2569 C CA . GLN A 1 318 ? -21.392 -8.087 14.288 1.00 97.88 318 GLN A CA 1
ATOM 2570 C C . GLN A 1 318 ? -20.804 -9.359 14.919 1.00 97.88 318 GLN A C 1
ATOM 2572 O O . GLN A 1 318 ? -21.407 -10.429 14.831 1.00 97.88 318 GLN A O 1
ATOM 2577 N N . LYS A 1 319 ? -19.616 -9.274 15.535 1.00 97.06 319 LYS A N 1
ATOM 2578 C CA . LYS A 1 319 ? -18.977 -10.409 16.205 1.00 97.06 319 LYS A CA 1
ATOM 2579 C C . LYS A 1 319 ? -19.215 -10.378 17.706 1.00 97.06 319 LYS A C 1
ATOM 2581 O O . LYS A 1 319 ? -18.917 -9.404 18.401 1.00 97.06 319 LYS A O 1
ATOM 2586 N N . SER A 1 320 ? -19.713 -11.496 18.221 1.00 96.38 320 SER A N 1
ATOM 2587 C CA . SER A 1 320 ? -19.702 -11.775 19.656 1.00 96.38 320 SER A CA 1
ATOM 2588 C C . SER A 1 320 ? -18.269 -11.962 20.168 1.00 96.38 320 SER A C 1
ATOM 2590 O O . SER A 1 320 ? -17.359 -12.313 19.412 1.00 96.38 320 SER A O 1
ATOM 2592 N N . TYR A 1 321 ? -18.057 -11.780 21.474 1.00 95.19 321 TYR A N 1
ATOM 2593 C CA . TYR A 1 321 ? -16.751 -12.037 22.089 1.00 95.19 321 TYR A CA 1
ATOM 2594 C C . TYR A 1 321 ? -16.293 -13.494 21.923 1.00 95.19 321 TYR A C 1
ATOM 2596 O O . TYR A 1 321 ? -15.108 -13.736 21.697 1.00 95.19 321 TYR A O 1
ATOM 2604 N N . ASP A 1 322 ? -17.225 -14.451 21.918 1.00 94.50 322 ASP A N 1
ATOM 2605 C CA . ASP A 1 322 ? -16.929 -15.861 21.643 1.00 94.50 322 ASP A CA 1
ATOM 2606 C C . ASP A 1 322 ? -16.450 -16.088 20.202 1.00 94.50 322 ASP A C 1
ATOM 2608 O O . ASP A 1 322 ? -15.537 -16.878 19.958 1.00 94.50 322 ASP A O 1
ATOM 2612 N N . GLU A 1 323 ? -17.050 -15.411 19.220 1.00 94.75 323 GLU A N 1
ATOM 2613 C CA . GLU A 1 323 ? -16.579 -15.472 17.832 1.00 94.75 323 GLU A CA 1
ATOM 2614 C C . GLU A 1 323 ? -15.202 -14.831 17.675 1.00 94.75 323 GLU A C 1
ATOM 2616 O O . GLU A 1 323 ? -14.342 -15.414 17.015 1.00 94.75 323 GLU A O 1
ATOM 2621 N N . ILE A 1 324 ? -14.967 -13.679 18.312 1.00 94.19 324 ILE A N 1
ATOM 2622 C CA . ILE A 1 324 ? -13.651 -13.025 18.340 1.00 94.19 324 ILE A CA 1
ATOM 2623 C C . ILE A 1 324 ? -12.606 -13.970 18.943 1.00 94.19 324 ILE A C 1
ATOM 2625 O O . ILE A 1 324 ? -11.542 -14.160 18.356 1.00 94.19 324 ILE A O 1
ATOM 2629 N N . ALA A 1 325 ? -12.920 -14.629 20.062 1.00 92.00 325 ALA A N 1
ATOM 2630 C CA . ALA A 1 325 ? -12.038 -15.608 20.689 1.00 92.00 325 ALA A CA 1
ATOM 2631 C C . ALA A 1 325 ? -11.732 -16.795 19.760 1.00 92.00 325 ALA A C 1
ATOM 2633 O O . ALA A 1 325 ? -10.579 -17.211 19.654 1.00 92.00 325 ALA A O 1
ATOM 2634 N N . LYS A 1 326 ? -12.732 -17.316 19.036 1.00 91.25 326 LYS A N 1
ATOM 2635 C CA . LYS A 1 326 ? -12.530 -18.385 18.040 1.00 91.25 326 LYS A CA 1
ATOM 2636 C C . LYS A 1 326 ? -11.635 -17.932 16.885 1.00 91.25 326 LYS A C 1
ATOM 2638 O O . LYS A 1 326 ? -10.756 -18.683 16.471 1.00 91.25 326 LYS A O 1
ATOM 2643 N N . LEU A 1 327 ? -11.833 -16.714 16.378 1.00 89.31 327 LEU A N 1
ATOM 2644 C CA . LEU A 1 327 ? -11.023 -16.141 15.296 1.00 89.31 327 LEU A CA 1
ATOM 2645 C C . LEU A 1 327 ? -9.587 -15.832 15.748 1.00 89.31 327 LEU A C 1
ATOM 2647 O O . LEU A 1 327 ? -8.661 -15.981 14.961 1.00 89.31 327 LEU A O 1
ATOM 2651 N N . ALA A 1 328 ? -9.381 -15.492 17.021 1.00 88.00 328 ALA A N 1
ATOM 2652 C CA . ALA A 1 328 ? -8.057 -15.314 17.619 1.00 88.00 328 ALA A CA 1
ATOM 2653 C C . ALA A 1 328 ? -7.277 -16.633 17.808 1.00 88.00 328 ALA A C 1
ATOM 2655 O O . ALA A 1 328 ? -6.056 -16.621 17.997 1.00 88.00 328 ALA A O 1
ATOM 2656 N N . GLN A 1 329 ? -7.976 -17.773 17.805 1.00 79.88 329 GLN A N 1
ATOM 2657 C CA . GLN A 1 329 ? -7.411 -19.106 18.031 1.00 79.88 329 GLN A CA 1
ATOM 2658 C C . GLN A 1 329 ? -7.093 -19.867 16.737 1.00 79.88 329 GLN A C 1
ATOM 2660 O O . GLN A 1 329 ? -6.568 -20.977 16.826 1.00 79.88 329 GLN A O 1
ATOM 2665 N N . SER A 1 330 ? -7.367 -19.306 15.551 1.00 63.41 330 SER A N 1
ATOM 2666 C CA . SER A 1 330 ? -6.949 -19.918 14.285 1.00 63.41 330 SER A CA 1
ATOM 2667 C C . SER A 1 330 ? -5.430 -19.837 14.166 1.00 63.41 330 SER A C 1
ATOM 2669 O O . SER A 1 330 ? -4.894 -18.826 13.745 1.00 63.41 330 SER A O 1
ATOM 2671 N N . SER A 1 331 ? -4.744 -20.874 14.627 1.00 55.03 331 SER A N 1
ATOM 2672 C CA . SER A 1 331 ? -3.306 -20.895 14.842 1.00 55.03 331 SER A CA 1
ATOM 2673 C C . SER A 1 331 ? -2.499 -20.702 13.557 1.00 55.03 331 SER A C 1
ATOM 2675 O O . SER A 1 331 ? -2.744 -21.379 12.558 1.00 55.03 331 SER A O 1
ATOM 2677 N N . LEU A 1 332 ? -1.405 -19.937 13.668 1.00 54.03 332 LEU A N 1
ATOM 2678 C CA . LEU A 1 332 ? -0.118 -20.272 13.047 1.00 54.03 332 LEU A CA 1
ATOM 2679 C C . LEU A 1 332 ? 0.273 -21.697 13.484 1.00 54.03 332 LEU A C 1
ATOM 2681 O O . LEU A 1 332 ? 1.086 -21.918 14.382 1.00 54.03 332 LEU A O 1
ATOM 2685 N N . THR A 1 333 ? -0.371 -22.695 12.888 1.00 46.06 333 THR A N 1
ATOM 2686 C CA . THR A 1 333 ? 0.136 -24.058 12.871 1.00 46.06 333 THR A CA 1
ATOM 2687 C C . THR A 1 333 ? 1.291 -24.020 11.897 1.00 46.06 333 THR A C 1
ATOM 2689 O O . THR A 1 333 ? 1.123 -24.057 10.683 1.00 46.06 333 THR A O 1
ATOM 2692 N N . CYS A 1 334 ? 2.497 -23.871 12.437 1.00 41.50 334 CYS A N 1
ATOM 2693 C CA . CYS A 1 334 ? 3.674 -24.238 11.679 1.00 41.50 334 CYS A CA 1
ATOM 2694 C C . CYS A 1 334 ? 3.618 -25.764 11.559 1.00 41.50 334 CYS A C 1
ATOM 2696 O O . CYS A 1 334 ? 4.136 -26.485 12.413 1.00 41.50 334 CYS A O 1
ATOM 2698 N N . GLU A 1 335 ? 2.902 -26.266 10.552 1.00 40.03 335 GLU A N 1
ATOM 2699 C CA . GLU A 1 335 ? 3.168 -27.607 10.065 1.00 40.03 335 GLU A CA 1
ATOM 2700 C C . GLU A 1 335 ? 4.620 -27.572 9.605 1.00 40.03 335 GLU A C 1
ATOM 2702 O O . GLU A 1 335 ? 4.957 -26.962 8.589 1.00 40.03 335 GLU A O 1
ATOM 2707 N N . LEU A 1 336 ? 5.507 -28.136 10.431 1.00 40.38 336 LEU A N 1
ATOM 2708 C CA . LEU A 1 336 ? 6.874 -28.405 10.022 1.00 40.38 336 LEU A CA 1
ATOM 2709 C C . LEU A 1 336 ? 6.759 -29.165 8.701 1.00 40.38 336 LEU A C 1
ATOM 2711 O O . LEU A 1 336 ? 6.165 -30.248 8.701 1.00 40.38 336 LEU A O 1
ATOM 2715 N N . PRO A 1 337 ? 7.271 -28.620 7.584 1.00 38.94 337 PRO A N 1
ATOM 2716 C CA . PRO A 1 337 ? 7.205 -29.329 6.327 1.00 38.94 337 PRO A CA 1
ATOM 2717 C C . PRO A 1 337 ? 7.867 -30.686 6.545 1.00 38.94 337 PRO A C 1
ATOM 2719 O O . PRO A 1 337 ? 8.989 -30.755 7.063 1.00 38.94 337 PRO A O 1
ATOM 2722 N N . THR A 1 338 ? 7.170 -31.761 6.178 1.00 41.47 338 THR A N 1
ATOM 2723 C CA . THR A 1 338 ? 7.775 -33.088 6.033 1.00 41.47 338 THR A CA 1
ATOM 2724 C C . THR A 1 338 ? 9.105 -32.939 5.291 1.00 41.47 338 THR A C 1
ATOM 2726 O O . THR A 1 338 ? 9.206 -32.094 4.399 1.00 41.47 338 THR A O 1
ATOM 2729 N N . GLU A 1 339 ? 10.128 -33.702 5.693 1.00 43.62 339 GLU A N 1
ATOM 2730 C CA . GLU A 1 339 ? 11.561 -33.450 5.424 1.00 43.62 339 GLU A CA 1
ATOM 2731 C C . GLU A 1 339 ? 11.947 -33.088 3.971 1.00 43.62 339 GLU A C 1
ATOM 2733 O O . GLU A 1 339 ? 12.992 -32.473 3.761 1.00 43.62 339 GLU A O 1
ATOM 2738 N N . ASP A 1 340 ? 11.092 -33.372 2.989 1.00 44.81 340 ASP A N 1
ATOM 2739 C CA . ASP A 1 340 ? 11.259 -33.081 1.561 1.00 44.81 340 ASP A CA 1
ATOM 2740 C C . ASP A 1 340 ? 11.013 -31.612 1.134 1.00 44.81 340 ASP A C 1
ATOM 2742 O O . ASP A 1 340 ? 11.249 -31.236 -0.018 1.00 44.81 340 ASP A O 1
ATOM 2746 N N . HIS A 1 341 ? 10.546 -30.735 2.032 1.00 39.91 341 HIS A N 1
ATOM 2747 C CA . HIS A 1 341 ? 10.188 -29.343 1.699 1.00 39.91 341 HIS A CA 1
ATOM 2748 C C . HIS A 1 341 ? 10.924 -28.280 2.525 1.00 39.91 341 HIS A C 1
ATOM 2750 O O . HIS A 1 341 ? 10.411 -27.182 2.743 1.00 39.91 341 HIS A O 1
ATOM 2756 N N . ARG A 1 342 ? 12.179 -28.538 2.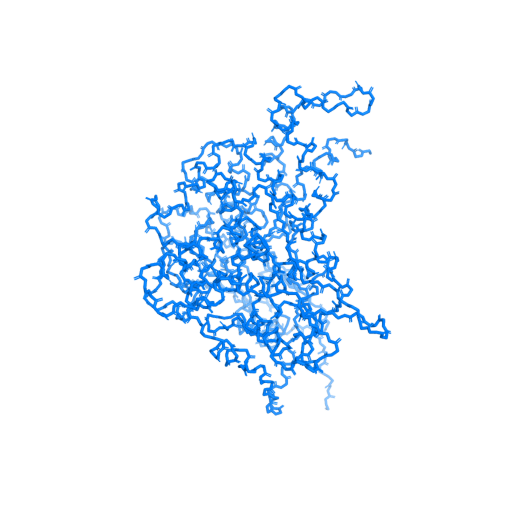922 1.00 40.78 342 ARG A N 1
ATOM 2757 C CA . ARG A 1 342 ? 13.081 -27.494 3.457 1.00 40.78 342 ARG A CA 1
ATOM 2758 C C . ARG A 1 342 ? 13.535 -26.519 2.363 1.00 40.78 342 ARG A C 1
ATOM 2760 O O . ARG A 1 342 ? 14.723 -26.369 2.090 1.00 40.78 342 ARG A O 1
ATOM 2767 N N . ARG A 1 343 ? 12.597 -25.820 1.729 1.00 45.12 343 ARG A N 1
ATOM 2768 C CA . ARG A 1 343 ? 12.903 -24.618 0.953 1.00 45.12 343 ARG A CA 1
ATOM 2769 C C . ARG A 1 343 ? 12.856 -23.439 1.912 1.00 45.12 343 ARG A C 1
ATOM 2771 O O . ARG A 1 343 ? 11.826 -22.795 2.074 1.00 45.12 343 ARG A O 1
ATOM 2778 N N . ILE A 1 344 ? 13.983 -23.174 2.573 1.00 43.34 344 ILE A N 1
ATOM 2779 C CA . ILE A 1 344 ? 14.190 -21.903 3.273 1.00 43.34 344 ILE A CA 1
ATOM 2780 C C . ILE A 1 344 ? 14.176 -20.820 2.193 1.00 43.34 344 ILE A C 1
ATOM 2782 O O . ILE A 1 344 ? 15.166 -20.616 1.490 1.00 43.34 344 ILE A O 1
ATOM 2786 N N . LYS A 1 345 ? 13.031 -20.159 2.009 1.00 41.72 345 LYS A N 1
ATOM 2787 C CA . LYS A 1 345 ? 12.931 -19.001 1.126 1.00 41.72 345 LYS A CA 1
ATOM 2788 C C . LYS A 1 345 ? 13.505 -17.815 1.891 1.00 41.72 345 LYS A C 1
ATOM 2790 O O . LYS A 1 345 ? 12.817 -17.199 2.700 1.00 41.72 345 LYS A O 1
ATOM 2795 N N . ALA A 1 346 ? 14.785 -17.523 1.674 1.00 41.94 346 ALA A N 1
ATOM 2796 C CA . ALA A 1 346 ? 15.351 -16.259 2.121 1.00 41.94 346 ALA A CA 1
ATOM 2797 C C . ALA A 1 346 ? 14.561 -15.137 1.433 1.00 41.94 346 ALA A C 1
ATOM 2799 O O . ALA A 1 346 ? 14.557 -15.024 0.206 1.00 41.94 346 ALA A O 1
ATOM 2800 N N . ARG A 1 347 ? 13.822 -14.343 2.213 1.00 42.91 347 ARG A N 1
ATOM 2801 C CA . ARG A 1 347 ? 13.180 -13.133 1.697 1.00 42.91 347 ARG A CA 1
ATOM 2802 C C . ARG A 1 347 ? 14.308 -12.162 1.373 1.00 42.91 347 ARG A C 1
ATOM 2804 O O . ARG A 1 347 ? 15.044 -11.764 2.272 1.00 42.91 347 ARG A O 1
ATOM 2811 N N . ASN A 1 348 ? 14.450 -11.783 0.105 1.00 40.69 348 ASN A N 1
ATOM 2812 C CA . ASN A 1 348 ? 15.309 -10.658 -0.239 1.00 40.69 348 ASN A CA 1
ATOM 2813 C C . ASN A 1 348 ? 14.820 -9.443 0.568 1.00 40.69 348 ASN A C 1
ATOM 2815 O O . ASN A 1 348 ? 13.626 -9.125 0.545 1.00 40.69 348 ASN A O 1
ATOM 2819 N N . ILE A 1 349 ? 15.728 -8.793 1.308 1.00 40.81 349 ILE A N 1
ATOM 2820 C CA . ILE A 1 349 ? 15.505 -7.538 2.058 1.00 40.81 349 ILE A CA 1
ATOM 2821 C C . ILE A 1 349 ? 15.366 -6.392 1.037 1.00 40.81 349 ILE A C 1
ATOM 2823 O O . ILE A 1 349 ? 16.126 -5.433 1.006 1.00 40.81 349 ILE A O 1
ATOM 2827 N N . THR A 1 350 ? 14.458 -6.564 0.082 1.00 36.62 350 THR A N 1
ATOM 2828 C CA . THR A 1 350 ? 14.272 -5.709 -1.090 1.00 36.62 350 THR A CA 1
ATOM 2829 C C . THR A 1 350 ? 12.811 -5.344 -1.286 1.00 36.62 350 THR A C 1
ATOM 2831 O O . THR A 1 350 ? 12.483 -4.770 -2.323 1.00 36.62 350 THR A O 1
ATOM 2834 N N . ARG A 1 351 ? 11.925 -5.578 -0.297 1.00 41.75 351 ARG A N 1
ATOM 2835 C CA . ARG A 1 351 ? 10.817 -4.627 -0.135 1.00 41.75 351 ARG A CA 1
ATOM 2836 C C . ARG A 1 351 ? 11.512 -3.319 0.215 1.00 41.75 351 ARG A C 1
ATOM 2838 O O . ARG A 1 351 ? 11.883 -3.091 1.361 1.00 41.75 351 ARG A O 1
ATOM 2845 N N . ALA A 1 352 ? 11.851 -2.556 -0.822 1.00 39.38 352 ALA A N 1
ATOM 2846 C CA . ALA A 1 352 ? 12.373 -1.223 -0.674 1.00 39.38 352 ALA A CA 1
ATOM 2847 C C . ALA A 1 352 ? 11.283 -0.492 0.091 1.00 39.38 352 ALA A C 1
ATOM 2849 O O . ALA A 1 352 ? 10.228 -0.186 -0.470 1.00 39.38 352 ALA A O 1
ATOM 2850 N N . GLY A 1 353 ? 11.516 -0.310 1.391 1.00 43.12 353 GLY A N 1
ATOM 2851 C CA . GLY A 1 353 ? 10.713 0.583 2.187 1.00 43.12 353 GLY A CA 1
ATOM 2852 C C . GLY A 1 353 ? 10.574 1.864 1.388 1.00 43.12 353 GLY A C 1
ATOM 2853 O O . GLY A 1 353 ? 11.536 2.346 0.779 1.00 43.12 353 GLY A O 1
ATOM 2854 N N . THR A 1 354 ? 9.341 2.317 1.248 1.00 48.91 354 THR A N 1
ATOM 2855 C CA . THR A 1 354 ? 9.056 3.313 0.236 1.00 48.91 354 THR A CA 1
ATOM 2856 C C . THR A 1 354 ? 9.844 4.592 0.528 1.00 48.91 354 THR A C 1
ATOM 2858 O O . THR A 1 354 ? 9.892 5.036 1.679 1.00 48.91 354 THR A O 1
ATOM 2861 N N . ILE A 1 355 ? 10.484 5.181 -0.486 1.00 48.75 355 ILE A N 1
ATOM 2862 C CA . ILE A 1 355 ? 11.329 6.377 -0.309 1.00 48.75 355 ILE A CA 1
ATOM 2863 C C . ILE A 1 355 ? 10.508 7.520 0.314 1.00 48.75 355 ILE A C 1
ATOM 2865 O O . ILE A 1 355 ? 11.044 8.340 1.063 1.00 48.75 355 ILE A O 1
ATOM 2869 N N . LEU A 1 356 ? 9.195 7.530 0.068 1.00 55.91 356 LEU A N 1
ATOM 2870 C CA . LEU A 1 356 ? 8.282 8.514 0.615 1.00 55.91 356 LEU A CA 1
ATOM 2871 C C . LEU A 1 356 ? 8.118 8.433 2.130 1.00 55.91 356 LEU A C 1
ATOM 2873 O O . LEU A 1 356 ? 8.196 9.469 2.760 1.00 55.91 356 LEU A O 1
ATOM 2877 N N . PHE A 1 357 ? 7.871 7.279 2.746 1.00 52.44 357 PHE A N 1
ATOM 2878 C CA . PHE A 1 357 ? 7.696 7.243 4.206 1.00 52.44 357 PHE A CA 1
ATOM 2879 C C . PHE A 1 357 ? 8.922 7.814 4.927 1.00 52.44 357 PHE A C 1
ATOM 2881 O O . PHE A 1 357 ? 8.778 8.593 5.867 1.00 52.44 357 PHE A O 1
ATOM 2888 N N . GLY A 1 358 ? 10.124 7.533 4.408 1.00 56.97 358 GLY A N 1
ATOM 2889 C CA . GLY A 1 358 ? 11.352 8.192 4.851 1.00 56.97 358 GLY A CA 1
ATOM 2890 C C . GLY A 1 358 ? 11.320 9.711 4.641 1.00 56.97 358 GLY A C 1
ATOM 2891 O O . GLY A 1 358 ? 11.698 10.466 5.529 1.00 56.97 358 GLY A O 1
ATOM 2892 N N . ALA A 1 359 ? 10.827 10.188 3.504 1.00 57.69 359 ALA A N 1
ATOM 2893 C CA . ALA A 1 359 ? 10.680 11.610 3.215 1.00 57.69 359 ALA A CA 1
ATOM 2894 C C . ALA A 1 359 ? 9.587 12.336 4.013 1.00 57.69 359 ALA A C 1
ATOM 2896 O O . ALA A 1 359 ? 9.851 13.415 4.532 1.00 57.69 359 ALA A O 1
ATOM 2897 N N . ALA A 1 360 ? 8.385 11.773 4.120 1.00 59.00 360 ALA A N 1
ATOM 2898 C CA . ALA A 1 360 ? 7.271 12.266 4.919 1.00 59.00 360 ALA A CA 1
ATOM 2899 C C . ALA A 1 360 ? 7.679 12.329 6.391 1.00 59.00 360 ALA A C 1
ATOM 2901 O O . ALA A 1 360 ? 7.467 13.354 7.031 1.00 59.00 360 ALA A O 1
ATOM 2902 N N . TYR A 1 361 ? 8.375 11.297 6.884 1.00 60.19 361 TYR A N 1
ATOM 2903 C CA . TYR A 1 361 ? 9.020 11.315 8.191 1.00 60.19 361 TYR A CA 1
ATOM 2904 C C . TYR A 1 361 ? 9.974 12.507 8.334 1.00 60.19 361 TYR A C 1
ATOM 2906 O O . TYR A 1 361 ? 9.843 13.281 9.279 1.00 60.19 361 TYR A O 1
ATOM 2914 N N . GLN A 1 362 ? 10.909 12.711 7.393 1.00 59.47 362 GLN A N 1
ATOM 2915 C CA . GLN A 1 362 ? 11.835 13.851 7.463 1.00 59.47 362 GLN A CA 1
ATOM 2916 C C . GLN A 1 362 ? 11.107 15.200 7.383 1.00 59.47 362 GLN A C 1
ATOM 2918 O O . GLN A 1 362 ? 11.456 16.119 8.124 1.00 59.47 362 GLN A O 1
ATOM 2923 N N . LEU A 1 363 ? 10.089 15.326 6.528 1.00 58.47 363 LEU A N 1
ATOM 2924 C CA . LEU A 1 363 ? 9.283 16.537 6.390 1.00 58.47 363 LEU A CA 1
ATOM 2925 C C . LEU A 1 363 ? 8.539 16.842 7.690 1.00 58.47 363 LEU A C 1
ATOM 2927 O O . LEU A 1 363 ? 8.772 17.900 8.265 1.00 58.47 363 LEU A O 1
ATOM 2931 N N . GLY A 1 364 ? 7.718 15.922 8.196 1.00 56.91 364 GLY A N 1
ATOM 2932 C CA . GLY A 1 364 ? 6.929 16.150 9.408 1.00 56.91 364 GLY A CA 1
ATOM 2933 C C . GLY A 1 364 ? 7.759 16.228 10.691 1.00 56.91 364 GLY A C 1
ATOM 2934 O O . GLY A 1 364 ? 7.341 16.876 11.646 1.00 56.91 364 GLY A O 1
ATOM 2935 N N . LYS A 1 365 ? 8.964 15.643 10.714 1.00 65.50 365 LYS A N 1
ATOM 2936 C CA . LYS A 1 365 ? 9.943 15.849 11.794 1.00 65.50 365 LYS A CA 1
ATOM 2937 C C . LYS A 1 365 ? 10.553 17.250 11.771 1.00 65.50 365 LYS A C 1
ATOM 2939 O O . LYS A 1 365 ? 10.840 17.813 12.824 1.00 65.50 365 LYS A O 1
ATOM 2944 N N . THR A 1 366 ? 10.800 17.795 10.582 1.00 60.56 366 THR A N 1
ATOM 2945 C CA . THR A 1 366 ? 11.489 19.086 10.415 1.00 60.56 366 THR A CA 1
ATOM 2946 C C . THR A 1 366 ? 10.523 20.268 10.476 1.00 60.56 366 THR A C 1
ATOM 2948 O O . THR A 1 366 ? 10.918 21.375 10.835 1.00 60.56 366 THR A O 1
ATOM 2951 N N . LEU A 1 367 ? 9.266 20.051 10.095 1.00 58.53 367 LEU A N 1
ATOM 2952 C CA . LEU A 1 367 ? 8.298 21.094 9.804 1.00 58.53 367 LEU A CA 1
ATOM 2953 C C . LEU A 1 367 ? 6.984 20.810 10.534 1.00 58.53 367 LEU A C 1
ATOM 2955 O O . LEU A 1 367 ? 6.365 19.771 10.313 1.00 58.53 367 LEU A O 1
ATOM 2959 N N . SER A 1 368 ? 6.529 21.744 11.372 1.00 58.12 368 SER A N 1
ATOM 2960 C CA . SER A 1 368 ? 5.208 21.636 11.993 1.00 58.12 368 SER A CA 1
ATOM 2961 C C . SER A 1 368 ? 4.126 22.201 11.075 1.00 58.12 368 SER A C 1
ATOM 2963 O O . SER A 1 368 ? 4.279 23.262 10.465 1.00 58.12 368 SER A O 1
ATOM 2965 N N . HIS A 1 369 ? 3.005 21.486 10.995 1.00 60.78 369 HIS A N 1
ATOM 2966 C CA . HIS A 1 369 ? 1.862 21.872 10.173 1.00 60.78 369 HIS A CA 1
ATOM 2967 C C . HIS A 1 369 ? 1.309 23.255 10.557 1.00 60.78 369 HIS A C 1
ATOM 2969 O O . HIS A 1 369 ? 1.108 24.110 9.697 1.00 60.78 369 HIS A O 1
ATOM 2975 N N . GLU A 1 370 ? 1.182 23.521 11.858 1.00 62.81 370 GLU A N 1
ATOM 2976 C CA . GLU A 1 370 ? 0.691 24.790 12.411 1.00 62.81 370 GLU A CA 1
ATOM 2977 C C . GLU A 1 370 ? 1.585 25.993 12.073 1.00 62.81 370 GLU A C 1
ATOM 2979 O O . GLU A 1 370 ? 1.080 27.097 11.878 1.00 62.81 370 GLU A O 1
ATOM 2984 N N . ALA A 1 371 ? 2.905 25.799 11.956 1.00 58.78 371 ALA A N 1
ATOM 2985 C CA . ALA A 1 371 ? 3.827 26.880 11.603 1.00 58.78 371 ALA A CA 1
ATOM 2986 C C . ALA A 1 371 ? 3.820 27.200 10.101 1.00 58.78 371 ALA A C 1
ATOM 2988 O O . ALA A 1 371 ? 4.173 28.310 9.702 1.00 58.78 371 ALA A O 1
ATOM 2989 N N . ILE A 1 372 ? 3.435 26.235 9.261 1.00 54.81 372 ILE A N 1
ATOM 2990 C CA . ILE A 1 372 ? 3.523 26.349 7.802 1.00 54.81 372 ILE A CA 1
ATOM 2991 C C . ILE A 1 372 ? 2.182 26.674 7.162 1.00 54.81 372 ILE A C 1
ATOM 2993 O O . ILE A 1 372 ? 2.168 27.359 6.146 1.00 54.81 372 ILE A O 1
ATOM 2997 N N . LEU A 1 373 ? 1.061 26.264 7.752 1.00 58.31 373 LEU A N 1
ATOM 2998 C CA . LEU A 1 373 ? -0.275 26.607 7.259 1.00 58.31 373 LEU A CA 1
ATOM 2999 C C . LEU A 1 373 ? -0.469 28.115 7.008 1.00 58.31 373 LEU A C 1
ATOM 3001 O O . LEU A 1 373 ? -0.970 28.459 5.939 1.00 58.31 373 LEU A O 1
ATOM 3005 N N . PRO A 1 374 ? -0.061 29.033 7.910 1.00 57.59 374 PRO A N 1
ATOM 3006 C CA . PRO A 1 374 ? -0.158 30.468 7.646 1.00 57.59 374 PRO A CA 1
ATOM 3007 C C . PRO A 1 374 ? 0.698 30.895 6.453 1.00 57.59 374 PRO A C 1
ATOM 3009 O O . PRO A 1 374 ? 0.257 31.707 5.649 1.00 57.59 374 PRO A O 1
ATOM 3012 N N . LEU A 1 375 ? 1.885 30.296 6.305 1.00 54.69 375 LEU A N 1
ATOM 3013 C CA . LEU A 1 375 ? 2.794 30.557 5.190 1.00 54.69 375 LEU A CA 1
ATOM 3014 C C . LEU A 1 375 ? 2.194 30.073 3.860 1.00 54.69 375 LEU A C 1
ATOM 3016 O O . LEU A 1 375 ? 2.228 30.770 2.854 1.00 54.69 375 LEU A O 1
ATOM 3020 N N . ILE A 1 376 ? 1.599 28.884 3.865 1.00 54.53 376 ILE A N 1
ATOM 3021 C CA . ILE A 1 376 ? 0.895 28.283 2.730 1.00 54.53 376 ILE A CA 1
ATOM 3022 C C . ILE A 1 376 ? -0.333 29.119 2.330 1.00 54.53 376 ILE A C 1
ATOM 3024 O O . ILE A 1 376 ? -0.552 29.378 1.146 1.00 54.53 376 ILE A O 1
ATOM 3028 N N . ASN A 1 377 ? -1.129 29.563 3.302 1.00 53.38 377 ASN A N 1
ATOM 3029 C CA . ASN A 1 377 ? -2.414 30.212 3.046 1.00 53.38 377 ASN A CA 1
ATOM 3030 C C . ASN A 1 377 ? -2.305 31.709 2.733 1.00 53.38 377 ASN A C 1
ATOM 3032 O O . ASN A 1 377 ? -3.157 32.245 2.020 1.00 53.38 377 ASN A O 1
ATOM 3036 N N . ASP A 1 378 ? -1.261 32.387 3.208 1.00 56.31 378 ASP A N 1
ATOM 3037 C CA . ASP A 1 378 ? -1.000 33.777 2.859 1.00 56.31 378 ASP A CA 1
ATOM 3038 C C . ASP A 1 378 ? -0.075 33.855 1.632 1.00 56.31 378 ASP A C 1
ATOM 3040 O O . ASP A 1 378 ? 1.137 33.631 1.701 1.00 56.31 378 ASP A O 1
ATOM 3044 N N . LYS A 1 379 ? -0.680 34.218 0.492 1.00 50.19 379 LYS A N 1
ATOM 3045 C CA . LYS A 1 379 ? -0.021 34.383 -0.815 1.00 50.19 379 LYS A CA 1
ATOM 3046 C C . LYS A 1 379 ? 1.137 35.393 -0.795 1.00 50.19 379 LYS A C 1
ATOM 3048 O O . LYS A 1 379 ? 1.992 35.303 -1.680 1.00 50.19 379 LYS A O 1
ATOM 3053 N N 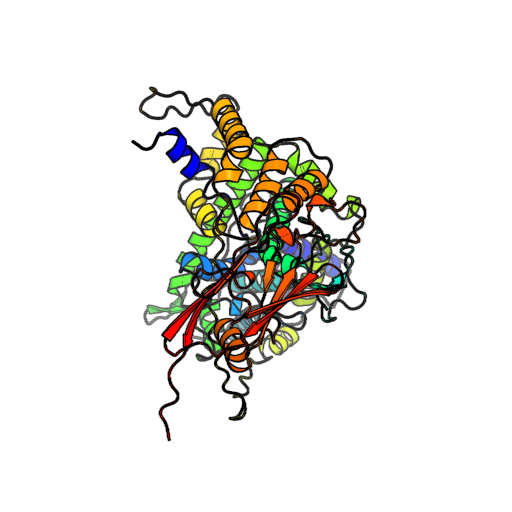. ASP A 1 380 ? 1.175 36.293 0.192 1.00 47.31 380 ASP A N 1
ATOM 3054 C CA . ASP A 1 380 ? 2.175 37.352 0.360 1.00 47.31 380 ASP A CA 1
ATOM 3055 C C . ASP A 1 380 ? 3.178 37.067 1.506 1.00 47.31 380 ASP A C 1
ATOM 3057 O O . ASP A 1 380 ? 4.236 37.702 1.573 1.00 47.31 380 ASP A O 1
ATOM 3061 N N . SER A 1 381 ? 2.907 36.084 2.378 1.00 42.38 381 SER A N 1
ATOM 3062 C CA . SER A 1 381 ? 3.745 35.750 3.552 1.00 42.38 381 SER A CA 1
ATOM 3063 C C . SER A 1 381 ? 4.997 34.919 3.255 1.00 42.38 381 SER A C 1
ATOM 3065 O O . SER A 1 381 ? 5.965 34.967 4.016 1.00 42.38 381 SER A O 1
ATOM 3067 N N . LEU A 1 382 ? 5.028 34.169 2.149 1.00 46.28 382 LEU A N 1
ATOM 3068 C CA . LEU A 1 382 ? 6.151 33.293 1.780 1.00 46.28 382 LEU A CA 1
ATOM 3069 C C . LEU A 1 382 ? 7.312 34.059 1.121 1.00 46.28 382 LEU A C 1
ATOM 3071 O O . LEU A 1 382 ? 7.933 33.593 0.162 1.00 46.28 382 LEU A O 1
ATOM 3075 N N . ASN A 1 383 ? 7.650 35.225 1.672 1.00 44.84 383 ASN A N 1
ATOM 3076 C CA . ASN A 1 383 ? 8.963 35.837 1.504 1.00 44.84 383 ASN A CA 1
ATOM 3077 C C . ASN A 1 383 ? 9.921 35.136 2.469 1.00 44.84 383 ASN A C 1
ATOM 3079 O O . ASN A 1 383 ? 10.202 35.624 3.567 1.00 44.84 383 ASN A O 1
ATOM 3083 N N . ILE A 1 384 ? 10.405 33.949 2.093 1.00 44.72 384 ILE A N 1
ATOM 3084 C CA . ILE A 1 384 ? 11.437 33.275 2.883 1.00 44.72 384 ILE A CA 1
ATOM 3085 C C . ILE A 1 384 ? 12.729 34.078 2.714 1.00 44.72 384 ILE A C 1
ATOM 3087 O O . ILE A 1 384 ? 13.490 33.873 1.767 1.00 44.72 384 ILE A O 1
ATOM 3091 N N . LYS A 1 385 ? 12.970 35.002 3.648 1.00 39.97 385 LYS A N 1
ATOM 3092 C CA . LYS A 1 385 ? 14.227 35.741 3.800 1.00 39.97 385 LYS A CA 1
ATOM 3093 C C . LYS A 1 385 ? 15.314 34.793 4.303 1.00 39.97 385 LYS A C 1
ATOM 3095 O O . LYS A 1 385 ? 15.704 34.820 5.468 1.00 39.97 385 LYS A O 1
ATOM 3100 N N . LEU A 1 386 ? 15.805 33.929 3.424 1.00 40.53 386 LEU A N 1
ATOM 3101 C CA . LEU A 1 386 ? 16.981 33.112 3.697 1.00 40.53 386 LEU A CA 1
ATOM 3102 C C . LEU A 1 386 ? 18.229 34.007 3.708 1.00 40.53 386 LEU A C 1
ATOM 3104 O O . LEU A 1 386 ? 18.365 34.903 2.875 1.00 40.53 386 LEU A O 1
ATOM 3108 N N . LEU A 1 387 ? 19.133 33.748 4.662 1.00 36.53 387 LEU A N 1
ATOM 3109 C CA . LEU A 1 387 ? 20.358 34.522 4.918 1.00 36.53 387 LEU A CA 1
ATOM 3110 C C . LEU A 1 387 ? 20.088 35.994 5.273 1.00 36.53 387 LEU A C 1
ATOM 3112 O O . LEU A 1 387 ? 20.453 36.891 4.518 1.00 36.53 387 LEU A O 1
ATOM 3116 N N . TRP A 1 388 ? 19.473 36.246 6.435 1.00 36.72 388 TRP A N 1
ATOM 3117 C CA . TRP A 1 388 ? 19.397 37.595 7.025 1.00 36.72 388 TRP A CA 1
ATOM 3118 C C . TRP A 1 388 ? 18.831 38.665 6.064 1.00 36.72 388 TRP A C 1
ATOM 3120 O O . TRP A 1 388 ? 19.260 39.814 6.072 1.00 36.72 388 TRP A O 1
ATOM 3130 N N . GLY A 1 389 ? 17.875 38.288 5.204 1.00 36.25 389 GLY A N 1
ATOM 3131 C CA . GLY A 1 389 ? 17.226 39.210 4.264 1.00 36.25 389 GLY A CA 1
ATOM 3132 C C . GLY A 1 389 ? 17.961 39.476 2.945 1.00 36.25 389 GLY A C 1
ATOM 3133 O O . GLY A 1 389 ? 17.506 40.331 2.192 1.00 36.25 389 GLY A O 1
ATOM 3134 N N . ALA A 1 390 ? 19.043 38.759 2.627 1.00 35.31 390 ALA A N 1
ATOM 3135 C CA . ALA A 1 390 ? 19.794 38.964 1.382 1.00 35.31 390 ALA A CA 1
ATOM 3136 C C . ALA A 1 390 ? 19.162 38.296 0.144 1.00 35.31 390 ALA A C 1
ATOM 3138 O O . ALA A 1 390 ? 19.452 38.694 -0.985 1.00 35.31 390 ALA A O 1
ATOM 3139 N N . ILE A 1 391 ? 18.323 37.271 0.332 1.00 37.84 391 ILE A N 1
ATOM 3140 C CA . ILE A 1 391 ? 17.698 36.527 -0.767 1.00 37.84 391 ILE A CA 1
ATOM 3141 C C . ILE A 1 391 ? 16.189 36.475 -0.549 1.00 37.84 391 ILE A C 1
ATOM 3143 O O . ILE A 1 391 ? 15.706 35.831 0.379 1.00 37.84 391 ILE A O 1
ATOM 3147 N N . ASP A 1 392 ? 15.462 37.137 -1.446 1.00 43.78 392 ASP A N 1
ATOM 3148 C CA . ASP A 1 392 ? 14.004 37.129 -1.502 1.00 43.78 392 ASP A CA 1
ATOM 3149 C C . ASP A 1 392 ? 13.544 36.073 -2.521 1.00 43.78 392 ASP A C 1
ATOM 3151 O O . ASP A 1 392 ? 13.441 36.319 -3.729 1.00 43.78 392 ASP A O 1
ATOM 3155 N N . LEU A 1 393 ? 13.379 34.830 -2.062 1.00 47.56 393 LEU A N 1
ATOM 3156 C CA . LEU A 1 393 ? 12.923 33.732 -2.914 1.00 47.56 393 LEU A CA 1
ATOM 3157 C C . LEU A 1 393 ? 11.400 33.776 -3.032 1.00 47.56 393 LEU A C 1
ATOM 3159 O O . LEU A 1 393 ? 10.680 33.142 -2.267 1.00 47.56 393 LEU A O 1
ATOM 3163 N N . ARG A 1 394 ? 10.912 34.504 -4.039 1.00 54.47 394 ARG A N 1
ATOM 3164 C CA . ARG A 1 394 ? 9.478 34.594 -4.344 1.00 54.47 394 ARG A CA 1
ATOM 3165 C C . ARG A 1 394 ? 8.889 33.197 -4.576 1.00 54.47 394 ARG A C 1
ATOM 3167 O O . ARG A 1 394 ? 9.350 32.462 -5.448 1.00 54.47 394 ARG A O 1
ATOM 3174 N N . PHE A 1 395 ? 7.815 32.844 -3.879 1.00 48.97 395 PHE A N 1
ATOM 3175 C CA . PHE A 1 395 ? 7.127 31.554 -4.036 1.00 48.97 395 PHE A CA 1
ATOM 3176 C C . PHE A 1 395 ? 6.686 31.268 -5.484 1.00 48.97 395 PHE A C 1
ATOM 3178 O O . PHE A 1 395 ? 6.827 30.149 -5.974 1.00 48.97 395 PHE A O 1
ATOM 3185 N N . ASN A 1 396 ? 6.260 32.293 -6.231 1.00 49.69 396 ASN A N 1
ATOM 3186 C CA . ASN A 1 396 ? 5.975 32.167 -7.667 1.00 49.69 396 ASN A CA 1
ATOM 3187 C C . ASN A 1 396 ? 7.203 31.732 -8.479 1.00 49.69 396 ASN A C 1
ATOM 3189 O O . ASN A 1 396 ? 7.068 30.971 -9.436 1.00 49.69 396 ASN A O 1
ATOM 3193 N N . PHE A 1 397 ? 8.401 32.151 -8.067 1.00 47.25 397 PHE A N 1
ATOM 3194 C CA . PHE A 1 397 ? 9.659 31.703 -8.651 1.00 47.25 397 PHE A CA 1
ATOM 3195 C C . PHE A 1 397 ? 9.965 30.250 -8.274 1.00 47.25 397 PHE A C 1
ATOM 3197 O O . PHE A 1 397 ? 10.353 29.496 -9.155 1.00 47.25 397 PHE A O 1
ATOM 3204 N N . ILE A 1 398 ? 9.714 29.809 -7.033 1.00 51.03 398 ILE A N 1
ATOM 3205 C CA . ILE A 1 398 ? 9.830 28.387 -6.647 1.00 51.03 398 ILE A CA 1
ATOM 3206 C C . ILE A 1 398 ? 8.837 27.537 -7.447 1.00 51.03 398 ILE A C 1
ATOM 3208 O O . ILE A 1 398 ? 9.244 26.561 -8.064 1.00 51.03 398 ILE A O 1
ATOM 3212 N N . LYS A 1 399 ? 7.569 27.948 -7.542 1.00 51.81 399 LYS A N 1
ATOM 3213 C CA . LYS A 1 399 ? 6.527 27.295 -8.351 1.00 51.81 399 LYS A CA 1
ATOM 3214 C C . LYS A 1 399 ? 6.911 27.216 -9.831 1.00 51.81 399 LYS A C 1
ATOM 3216 O O . LYS A 1 399 ? 6.728 26.174 -10.456 1.00 51.81 399 LYS A O 1
ATOM 3221 N N . HIS A 1 400 ? 7.454 28.293 -10.403 1.00 53.28 400 HIS A N 1
ATOM 3222 C CA . HIS A 1 400 ? 7.921 28.315 -11.794 1.00 53.28 400 HIS A CA 1
ATOM 3223 C C . HIS A 1 400 ? 9.189 27.481 -11.994 1.00 53.28 400 HIS A C 1
ATOM 3225 O O . HIS A 1 400 ? 9.274 26.761 -12.979 1.00 53.28 400 HIS A O 1
ATOM 3231 N N . MET A 1 401 ? 10.135 27.505 -11.054 1.00 47.66 401 MET A N 1
ATOM 3232 C CA . MET A 1 401 ? 11.351 26.687 -11.082 1.00 47.66 401 MET A CA 1
ATOM 3233 C C . MET A 1 401 ? 11.039 25.198 -10.919 1.00 47.66 401 MET A C 1
ATOM 3235 O O . MET A 1 401 ? 11.635 24.387 -11.617 1.00 47.66 401 MET A O 1
ATOM 3239 N N . LEU A 1 402 ? 10.087 24.843 -10.054 1.00 51.22 402 LEU A N 1
ATOM 3240 C CA . LEU A 1 402 ? 9.594 23.482 -9.849 1.00 51.22 402 LEU A CA 1
ATOM 3241 C C . LEU A 1 402 ? 8.924 22.967 -11.127 1.00 51.22 402 LEU A C 1
ATOM 3243 O O . LEU A 1 402 ? 9.317 21.928 -11.646 1.00 51.22 402 LEU A O 1
ATOM 3247 N N . ARG A 1 403 ? 7.988 23.741 -11.699 1.00 54.41 403 ARG A N 1
ATOM 3248 C CA . ARG A 1 403 ? 7.327 23.417 -12.976 1.00 54.41 403 ARG A CA 1
ATOM 3249 C C . ARG A 1 403 ? 8.323 23.319 -14.132 1.00 54.41 403 ARG A C 1
ATOM 3251 O O . ARG A 1 403 ? 8.262 22.369 -14.904 1.00 54.41 403 ARG A O 1
ATOM 3258 N N . TYR A 1 404 ? 9.265 24.256 -14.227 1.00 50.34 404 TYR A N 1
ATOM 3259 C CA . TYR A 1 404 ? 10.323 24.258 -15.239 1.00 50.34 404 TYR A CA 1
ATOM 3260 C C . TYR A 1 404 ? 11.274 23.065 -15.075 1.00 50.34 404 TYR A C 1
ATOM 3262 O O . TYR A 1 404 ? 11.682 22.462 -16.064 1.00 50.34 404 TYR A O 1
ATOM 3270 N N . PHE A 1 405 ? 11.618 22.684 -13.844 1.00 48.25 405 PHE A N 1
ATOM 3271 C CA . PHE A 1 405 ? 12.486 21.540 -13.576 1.00 48.25 405 PHE A CA 1
ATOM 3272 C C . PHE A 1 405 ? 11.782 20.205 -13.854 1.00 48.25 405 PHE A C 1
ATOM 3274 O O . PHE A 1 405 ? 12.348 19.360 -14.548 1.00 48.25 405 PHE A O 1
ATOM 3281 N N . ILE A 1 406 ? 10.539 20.038 -13.387 1.00 48.84 406 ILE A N 1
ATOM 3282 C CA . ILE A 1 406 ? 9.677 18.887 -13.702 1.00 48.84 406 ILE A CA 1
ATOM 3283 C C . ILE A 1 406 ? 9.521 18.745 -15.223 1.00 48.84 406 ILE A C 1
ATOM 3285 O O . ILE A 1 406 ? 9.615 17.641 -15.752 1.00 48.84 406 ILE A O 1
ATOM 3289 N N . ALA A 1 407 ? 9.341 19.856 -15.944 1.00 51.06 407 ALA A N 1
ATOM 3290 C CA . ALA A 1 407 ? 9.195 19.844 -17.396 1.00 51.06 407 ALA A CA 1
ATOM 3291 C C . ALA A 1 407 ? 10.497 19.521 -18.155 1.00 51.06 407 ALA A C 1
ATOM 3293 O O . ALA A 1 407 ? 10.424 18.848 -19.177 1.00 51.06 407 ALA A O 1
ATOM 3294 N N . ASN A 1 408 ? 11.671 19.964 -17.675 1.00 45.97 408 ASN A N 1
ATOM 3295 C CA . ASN A 1 408 ? 12.900 19.975 -18.492 1.00 45.97 408 ASN A CA 1
ATOM 3296 C C . ASN A 1 408 ? 14.068 19.122 -17.966 1.00 45.97 408 ASN A C 1
ATOM 3298 O O . ASN A 1 408 ? 15.018 18.867 -18.706 1.00 45.97 408 ASN A O 1
ATOM 3302 N N . LYS A 1 409 ? 14.070 18.722 -16.689 1.00 44.84 409 LYS A N 1
ATOM 3303 C CA . LYS A 1 409 ? 15.217 18.051 -16.040 1.00 44.84 409 LYS A CA 1
ATOM 3304 C C . LYS A 1 409 ? 14.890 16.688 -15.443 1.00 44.84 409 LYS A C 1
ATOM 3306 O O . LYS A 1 409 ? 15.793 15.865 -15.314 1.00 44.84 409 LYS A O 1
ATOM 3311 N N . LEU A 1 410 ? 13.617 16.420 -15.163 1.00 45.75 410 LEU A N 1
ATOM 3312 C CA . LEU A 1 410 ? 13.129 15.112 -14.724 1.00 45.75 410 LEU A CA 1
ATOM 3313 C C . LEU A 1 410 ? 13.495 13.963 -15.689 1.00 45.75 410 LEU A C 1
ATOM 3315 O O . LEU A 1 410 ? 13.960 12.934 -15.207 1.00 45.75 410 LEU A O 1
ATOM 3319 N N . PRO A 1 411 ? 13.448 14.130 -17.030 1.00 44.34 411 PRO A N 1
ATOM 3320 C CA . PRO A 1 411 ? 13.860 13.076 -17.964 1.00 44.34 411 PRO A CA 1
ATOM 3321 C C . PRO A 1 411 ? 15.354 12.709 -17.896 1.00 44.34 411 PRO A C 1
ATOM 3323 O O . PRO A 1 411 ? 15.742 11.665 -18.401 1.00 44.34 411 PRO A O 1
ATOM 3326 N N . GLN A 1 412 ? 16.204 13.550 -17.289 1.00 41.84 412 GLN A N 1
ATOM 3327 C CA . GLN A 1 412 ? 17.655 13.323 -17.195 1.00 41.84 412 GLN A CA 1
ATOM 3328 C C . GLN A 1 412 ? 18.068 12.558 -15.921 1.00 41.84 412 GLN A C 1
ATOM 3330 O O . GLN A 1 412 ? 19.194 12.077 -15.847 1.00 41.84 412 GLN A O 1
ATOM 3335 N N . LEU A 1 413 ? 17.182 12.439 -14.923 1.00 36.88 413 LEU A N 1
ATOM 3336 C CA . LEU A 1 413 ? 17.449 11.787 -13.628 1.00 36.88 413 LEU A CA 1
ATOM 3337 C C . LEU A 1 413 ? 16.937 10.331 -13.543 1.00 36.88 413 LEU A C 1
ATOM 3339 O O . LEU A 1 413 ? 17.050 9.698 -12.500 1.00 36.88 413 LEU A O 1
ATOM 3343 N N . THR A 1 414 ? 16.361 9.794 -14.619 1.00 44.41 414 THR A N 1
ATOM 3344 C CA . THR A 1 414 ? 15.447 8.632 -14.611 1.00 44.41 414 THR A CA 1
ATOM 3345 C C . THR A 1 414 ? 16.053 7.316 -15.124 1.00 44.41 414 THR A C 1
ATOM 3347 O O . THR A 1 414 ? 15.339 6.411 -15.566 1.00 44.41 414 THR A O 1
ATOM 3350 N N . SER A 1 415 ? 17.377 7.154 -15.074 1.00 39.41 415 SER A N 1
ATOM 3351 C CA . SER A 1 415 ? 18.039 6.024 -15.740 1.00 39.41 415 SER A CA 1
ATOM 3352 C C . SER A 1 415 ? 17.995 4.678 -14.998 1.00 39.41 415 SER A C 1
ATOM 3354 O O . SER A 1 415 ? 18.164 3.668 -15.675 1.00 39.41 415 SER A O 1
ATOM 3356 N N . SER A 1 416 ? 17.712 4.600 -13.689 1.00 44.62 416 SER A N 1
ATOM 3357 C CA . SER A 1 416 ? 18.017 3.374 -12.919 1.00 44.62 416 SER A CA 1
ATOM 3358 C C . SER A 1 416 ? 16.853 2.467 -12.479 1.00 44.62 416 SER A C 1
ATOM 3360 O O . SER A 1 416 ? 17.101 1.276 -12.346 1.00 44.62 416 SER A O 1
ATOM 3362 N N . ASN A 1 417 ? 15.603 2.935 -12.313 1.00 54.31 417 ASN A N 1
ATOM 3363 C CA . ASN A 1 417 ? 14.497 2.094 -11.795 1.00 54.31 417 ASN A CA 1
ATOM 3364 C C . ASN A 1 417 ? 13.239 2.126 -12.685 1.00 54.31 417 ASN A C 1
ATOM 3366 O O . ASN A 1 417 ? 12.777 3.203 -13.065 1.00 54.31 417 ASN A O 1
ATOM 3370 N N . LEU A 1 418 ? 12.685 0.946 -13.006 1.00 53.03 418 LEU A N 1
ATOM 3371 C CA . LEU A 1 418 ? 11.669 0.751 -14.056 1.00 53.03 418 LEU A CA 1
ATOM 3372 C C . LEU A 1 418 ? 10.374 1.574 -13.883 1.00 53.03 418 LEU A C 1
ATOM 3374 O O . LEU A 1 418 ? 10.011 2.252 -14.843 1.00 53.03 418 LEU A O 1
ATOM 3378 N N . PRO A 1 419 ? 9.699 1.621 -12.713 1.00 63.72 419 PRO A N 1
ATOM 3379 C CA . PRO A 1 419 ? 8.477 2.422 -12.598 1.00 63.72 419 PRO A CA 1
ATOM 3380 C C . PRO A 1 419 ? 8.763 3.907 -12.324 1.00 63.72 419 PRO A C 1
ATOM 3382 O O . PRO A 1 419 ? 7.932 4.760 -12.613 1.00 63.72 419 PRO A O 1
ATOM 3385 N N . MET A 1 420 ? 9.952 4.253 -11.819 1.00 66.19 420 MET A N 1
ATOM 3386 C CA . MET A 1 420 ? 10.272 5.606 -11.347 1.00 66.19 420 MET A CA 1
ATOM 3387 C C . MET A 1 420 ? 10.084 6.673 -12.430 1.00 66.19 420 MET A C 1
ATOM 3389 O O . MET A 1 420 ? 9.470 7.707 -12.191 1.00 66.19 420 MET A O 1
ATOM 3393 N N . ALA A 1 421 ? 10.600 6.422 -13.635 1.00 66.69 421 ALA A N 1
ATOM 3394 C CA . ALA A 1 421 ? 10.519 7.369 -14.745 1.00 66.69 421 ALA A CA 1
ATOM 3395 C C . ALA A 1 421 ? 9.071 7.625 -15.185 1.00 66.69 421 ALA A C 1
ATOM 3397 O O . ALA A 1 421 ? 8.674 8.771 -15.396 1.00 66.69 421 ALA A O 1
ATOM 3398 N N . ALA A 1 422 ? 8.288 6.551 -15.291 1.00 75.88 422 ALA A N 1
ATOM 3399 C CA . ALA A 1 422 ? 6.892 6.597 -15.696 1.00 75.88 422 ALA A CA 1
ATOM 3400 C C . ALA A 1 422 ? 6.028 7.307 -14.647 1.00 75.88 422 ALA A C 1
ATOM 3402 O O . ALA A 1 422 ? 5.280 8.222 -14.992 1.00 75.88 422 ALA A O 1
ATOM 3403 N N . LEU A 1 423 ? 6.204 6.976 -13.364 1.00 74.62 423 LEU A N 1
ATOM 3404 C CA . LEU A 1 423 ? 5.519 7.636 -12.246 1.00 74.62 423 LEU A CA 1
ATOM 3405 C C . LEU A 1 423 ? 5.821 9.133 -12.196 1.00 74.62 423 LEU A C 1
ATOM 3407 O O . LEU A 1 423 ? 4.921 9.955 -12.046 1.00 74.62 423 LEU A O 1
ATOM 3411 N N . LEU A 1 424 ? 7.085 9.506 -12.385 1.00 70.44 424 LEU A N 1
ATOM 3412 C CA . LEU A 1 424 ? 7.493 10.905 -12.466 1.00 70.44 424 LEU A CA 1
ATOM 3413 C C . LEU A 1 424 ? 6.857 11.627 -13.664 1.00 70.44 424 LEU A C 1
ATOM 3415 O O . LEU A 1 424 ? 6.502 12.801 -13.549 1.00 70.44 424 LEU A O 1
ATOM 3419 N N . GLY A 1 425 ? 6.671 10.933 -14.789 1.00 73.25 425 GLY A N 1
ATOM 3420 C CA . GLY A 1 425 ? 5.899 11.424 -15.932 1.00 73.25 425 GLY A CA 1
ATOM 3421 C C . GLY A 1 425 ? 4.435 11.689 -15.576 1.00 73.25 425 GLY A C 1
ATOM 3422 O O . GLY A 1 425 ? 3.948 12.794 -15.814 1.00 73.25 425 GLY A O 1
ATOM 3423 N N . PHE A 1 426 ? 3.767 10.718 -14.944 1.00 82.00 426 PHE A N 1
ATOM 3424 C CA . PHE A 1 426 ? 2.379 10.834 -14.476 1.00 82.00 426 PHE A CA 1
ATOM 3425 C C . PHE A 1 426 ? 2.186 12.056 -13.572 1.00 82.00 426 PHE A C 1
ATOM 3427 O O . PHE A 1 426 ? 1.369 12.937 -13.837 1.00 82.00 426 PHE A O 1
ATOM 3434 N N . LEU A 1 427 ? 2.989 12.132 -12.513 1.00 76.38 427 LEU A N 1
ATOM 3435 C CA . LEU A 1 427 ? 2.889 13.158 -11.478 1.00 76.38 427 LEU A CA 1
ATOM 3436 C C . LEU A 1 427 ? 3.301 14.527 -12.014 1.00 76.38 427 LEU A C 1
ATOM 3438 O O . LEU A 1 427 ? 2.669 15.543 -11.722 1.00 76.38 427 LEU A O 1
ATOM 3442 N N . GLY A 1 428 ? 4.335 14.554 -12.855 1.00 73.38 428 GLY A N 1
ATOM 3443 C CA . GLY A 1 428 ? 4.760 15.763 -13.536 1.00 73.38 428 GLY A CA 1
ATOM 3444 C C . GLY A 1 428 ? 3.665 16.332 -14.433 1.00 73.38 428 GLY A C 1
ATOM 3445 O O . GLY A 1 428 ? 3.471 17.545 -14.455 1.00 73.38 428 GLY A O 1
ATOM 3446 N N . GLU A 1 429 ? 2.926 15.479 -15.138 1.00 80.88 429 GLU A N 1
ATOM 3447 C CA . GLU A 1 429 ? 1.800 15.898 -15.970 1.00 80.88 429 GLU A CA 1
ATOM 3448 C C . GLU A 1 429 ? 0.615 16.389 -15.137 1.00 80.88 429 GLU A C 1
ATOM 3450 O O . GLU A 1 429 ? 0.069 17.460 -15.420 1.00 80.88 429 GLU A O 1
ATOM 3455 N N . LEU A 1 430 ? 0.280 15.683 -14.053 1.00 81.00 430 LEU A N 1
ATOM 3456 C CA . LEU A 1 430 ? -0.768 16.089 -13.113 1.00 81.00 430 LEU A CA 1
ATOM 3457 C C . LEU A 1 430 ? -0.526 17.512 -12.568 1.00 81.00 430 LEU A C 1
ATOM 3459 O O . LEU A 1 430 ? -1.457 18.307 -12.448 1.00 81.00 430 LEU A O 1
ATOM 3463 N N . LEU A 1 431 ? 0.736 17.879 -12.326 1.00 77.06 431 LEU A N 1
ATOM 3464 C CA . LEU A 1 431 ? 1.128 19.195 -11.806 1.00 77.06 431 LEU A CA 1
ATOM 3465 C C . LEU A 1 431 ? 1.231 20.312 -12.866 1.00 77.06 431 LEU A C 1
ATOM 3467 O O . LEU A 1 431 ? 1.254 21.496 -12.504 1.00 77.06 431 LEU A O 1
ATOM 3471 N N . LYS A 1 432 ? 1.316 19.982 -14.163 1.00 73.19 432 LYS A N 1
ATOM 3472 C CA . LYS A 1 432 ? 1.517 20.965 -15.251 1.00 73.19 432 LYS A CA 1
ATOM 3473 C C . LYS A 1 432 ? 0.237 21.684 -15.674 1.00 73.19 432 LYS A C 1
ATOM 3475 O O . LYS A 1 432 ? 0.307 22.861 -16.030 1.00 73.19 432 LYS A O 1
ATOM 3480 N N . GLY A 1 433 ? -0.912 21.009 -15.645 1.00 66.69 433 GLY A N 1
ATOM 3481 C CA . GLY A 1 433 ? -2.132 21.486 -16.303 1.00 66.69 433 GLY A CA 1
ATOM 3482 C C . GLY A 1 433 ? -3.417 21.132 -15.565 1.00 66.69 433 GLY A C 1
ATOM 3483 O O . GLY A 1 433 ? -3.406 20.364 -14.609 1.00 66.69 433 GLY A O 1
ATOM 3484 N N . LYS A 1 434 ? -4.526 21.748 -15.989 1.00 80.69 434 LYS A N 1
ATOM 3485 C CA . LYS A 1 434 ? -5.864 21.342 -15.549 1.00 80.69 434 LYS A CA 1
ATOM 3486 C C . LYS A 1 434 ? -6.245 20.085 -16.319 1.00 80.69 434 LYS A C 1
ATOM 3488 O O . LYS A 1 434 ? -6.152 20.088 -17.544 1.00 80.69 434 LYS A O 1
ATOM 3493 N N . HIS A 1 435 ? -6.708 19.073 -15.604 1.00 83.56 435 HIS A N 1
ATOM 3494 C CA . HIS A 1 435 ? -7.163 17.816 -16.182 1.00 83.56 435 HIS A CA 1
ATOM 3495 C C . HIS A 1 435 ? -8.616 17.578 -15.780 1.00 83.56 435 HIS A C 1
ATOM 3497 O O . HIS A 1 435 ? -9.040 17.972 -14.694 1.00 83.56 435 HIS A O 1
ATOM 3503 N N . ASP A 1 436 ? -9.395 16.963 -16.667 1.00 85.19 436 ASP A N 1
ATOM 3504 C CA . ASP A 1 436 ? -10.753 16.537 -16.322 1.00 85.19 436 ASP A CA 1
ATOM 3505 C C . ASP A 1 436 ? -10.757 15.160 -15.645 1.00 85.19 436 ASP A C 1
ATOM 3507 O O . ASP A 1 436 ? -11.590 14.934 -14.770 1.00 85.19 436 ASP A O 1
ATOM 3511 N N . THR A 1 437 ? -9.810 14.290 -16.018 1.00 86.69 437 THR A N 1
ATOM 3512 C CA . THR A 1 437 ? -9.583 12.931 -15.493 1.00 86.69 437 THR A CA 1
ATOM 3513 C C . THR A 1 437 ? -8.083 12.590 -15.508 1.00 86.69 437 THR A C 1
ATOM 3515 O O . THR A 1 437 ? -7.268 13.372 -16.005 1.00 86.69 437 THR A O 1
ATOM 3518 N N . PHE A 1 438 ? -7.694 11.403 -15.033 1.00 87.75 438 PHE A N 1
ATOM 3519 C CA . PHE A 1 438 ? -6.310 10.915 -15.118 1.00 87.75 438 PHE A CA 1
ATOM 3520 C C . PHE A 1 438 ? -5.806 10.564 -16.534 1.00 87.75 438 PHE A C 1
ATOM 3522 O O . PHE A 1 438 ? -4.639 10.208 -16.670 1.00 87.75 438 PHE A O 1
ATOM 3529 N N . GLU A 1 439 ? -6.589 10.708 -17.610 1.00 86.06 439 GLU A N 1
ATOM 3530 C CA . GLU A 1 439 ? -6.152 10.291 -18.959 1.00 86.06 439 GLU A CA 1
ATOM 3531 C C . GLU A 1 439 ? -4.900 11.014 -19.483 1.00 86.06 439 GLU A C 1
ATOM 3533 O O . GLU A 1 439 ? -4.023 10.395 -20.093 1.00 86.06 439 GLU A O 1
ATOM 3538 N N . GLY A 1 440 ? -4.777 12.320 -19.226 1.00 85.31 440 GLY A N 1
ATOM 3539 C CA . GLY A 1 440 ? -3.571 13.086 -19.565 1.00 85.31 440 GLY A CA 1
ATOM 3540 C C . GLY A 1 440 ? -2.326 12.543 -18.846 1.00 85.31 440 GLY A C 1
ATOM 3541 O O . GLY A 1 440 ? -1.374 12.134 -19.518 1.00 85.31 440 GLY A O 1
ATOM 3542 N N . PRO A 1 441 ? -2.345 12.471 -17.502 1.00 85.50 441 PRO A N 1
ATOM 3543 C CA . PRO A 1 441 ? -1.300 11.831 -16.704 1.00 85.50 441 PRO A CA 1
ATOM 3544 C C . PRO A 1 441 ? -0.974 10.384 -17.106 1.00 85.50 441 PRO A C 1
ATOM 3546 O O . PRO A 1 441 ? 0.203 10.054 -17.264 1.00 85.50 441 PRO A O 1
ATOM 3549 N N . ARG A 1 442 ? -1.979 9.533 -17.359 1.00 85.56 442 ARG A N 1
ATOM 3550 C CA . ARG A 1 442 ? -1.792 8.146 -17.832 1.00 85.56 442 ARG A CA 1
ATOM 3551 C C . ARG A 1 442 ? -1.059 8.097 -19.170 1.00 85.56 442 ARG A C 1
ATOM 3553 O O . ARG A 1 442 ? -0.182 7.262 -19.372 1.00 85.56 442 ARG A O 1
ATOM 3560 N N . ARG A 1 443 ? -1.347 9.023 -20.089 1.00 83.06 443 ARG A N 1
ATOM 3561 C CA . ARG A 1 443 ? -0.628 9.110 -21.369 1.00 83.06 443 ARG A CA 1
ATOM 3562 C C . ARG A 1 443 ? 0.858 9.428 -21.184 1.00 83.06 443 ARG A C 1
ATOM 3564 O O . ARG A 1 443 ? 1.681 8.808 -21.856 1.00 83.06 443 ARG A O 1
ATOM 3571 N N . GLU A 1 444 ? 1.215 10.350 -20.289 1.00 82.81 444 GLU A N 1
ATOM 3572 C CA . GLU A 1 444 ? 2.631 10.621 -19.991 1.00 82.81 444 GLU A CA 1
ATOM 3573 C C . GLU A 1 444 ? 3.290 9.456 -19.239 1.00 82.81 444 GLU A C 1
ATOM 3575 O O . GLU A 1 444 ? 4.439 9.136 -19.530 1.00 82.81 444 GLU A O 1
ATOM 3580 N N . PHE A 1 445 ? 2.570 8.754 -18.359 1.00 82.88 445 PHE A N 1
ATOM 3581 C CA . PHE A 1 445 ? 3.059 7.508 -17.761 1.00 82.88 445 PHE A CA 1
ATOM 3582 C C . PHE A 1 445 ? 3.413 6.464 -18.833 1.00 82.88 445 PHE A C 1
ATOM 3584 O O . PHE A 1 445 ? 4.561 6.016 -18.904 1.00 82.88 445 PHE A O 1
ATOM 3591 N N . ARG A 1 446 ? 2.461 6.144 -19.729 1.00 83.12 446 ARG A N 1
ATOM 3592 C CA . ARG A 1 446 ? 2.628 5.189 -20.845 1.00 83.12 446 ARG A CA 1
ATOM 3593 C C . ARG A 1 446 ? 3.851 5.514 -21.702 1.00 83.12 446 ARG A C 1
ATOM 3595 O O . ARG A 1 446 ? 4.595 4.621 -22.101 1.00 83.12 446 ARG A O 1
ATOM 3602 N N . LYS A 1 447 ? 4.082 6.800 -21.970 1.00 81.25 447 LYS A N 1
ATOM 3603 C CA . LYS A 1 447 ? 5.198 7.281 -22.792 1.00 81.25 447 LYS A CA 1
ATOM 3604 C C . LYS A 1 447 ? 6.561 6.866 -22.230 1.00 81.25 447 LYS A C 1
ATOM 3606 O O . LYS A 1 447 ? 7.385 6.362 -22.989 1.00 81.25 447 LYS A O 1
ATOM 3611 N N . TYR A 1 448 ? 6.789 7.035 -20.926 1.00 80.12 448 TYR A N 1
ATOM 3612 C CA . TYR A 1 448 ? 8.088 6.753 -20.293 1.00 80.12 448 TYR A CA 1
ATOM 3613 C C . TYR A 1 448 ? 8.232 5.331 -19.747 1.00 80.12 448 TYR A C 1
ATOM 3615 O O . TYR A 1 448 ? 9.314 4.966 -19.283 1.00 80.12 448 TYR A O 1
ATOM 3623 N N . LEU A 1 449 ? 7.170 4.528 -19.792 1.00 82.44 449 LEU A N 1
ATOM 3624 C CA . LEU A 1 449 ? 7.216 3.145 -19.341 1.00 82.44 449 LEU A CA 1
ATOM 3625 C C . LEU A 1 449 ? 8.151 2.321 -20.233 1.00 82.44 449 LEU A C 1
ATOM 3627 O O . LEU A 1 449 ? 8.079 2.392 -21.462 1.00 82.44 449 LEU A O 1
ATOM 3631 N N . LYS A 1 450 ? 9.067 1.575 -19.616 1.00 85.88 450 LYS A N 1
ATOM 3632 C CA . LYS A 1 450 ? 10.113 0.830 -20.324 1.00 85.88 450 LYS A CA 1
ATOM 3633 C C . LYS A 1 450 ? 9.634 -0.578 -20.688 1.00 85.88 450 LYS A C 1
ATOM 3635 O O . LYS A 1 450 ? 8.905 -1.173 -19.895 1.00 85.88 450 LYS A O 1
ATOM 3640 N N . PRO A 1 451 ? 10.097 -1.148 -21.814 1.00 89.12 451 PRO A N 1
ATOM 3641 C CA . PRO A 1 451 ? 9.986 -2.581 -22.047 1.00 89.12 451 PRO A CA 1
ATOM 3642 C C . PRO A 1 451 ? 10.656 -3.385 -20.933 1.00 89.12 451 PRO A C 1
ATOM 3644 O O . PRO A 1 451 ? 11.642 -2.940 -20.329 1.00 89.12 451 PRO A O 1
ATOM 3647 N N . LEU A 1 452 ? 10.144 -4.586 -20.694 1.00 87.81 452 LEU A N 1
ATOM 3648 C CA . LEU A 1 452 ? 10.610 -5.466 -19.636 1.00 87.81 452 LEU A CA 1
ATOM 3649 C C . LEU A 1 452 ? 11.278 -6.719 -20.205 1.00 87.81 452 LEU A C 1
ATOM 3651 O O . LEU A 1 452 ? 10.705 -7.400 -21.048 1.00 87.81 452 LEU A O 1
ATOM 3655 N N . ILE A 1 453 ? 12.468 -7.043 -19.699 1.00 89.00 453 ILE A N 1
ATOM 3656 C CA . ILE A 1 453 ? 13.198 -8.271 -20.017 1.00 89.00 453 ILE A CA 1
ATOM 3657 C C . ILE A 1 453 ? 13.093 -9.229 -18.825 1.00 89.00 453 ILE A C 1
ATOM 3659 O O . ILE A 1 453 ? 13.360 -8.833 -17.691 1.00 89.00 453 ILE A O 1
ATOM 3663 N N . THR A 1 454 ? 12.708 -10.478 -19.086 1.00 88.44 454 THR A N 1
ATOM 3664 C CA . THR A 1 454 ? 12.542 -11.544 -18.082 1.00 88.44 454 THR A CA 1
ATOM 3665 C C . THR A 1 454 ? 13.109 -12.867 -18.586 1.00 88.44 454 THR A C 1
ATOM 3667 O O . THR A 1 454 ? 13.214 -13.094 -19.796 1.00 88.44 454 THR A O 1
ATOM 3670 N N . LEU A 1 455 ? 13.463 -13.754 -17.657 1.00 87.94 455 LEU A N 1
ATOM 3671 C CA . LEU A 1 455 ? 13.791 -15.140 -17.969 1.00 87.94 455 LEU A CA 1
ATOM 3672 C C . LEU A 1 455 ? 12.530 -16.001 -17.848 1.00 87.94 455 LEU A C 1
ATOM 3674 O O . LEU A 1 455 ? 11.918 -16.022 -16.783 1.00 87.94 455 LEU A O 1
ATOM 3678 N N . PRO A 1 456 ? 12.116 -16.721 -18.904 1.00 84.38 456 PRO A N 1
ATOM 3679 C CA . PRO A 1 456 ? 11.002 -17.645 -18.794 1.00 84.38 456 PRO A CA 1
ATOM 3680 C C . PRO A 1 456 ? 11.396 -18.824 -17.900 1.00 84.38 456 PRO A C 1
ATOM 3682 O O . PRO A 1 456 ? 12.357 -19.548 -18.173 1.00 84.38 456 PRO A O 1
ATOM 3685 N N . GLY A 1 457 ? 10.635 -19.027 -16.830 1.00 78.00 457 GLY A N 1
ATOM 3686 C CA . GLY A 1 457 ? 10.848 -20.107 -15.879 1.00 78.00 457 GLY A CA 1
ATOM 3687 C C . GLY A 1 457 ? 9.869 -20.039 -14.707 1.00 78.00 457 GLY A C 1
ATOM 3688 O O . GLY A 1 457 ? 9.114 -19.075 -14.593 1.00 78.00 457 GLY A O 1
ATOM 3689 N N . PRO A 1 458 ? 9.854 -21.066 -13.844 1.00 71.44 458 PRO A N 1
ATOM 3690 C CA . PRO A 1 458 ? 9.098 -21.029 -12.599 1.00 71.44 458 PRO A CA 1
ATOM 3691 C C . PRO A 1 458 ? 9.509 -19.823 -11.740 1.00 71.44 458 PRO A C 1
ATOM 3693 O O . PRO A 1 458 ? 10.702 -19.604 -11.524 1.00 71.44 458 PRO A O 1
ATOM 3696 N N . ALA A 1 459 ? 8.530 -19.062 -11.241 1.00 61.91 459 ALA A N 1
ATOM 3697 C CA . ALA A 1 459 ? 8.753 -17.828 -10.474 1.00 61.91 459 ALA A CA 1
ATOM 3698 C C . ALA A 1 459 ? 9.499 -18.041 -9.137 1.00 61.91 459 ALA A C 1
ATOM 3700 O O . ALA A 1 459 ? 9.931 -17.085 -8.497 1.00 61.91 459 ALA A O 1
ATOM 3701 N N . ASP A 1 460 ? 9.635 -19.289 -8.683 1.00 62.94 460 ASP A N 1
ATOM 3702 C CA . ASP A 1 460 ? 10.323 -19.676 -7.451 1.00 62.94 460 ASP A CA 1
ATOM 3703 C C . ASP A 1 460 ? 11.829 -19.930 -7.631 1.00 62.94 460 ASP A C 1
ATOM 3705 O O . ASP A 1 460 ? 12.521 -20.196 -6.645 1.00 62.94 460 ASP A O 1
ATOM 3709 N N . ILE A 1 461 ? 12.347 -19.858 -8.859 1.00 72.12 461 ILE A N 1
ATOM 3710 C CA . ILE A 1 461 ? 13.757 -20.108 -9.159 1.00 72.12 461 ILE A CA 1
ATOM 3711 C C . ILE A 1 461 ? 14.469 -18.783 -9.420 1.00 72.12 461 ILE A C 1
ATOM 3713 O O . ILE A 1 461 ? 14.049 -18.000 -10.261 1.00 72.12 461 ILE A O 1
ATOM 3717 N N . ASP A 1 462 ? 15.582 -18.571 -8.719 1.00 77.56 462 ASP A N 1
ATOM 3718 C CA . ASP A 1 462 ? 16.446 -17.406 -8.903 1.00 77.56 462 ASP A CA 1
ATOM 3719 C C . ASP A 1 462 ? 16.956 -17.283 -10.353 1.00 77.56 462 ASP A C 1
ATOM 3721 O O . ASP A 1 462 ? 17.354 -18.279 -10.972 1.00 77.56 462 ASP A O 1
ATOM 3725 N N . ASP A 1 463 ? 16.981 -16.054 -10.877 1.00 80.50 463 ASP A N 1
ATOM 3726 C CA . ASP A 1 463 ? 17.381 -15.753 -12.257 1.00 80.50 463 ASP A CA 1
ATOM 3727 C C . ASP A 1 463 ? 18.793 -16.270 -12.587 1.00 80.50 463 ASP A C 1
ATOM 3729 O O . ASP A 1 463 ? 19.029 -16.758 -13.696 1.00 80.50 463 ASP A O 1
ATOM 3733 N N . VAL A 1 464 ? 19.727 -16.262 -11.625 1.00 81.25 464 VAL A N 1
ATOM 3734 C CA . VAL A 1 464 ? 21.087 -16.797 -11.812 1.00 81.25 464 VAL A CA 1
ATOM 3735 C C . VAL A 1 464 ? 21.044 -18.313 -11.993 1.00 81.25 464 VAL A C 1
ATOM 3737 O O . VAL A 1 464 ? 21.747 -18.865 -12.844 1.00 81.25 464 VAL A O 1
ATOM 3740 N N . ILE A 1 465 ? 20.194 -19.009 -11.231 1.00 83.38 465 ILE A N 1
ATOM 3741 C CA . ILE A 1 465 ? 20.005 -20.460 -11.357 1.00 83.38 465 ILE A CA 1
ATOM 3742 C C . ILE A 1 465 ? 19.333 -20.795 -12.692 1.00 83.38 465 ILE A C 1
ATOM 3744 O O . ILE A 1 465 ? 19.768 -21.732 -13.371 1.00 83.38 465 ILE A O 1
ATOM 3748 N N . LEU A 1 466 ? 18.296 -20.047 -13.085 1.00 86.06 466 LEU A N 1
ATOM 3749 C CA . LEU A 1 466 ? 17.626 -20.218 -14.377 1.00 86.06 466 LEU A CA 1
ATOM 3750 C C . LEU A 1 466 ? 18.607 -20.025 -15.533 1.00 86.06 466 LEU A C 1
ATOM 3752 O O . LEU A 1 466 ? 18.730 -20.907 -16.387 1.00 86.06 466 LEU A O 1
ATOM 3756 N N . MET A 1 467 ? 19.365 -18.931 -15.520 1.00 87.69 467 MET A N 1
ATOM 3757 C CA . MET A 1 467 ? 20.334 -18.632 -16.567 1.00 87.69 467 MET A CA 1
ATOM 3758 C C . MET A 1 467 ? 21.470 -19.662 -16.611 1.00 87.69 467 MET A C 1
ATOM 3760 O O . MET A 1 467 ? 21.860 -20.113 -17.689 1.00 87.69 467 MET A O 1
ATOM 3764 N N . ARG A 1 468 ? 21.959 -20.130 -15.456 1.00 84.38 468 ARG A N 1
ATOM 3765 C CA . ARG A 1 468 ? 22.934 -21.227 -15.410 1.00 84.38 468 ARG A CA 1
ATOM 3766 C C . ARG A 1 468 ? 22.392 -22.489 -16.086 1.00 84.38 468 ARG A C 1
ATOM 3768 O O . ARG A 1 468 ? 23.081 -23.071 -16.921 1.00 84.38 468 ARG A O 1
ATOM 3775 N N . ARG A 1 469 ? 21.154 -22.894 -15.775 1.00 87.81 469 ARG A N 1
ATOM 3776 C CA . ARG A 1 469 ? 20.508 -24.065 -16.403 1.00 87.81 469 ARG A CA 1
ATOM 3777 C C . ARG A 1 469 ? 20.350 -23.890 -17.913 1.00 87.81 469 ARG A C 1
ATOM 3779 O O . ARG A 1 469 ? 20.526 -24.851 -18.659 1.00 87.81 469 ARG A O 1
ATOM 3786 N N . MET A 1 470 ? 20.018 -22.683 -18.365 1.00 91.25 470 MET A N 1
ATOM 3787 C CA . MET A 1 470 ? 19.925 -22.337 -19.786 1.00 91.25 470 MET A CA 1
ATOM 3788 C C . MET A 1 470 ? 21.277 -22.494 -20.501 1.00 91.25 470 MET A C 1
ATOM 3790 O O . MET A 1 470 ? 21.358 -23.141 -21.548 1.00 91.25 470 MET A O 1
ATOM 3794 N N . ILE A 1 471 ? 22.361 -21.994 -19.901 1.00 88.81 471 ILE A N 1
ATOM 3795 C CA . ILE A 1 471 ? 23.724 -22.136 -20.436 1.00 88.81 471 ILE A CA 1
ATOM 3796 C C . ILE A 1 471 ? 24.165 -23.599 -20.477 1.00 88.81 471 ILE A C 1
ATOM 3798 O O . ILE A 1 471 ? 24.692 -24.043 -21.495 1.00 88.81 471 ILE A O 1
ATOM 3802 N N . GLU A 1 472 ? 23.918 -24.365 -19.411 1.00 85.44 472 GLU A N 1
ATOM 3803 C CA . GLU A 1 472 ? 24.245 -25.799 -19.344 1.00 85.44 472 GLU A CA 1
ATOM 3804 C C . GLU A 1 472 ? 23.510 -26.609 -20.427 1.00 85.44 472 GLU A C 1
ATOM 3806 O O . GLU A 1 472 ? 24.058 -27.572 -20.963 1.00 85.44 472 GLU A O 1
ATOM 3811 N N . ARG A 1 473 ? 22.291 -26.195 -20.799 1.00 89.75 473 ARG A N 1
ATOM 3812 C CA . ARG A 1 473 ? 21.511 -26.773 -21.909 1.00 89.75 473 ARG A CA 1
ATOM 3813 C C . ARG A 1 473 ? 21.928 -26.255 -23.289 1.00 89.75 473 ARG A C 1
ATOM 3815 O O . ARG A 1 473 ? 21.448 -26.768 -24.298 1.00 89.75 473 ARG A O 1
ATOM 3822 N N . GLY A 1 474 ? 22.792 -25.244 -23.348 1.00 91.62 474 GLY A N 1
ATOM 3823 C CA . GLY A 1 474 ? 23.224 -24.603 -24.587 1.00 91.62 474 GLY A CA 1
ATOM 3824 C C . GLY A 1 474 ? 22.142 -23.757 -25.266 1.00 91.62 474 GLY A C 1
ATOM 3825 O O . GLY A 1 474 ? 22.228 -23.525 -26.472 1.00 91.62 474 GLY A O 1
ATOM 3826 N N . LEU A 1 475 ? 21.126 -23.306 -24.527 1.00 95.06 475 LEU A N 1
ATOM 3827 C CA . LEU A 1 475 ? 20.047 -22.464 -25.044 1.00 95.06 475 LEU A CA 1
ATOM 3828 C C . LEU A 1 475 ? 19.652 -21.419 -24.002 1.00 95.06 475 LEU A C 1
ATOM 3830 O O . LEU A 1 475 ? 19.053 -21.751 -22.982 1.00 95.06 475 LEU A O 1
ATOM 3834 N N . ILE A 1 476 ? 19.961 -20.158 -24.294 1.00 94.06 476 ILE A N 1
ATOM 3835 C CA . ILE A 1 476 ? 19.489 -19.010 -23.525 1.00 94.06 476 ILE A CA 1
ATOM 3836 C C . ILE A 1 476 ? 18.176 -18.541 -24.138 1.00 94.06 476 ILE A C 1
ATOM 3838 O O . ILE A 1 476 ? 18.160 -18.096 -25.286 1.00 94.06 476 ILE A O 1
ATOM 3842 N N . THR A 1 477 ? 17.097 -18.622 -23.365 1.00 94.94 477 THR A N 1
ATOM 3843 C CA . THR A 1 477 ? 15.796 -18.077 -23.754 1.00 94.94 477 THR A CA 1
ATOM 3844 C C . THR A 1 477 ? 15.492 -16.867 -22.890 1.00 94.94 477 THR A C 1
ATOM 3846 O O . THR A 1 477 ? 15.594 -16.934 -21.669 1.00 94.94 477 THR A O 1
ATOM 3849 N N . VAL A 1 478 ? 15.112 -15.760 -23.519 1.00 94.06 478 VAL A N 1
ATOM 3850 C CA . VAL A 1 478 ? 14.746 -14.509 -22.853 1.00 94.06 478 VAL A CA 1
ATOM 3851 C C . VAL A 1 478 ? 13.417 -14.030 -23.419 1.00 94.06 478 VAL A C 1
ATOM 3853 O O . VAL A 1 478 ? 13.203 -14.075 -24.629 1.00 94.06 478 VAL A O 1
ATOM 3856 N N . LYS A 1 479 ? 12.528 -13.560 -22.547 1.00 93.81 479 LYS A N 1
ATOM 3857 C CA . LYS A 1 479 ? 11.234 -12.991 -22.919 1.00 93.81 479 LYS A CA 1
ATOM 3858 C C . LYS A 1 479 ? 11.273 -11.478 -22.744 1.00 93.81 479 LYS A C 1
ATOM 3860 O O . LYS A 1 479 ? 11.566 -10.982 -21.653 1.00 93.81 479 LYS A O 1
ATOM 3865 N N . ILE A 1 480 ? 10.957 -10.751 -23.810 1.00 92.81 480 ILE A N 1
ATOM 3866 C CA . ILE A 1 480 ? 10.832 -9.297 -23.803 1.00 92.81 480 ILE A CA 1
ATOM 3867 C C . ILE A 1 480 ? 9.365 -8.916 -23.970 1.00 92.81 480 ILE A C 1
ATOM 3869 O O . ILE A 1 480 ? 8.736 -9.203 -24.986 1.00 92.81 480 ILE A O 1
ATOM 3873 N N . THR A 1 481 ? 8.845 -8.215 -22.971 1.00 90.00 481 THR A N 1
ATOM 3874 C CA . THR A 1 481 ? 7.467 -7.731 -22.923 1.00 90.00 481 THR A CA 1
ATOM 3875 C C . THR A 1 481 ? 7.443 -6.235 -23.256 1.00 90.00 481 THR A C 1
ATOM 3877 O O . THR A 1 481 ? 8.174 -5.468 -22.613 1.00 90.00 481 THR A O 1
ATOM 3880 N N . PRO A 1 482 ? 6.653 -5.775 -24.245 1.00 88.50 482 PRO A N 1
ATOM 3881 C CA . PRO A 1 482 ? 6.472 -4.348 -24.488 1.00 88.50 482 PRO A CA 1
ATOM 3882 C C . PRO A 1 482 ? 5.765 -3.682 -23.304 1.00 88.50 482 PRO A C 1
ATOM 3884 O O . PRO A 1 482 ? 5.084 -4.324 -22.509 1.00 88.50 482 PRO A O 1
ATOM 3887 N N . ALA A 1 483 ? 5.900 -2.362 -23.200 1.00 81.44 483 ALA A N 1
ATOM 3888 C CA . ALA A 1 483 ? 5.289 -1.614 -22.107 1.00 81.44 483 ALA A CA 1
ATOM 3889 C C . ALA A 1 483 ? 3.746 -1.627 -22.155 1.00 81.44 483 ALA A C 1
ATOM 3891 O O . ALA A 1 483 ? 3.113 -1.558 -21.109 1.00 81.44 483 ALA A O 1
ATOM 3892 N N . THR A 1 484 ? 3.137 -1.713 -23.343 1.00 77.56 484 THR A N 1
ATOM 3893 C CA . THR A 1 484 ? 1.678 -1.642 -23.554 1.00 77.56 484 THR A CA 1
ATOM 3894 C C . THR A 1 484 ? 1.207 -2.703 -24.548 1.00 77.56 484 THR A C 1
ATOM 3896 O O . THR A 1 484 ? 1.965 -3.073 -25.449 1.00 77.56 484 THR A O 1
ATOM 3899 N N . TYR A 1 485 ? -0.056 -3.128 -24.455 1.00 71.19 485 TYR A N 1
ATOM 3900 C CA . TYR A 1 485 ? -0.642 -4.078 -25.408 1.00 71.19 485 TYR A CA 1
ATOM 3901 C C . TYR A 1 485 ? -0.731 -3.528 -26.838 1.00 71.19 485 TYR A C 1
ATOM 3903 O O . TYR A 1 485 ? -1.031 -2.356 -27.064 1.00 71.19 485 TYR A O 1
ATOM 3911 N N . ARG A 1 486 ? -0.556 -4.419 -27.824 1.00 53.19 486 ARG A N 1
ATOM 3912 C CA . ARG A 1 486 ? -0.686 -4.112 -29.261 1.00 53.19 486 ARG A CA 1
ATOM 3913 C C . ARG A 1 486 ? -2.137 -3.903 -29.711 1.00 53.19 486 ARG A C 1
ATOM 3915 O O . ARG A 1 486 ? -2.372 -3.223 -30.702 1.00 53.19 486 ARG A O 1
ATOM 3922 N N . THR A 1 487 ? -3.091 -4.511 -29.009 1.00 51.72 487 THR A N 1
ATOM 3923 C CA . THR A 1 487 ? -4.524 -4.518 -29.349 1.00 51.72 487 THR A CA 1
ATOM 3924 C C . THR A 1 487 ? -5.287 -3.314 -28.817 1.00 51.72 487 THR A C 1
ATOM 3926 O O . THR A 1 487 ? -6.438 -3.126 -29.198 1.00 51.72 487 THR A O 1
ATOM 3929 N N . ASN A 1 488 ? -4.675 -2.484 -27.969 1.00 53.72 488 ASN A N 1
ATOM 3930 C CA . ASN A 1 488 ? -5.324 -1.273 -27.501 1.00 53.72 488 ASN A CA 1
ATOM 3931 C C . ASN A 1 488 ? -5.372 -0.255 -28.662 1.00 53.72 488 ASN A C 1
ATOM 3933 O O . ASN A 1 488 ? -4.318 0.214 -29.096 1.00 53.72 488 ASN A O 1
ATOM 3937 N N . PRO A 1 489 ? -6.563 0.125 -29.166 1.00 45.34 489 PRO A N 1
ATOM 3938 C CA . PRO A 1 489 ? -6.704 1.044 -30.300 1.00 45.34 489 PRO A CA 1
ATOM 3939 C C . PRO A 1 489 ? -6.165 2.455 -30.010 1.00 45.34 489 PRO A C 1
ATOM 3941 O O . PRO A 1 489 ? -6.012 3.260 -30.927 1.00 45.34 489 PRO A O 1
ATOM 3944 N N . THR A 1 490 ? -5.864 2.755 -28.744 1.00 48.44 490 THR A N 1
ATOM 3945 C CA . THR A 1 490 ? -5.251 4.010 -28.297 1.00 48.44 490 THR A CA 1
ATOM 3946 C C . THR A 1 490 ? -3.768 3.875 -27.938 1.00 48.44 490 THR A C 1
ATOM 3948 O O . THR A 1 490 ? -3.109 4.895 -27.711 1.00 48.44 490 THR A O 1
ATOM 3951 N N . ALA A 1 491 ? -3.215 2.653 -27.907 1.00 56.34 491 ALA A N 1
ATOM 3952 C CA . ALA A 1 491 ? -1.793 2.458 -27.659 1.00 56.34 491 ALA A CA 1
ATOM 3953 C C . ALA A 1 491 ? -0.985 2.991 -28.853 1.00 56.34 491 ALA A C 1
ATOM 3955 O O . ALA A 1 491 ? -1.217 2.585 -29.997 1.00 56.34 491 ALA A O 1
ATOM 3956 N N . PRO A 1 492 ? -0.022 3.899 -28.625 1.00 61.62 492 PRO A N 1
ATOM 3957 C CA . PRO A 1 492 ? 0.814 4.398 -29.702 1.00 61.62 492 PRO A CA 1
ATOM 3958 C C . PRO A 1 492 ? 1.593 3.240 -30.334 1.00 61.62 492 PRO A C 1
ATOM 3960 O O . PRO A 1 492 ? 2.299 2.520 -29.627 1.00 61.62 492 PRO A O 1
ATOM 3963 N N . LEU A 1 493 ? 1.553 3.108 -31.666 1.00 65.62 493 LEU A N 1
ATOM 3964 C CA . LEU A 1 493 ? 2.430 2.188 -32.416 1.00 65.62 493 LEU A CA 1
ATOM 3965 C C . LEU A 1 493 ? 3.909 2.343 -32.011 1.00 65.62 493 LEU A C 1
ATOM 3967 O O . LEU A 1 493 ? 4.675 1.388 -32.065 1.00 65.62 493 LEU A O 1
ATOM 3971 N N . SER A 1 494 ? 4.293 3.531 -31.534 1.00 72.75 494 SER A N 1
ATOM 3972 C CA . SER A 1 494 ? 5.632 3.839 -31.039 1.00 72.75 494 SER A CA 1
ATOM 3973 C C . SER A 1 494 ? 6.052 3.080 -29.770 1.00 72.75 494 SER A C 1
ATOM 3975 O O . SER A 1 494 ? 7.236 3.069 -29.458 1.00 72.75 494 SER A O 1
ATOM 3977 N N . LYS A 1 495 ? 5.137 2.434 -29.035 1.00 84.50 495 LYS A N 1
ATOM 3978 C CA . LYS A 1 495 ? 5.470 1.610 -27.854 1.00 84.50 495 LYS A CA 1
ATOM 3979 C C . LYS A 1 495 ? 5.705 0.131 -28.180 1.00 84.50 495 LYS A C 1
ATOM 3981 O O . LYS A 1 495 ? 5.958 -0.659 -27.271 1.00 84.50 495 LYS A O 1
ATOM 3986 N N . GLN A 1 496 ? 5.639 -0.247 -29.457 1.00 85.12 496 GLN A N 1
ATOM 3987 C CA . GLN A 1 496 ? 6.049 -1.576 -29.910 1.00 85.12 496 GLN A CA 1
ATOM 3988 C C . GLN A 1 496 ? 7.573 -1.715 -29.840 1.00 85.12 496 GLN A C 1
ATOM 3990 O O . GLN A 1 496 ? 8.300 -0.739 -30.038 1.00 85.12 496 GLN A O 1
ATOM 3995 N N . LEU A 1 497 ? 8.040 -2.928 -29.535 1.00 90.12 497 LEU A N 1
ATOM 3996 C CA . LEU A 1 497 ? 9.466 -3.255 -29.519 1.00 90.12 497 LEU A CA 1
ATOM 3997 C C . LEU A 1 497 ? 10.066 -3.041 -30.907 1.00 90.12 497 LEU A C 1
ATOM 3999 O O . LEU A 1 497 ? 9.437 -3.397 -31.900 1.00 90.12 497 LEU A O 1
ATOM 4003 N N . ASP A 1 498 ? 11.292 -2.530 -30.945 1.00 91.50 498 ASP A N 1
ATOM 4004 C CA . ASP A 1 498 ? 12.090 -2.371 -32.153 1.00 91.50 498 ASP A CA 1
ATOM 4005 C C . ASP A 1 498 ? 13.208 -3.435 -32.172 1.00 91.50 498 ASP A C 1
ATOM 4007 O O . ASP A 1 498 ? 14.236 -3.254 -31.503 1.00 91.50 498 ASP A O 1
ATOM 4011 N N . PRO A 1 499 ? 13.031 -4.567 -32.887 1.00 91.44 499 PRO A N 1
ATOM 4012 C CA . PRO A 1 499 ? 14.010 -5.653 -32.907 1.00 91.44 499 PRO A CA 1
ATOM 4013 C C . PRO A 1 499 ? 15.375 -5.237 -33.456 1.00 91.44 499 PRO A C 1
ATOM 4015 O O . PRO A 1 499 ? 16.382 -5.815 -33.049 1.00 91.44 499 PRO A O 1
ATOM 4018 N N . ASP A 1 500 ? 15.431 -4.213 -34.312 1.00 92.25 500 ASP A N 1
ATOM 4019 C CA . ASP A 1 500 ? 16.684 -3.727 -34.901 1.00 92.25 500 ASP A CA 1
ATOM 4020 C C . ASP A 1 500 ? 17.571 -3.036 -33.854 1.00 92.25 500 ASP A C 1
ATOM 4022 O O . ASP A 1 500 ? 18.777 -2.865 -34.041 1.00 92.25 500 ASP A O 1
ATOM 4026 N N . THR A 1 501 ? 16.993 -2.668 -32.708 1.00 94.62 501 THR A N 1
ATOM 4027 C CA . THR A 1 501 ? 17.717 -2.074 -31.578 1.00 94.62 501 THR A CA 1
ATOM 4028 C C . THR A 1 501 ? 18.191 -3.094 -30.543 1.00 94.62 501 THR A C 1
ATOM 4030 O O . THR A 1 501 ? 18.829 -2.698 -29.558 1.00 94.62 501 THR A O 1
ATOM 4033 N N . LEU A 1 502 ? 17.896 -4.386 -30.742 1.00 96.31 502 LEU A N 1
ATOM 4034 C CA . LEU A 1 502 ? 18.287 -5.453 -29.828 1.00 96.31 502 LEU A CA 1
ATOM 4035 C C . LEU A 1 502 ? 19.812 -5.524 -29.706 1.00 96.31 502 LEU A C 1
ATOM 4037 O O . LEU A 1 502 ? 20.535 -5.726 -30.677 1.00 96.31 502 LEU A O 1
ATOM 4041 N N . LYS A 1 503 ? 20.298 -5.430 -28.471 1.00 96.12 503 LYS A N 1
ATOM 4042 C CA . LYS A 1 503 ? 21.685 -5.707 -28.107 1.00 96.12 503 LYS A CA 1
ATOM 4043 C C . LYS A 1 503 ? 21.704 -6.958 -27.257 1.00 96.12 503 LYS A C 1
ATOM 4045 O O . LYS A 1 503 ? 21.417 -6.878 -26.068 1.00 96.12 503 LYS A O 1
ATOM 4050 N N . PHE A 1 504 ? 22.097 -8.086 -27.835 1.00 96.56 504 PHE A N 1
ATOM 4051 C CA . PHE A 1 504 ? 22.398 -9.292 -27.066 1.00 96.56 504 PHE A CA 1
ATOM 4052 C C . PHE A 1 504 ? 23.902 -9.532 -27.120 1.00 96.56 504 PHE A C 1
ATOM 4054 O O . PHE A 1 504 ? 24.454 -9.856 -28.173 1.00 96.56 504 PHE A O 1
ATOM 4061 N N . ARG A 1 505 ? 24.574 -9.342 -25.980 1.00 95.75 505 ARG A N 1
ATOM 4062 C CA . ARG A 1 505 ? 26.017 -9.528 -25.844 1.00 95.75 505 ARG A CA 1
ATOM 4063 C C . ARG A 1 505 ? 26.373 -10.624 -24.852 1.00 95.75 505 ARG A C 1
ATOM 4065 O O . ARG A 1 505 ? 25.778 -10.717 -23.781 1.00 95.75 505 ARG A O 1
ATOM 4072 N N . ILE A 1 506 ? 27.397 -11.398 -25.203 1.00 93.25 506 ILE A N 1
ATOM 4073 C CA . ILE A 1 506 ? 28.072 -12.341 -24.306 1.00 93.25 506 ILE A CA 1
ATOM 4074 C C . ILE A 1 506 ? 29.551 -11.950 -24.265 1.00 93.25 506 ILE A C 1
ATOM 4076 O O . ILE A 1 506 ? 30.217 -11.892 -25.299 1.00 93.25 506 ILE A O 1
ATOM 4080 N N . ASN A 1 507 ? 30.062 -11.651 -23.070 1.00 90.00 507 ASN A N 1
ATOM 4081 C CA . ASN A 1 507 ? 31.404 -11.112 -22.822 1.00 90.00 507 ASN A CA 1
ATOM 4082 C C . ASN A 1 507 ? 31.696 -9.843 -23.644 1.00 90.00 507 ASN A C 1
ATOM 4084 O O . ASN A 1 507 ? 32.792 -9.668 -24.168 1.00 90.00 507 ASN A O 1
ATOM 4088 N N . GLY A 1 508 ? 30.686 -8.984 -23.814 1.00 89.31 508 GLY A N 1
ATOM 4089 C CA . GLY A 1 508 ? 30.783 -7.738 -24.582 1.00 89.31 508 GLY A CA 1
ATOM 4090 C C . GLY A 1 508 ? 30.647 -7.877 -26.106 1.00 89.31 508 GLY A C 1
ATOM 4091 O O . GLY A 1 508 ? 30.395 -6.869 -26.765 1.00 89.31 508 GLY A O 1
ATOM 4092 N N . TYR A 1 509 ? 30.724 -9.086 -26.668 1.00 92.69 509 TYR A N 1
ATOM 4093 C CA . TYR A 1 509 ? 30.543 -9.331 -28.105 1.00 92.69 509 TYR A CA 1
ATOM 4094 C C . TYR A 1 509 ? 29.071 -9.514 -28.449 1.00 92.69 509 TYR A C 1
ATOM 4096 O O . TYR A 1 509 ? 28.380 -10.268 -27.764 1.00 92.69 509 TYR A O 1
ATOM 4104 N N . HIS A 1 510 ? 28.593 -8.866 -29.514 1.00 93.69 510 HIS A N 1
ATOM 4105 C CA . HIS A 1 510 ? 27.238 -9.104 -29.998 1.00 93.69 510 HIS A CA 1
ATOM 4106 C C . HIS A 1 510 ? 27.128 -10.534 -30.543 1.00 93.69 510 HIS A C 1
ATOM 4108 O O . HIS A 1 510 ? 27.987 -10.979 -31.302 1.00 93.69 510 HIS A O 1
ATOM 4114 N N . VAL A 1 511 ? 26.091 -11.278 -30.151 1.00 93.19 511 VAL A N 1
ATOM 4115 C CA . VAL A 1 511 ? 25.986 -12.713 -30.482 1.00 93.19 511 VAL A CA 1
ATOM 4116 C C . VAL A 1 511 ? 25.921 -12.969 -31.990 1.00 93.19 511 VAL A C 1
ATOM 4118 O O . VAL A 1 511 ? 26.452 -13.975 -32.454 1.00 93.19 511 VAL A O 1
ATOM 4121 N N . SER A 1 512 ? 25.346 -12.040 -32.761 1.00 91.50 512 SER A N 1
ATOM 4122 C CA . SER A 1 512 ? 25.287 -12.128 -34.227 1.00 91.50 512 SER A CA 1
ATOM 4123 C C . SER A 1 512 ? 26.643 -11.928 -34.912 1.00 91.50 512 SER A C 1
ATOM 4125 O O . SER A 1 512 ? 26.798 -12.353 -36.053 1.00 91.50 512 SER A O 1
ATOM 4127 N N . ASP A 1 513 ? 27.627 -11.331 -34.229 1.00 93.38 513 ASP A N 1
ATOM 4128 C CA . ASP A 1 513 ? 28.974 -11.113 -34.780 1.00 93.38 513 ASP A CA 1
ATOM 4129 C C . ASP A 1 513 ? 29.832 -12.391 -34.715 1.00 93.38 513 ASP A C 1
ATOM 4131 O O . ASP A 1 513 ? 30.888 -12.459 -35.340 1.00 93.38 513 ASP A O 1
ATOM 4135 N N . LEU A 1 514 ? 29.385 -13.407 -33.962 1.00 93.50 514 LEU A N 1
ATOM 4136 C CA . LEU A 1 514 ? 30.082 -14.682 -33.746 1.00 93.50 514 LEU A CA 1
ATOM 4137 C C . LEU A 1 514 ? 29.182 -15.888 -34.103 1.00 93.50 514 LEU A C 1
ATOM 4139 O O . LEU A 1 514 ? 28.878 -16.721 -33.235 1.00 93.50 514 LEU A O 1
ATOM 4143 N N . PRO A 1 515 ? 28.731 -16.018 -35.367 1.00 92.50 515 PRO A N 1
ATOM 4144 C CA . PRO A 1 515 ? 27.781 -17.053 -35.799 1.00 92.50 515 PRO A CA 1
ATOM 4145 C C . PRO A 1 515 ? 28.324 -18.491 -35.681 1.00 92.50 515 PRO A C 1
ATOM 4147 O O . PRO A 1 515 ? 27.572 -19.470 -35.663 1.00 92.50 515 PRO A O 1
ATOM 4150 N N . GLU A 1 516 ? 29.642 -18.661 -35.596 1.00 91.62 516 GLU A N 1
ATOM 4151 C CA . GLU A 1 516 ? 30.295 -19.945 -35.337 1.00 91.62 516 GLU A CA 1
ATOM 4152 C C . GLU A 1 516 ? 30.201 -20.387 -33.867 1.00 91.62 516 GLU A C 1
ATOM 4154 O O . GLU A 1 516 ? 30.472 -21.553 -33.556 1.00 91.62 516 GLU A O 1
ATOM 4159 N N . ARG A 1 517 ? 29.833 -19.472 -32.960 1.00 91.81 517 ARG A N 1
ATOM 4160 C CA . ARG A 1 517 ? 29.641 -19.722 -31.523 1.00 91.81 517 ARG A CA 1
ATOM 4161 C C . ARG A 1 517 ? 28.183 -19.640 -31.102 1.00 91.81 517 ARG A C 1
ATOM 4163 O O . ARG A 1 517 ? 27.782 -20.435 -30.252 1.00 91.81 517 ARG A O 1
ATOM 4170 N N . TYR A 1 518 ? 27.409 -18.738 -31.693 1.00 96.19 518 TYR A N 1
ATOM 4171 C CA . TYR A 1 518 ? 26.032 -18.474 -31.293 1.00 96.19 518 TYR A CA 1
ATOM 4172 C C . TYR A 1 518 ? 25.084 -18.490 -32.489 1.00 96.19 518 TYR A C 1
ATOM 4174 O O . TYR A 1 518 ? 25.465 -18.207 -33.621 1.00 96.19 518 TYR A O 1
ATOM 4182 N N . GLU A 1 519 ? 23.829 -18.824 -32.232 1.00 95.81 519 GLU A N 1
ATOM 4183 C CA . GLU A 1 519 ? 22.740 -18.694 -33.193 1.00 95.81 519 GLU A CA 1
ATOM 4184 C C . GLU A 1 519 ? 21.566 -18.019 -32.502 1.00 95.81 519 GLU A C 1
ATOM 4186 O O . GLU A 1 519 ? 21.014 -18.560 -31.545 1.00 95.81 519 GLU A O 1
ATOM 4191 N N . LEU A 1 520 ? 21.211 -16.833 -32.989 1.00 95.38 520 LEU A N 1
ATOM 4192 C CA . LEU A 1 520 ? 20.113 -16.036 -32.468 1.00 95.38 520 LEU A CA 1
ATOM 4193 C C . LEU A 1 520 ? 18.863 -16.260 -33.321 1.00 95.38 520 LEU A C 1
ATOM 4195 O O . LEU A 1 520 ? 18.902 -16.092 -34.539 1.00 95.38 520 LEU A O 1
ATOM 4199 N N . LYS A 1 521 ? 17.755 -16.610 -32.673 1.00 95.62 521 LYS A N 1
ATOM 4200 C CA . LYS A 1 521 ? 16.417 -16.657 -33.263 1.00 95.62 521 LYS A CA 1
ATOM 4201 C C . LYS A 1 521 ? 15.485 -15.745 -32.488 1.00 95.62 521 LYS A C 1
ATOM 4203 O O . LYS A 1 521 ? 15.563 -15.667 -31.262 1.00 95.62 521 LYS A O 1
ATOM 4208 N N . LEU A 1 522 ? 14.636 -15.058 -33.238 1.00 95.06 522 LEU A N 1
ATOM 4209 C CA . LEU A 1 522 ? 13.634 -14.138 -32.732 1.00 95.06 522 LEU A CA 1
ATOM 4210 C C . LEU A 1 522 ? 12.270 -14.699 -33.112 1.00 95.06 522 LEU A C 1
ATOM 4212 O O . LEU A 1 522 ? 11.973 -14.831 -34.298 1.00 95.06 522 LEU A O 1
ATOM 4216 N N . ASP A 1 523 ? 11.472 -15.019 -32.106 1.00 93.50 523 ASP A N 1
ATOM 4217 C CA . ASP A 1 523 ? 10.119 -15.536 -32.257 1.00 93.50 523 ASP A CA 1
ATOM 4218 C C . ASP A 1 523 ? 9.143 -14.569 -31.577 1.00 93.50 523 ASP A C 1
ATOM 4220 O O . ASP A 1 523 ? 9.493 -13.904 -30.602 1.00 93.50 523 ASP A O 1
ATOM 4224 N N . TRP A 1 524 ? 7.916 -14.474 -32.082 1.00 89.19 524 TRP A N 1
ATOM 4225 C CA . TRP A 1 524 ? 6.880 -13.625 -31.491 1.00 89.19 524 TRP A CA 1
ATOM 4226 C C . TRP A 1 524 ? 5.787 -14.483 -30.868 1.00 89.19 524 TRP A C 1
ATOM 4228 O O . TRP A 1 524 ? 5.223 -15.346 -31.539 1.00 89.19 524 TRP A O 1
ATOM 4238 N N . ASP A 1 525 ? 5.464 -14.197 -29.610 1.00 84.62 525 ASP A N 1
ATOM 4239 C CA . ASP A 1 525 ? 4.275 -14.701 -28.930 1.00 84.62 525 ASP A CA 1
ATOM 4240 C C . ASP A 1 525 ? 3.337 -13.515 -28.685 1.00 84.62 525 ASP A C 1
ATOM 4242 O O . ASP A 1 525 ? 3.569 -12.672 -27.818 1.00 84.62 525 ASP A O 1
ATOM 4246 N N . ASN A 1 526 ? 2.308 -13.388 -29.523 1.00 80.94 526 ASN A N 1
ATOM 4247 C CA . ASN A 1 526 ? 1.422 -12.224 -29.561 1.00 80.94 526 ASN A CA 1
ATOM 4248 C C . ASN A 1 526 ? 2.181 -10.890 -29.753 1.00 80.94 526 ASN A C 1
ATOM 4250 O O . ASN A 1 526 ? 2.595 -10.564 -30.868 1.00 80.94 526 ASN A O 1
ATOM 4254 N N . SER A 1 527 ? 2.321 -10.083 -28.696 1.00 79.94 527 SER A N 1
ATOM 4255 C CA . SER A 1 527 ? 3.079 -8.821 -28.695 1.00 79.94 527 SER A CA 1
ATOM 4256 C C . SER A 1 527 ? 4.440 -8.926 -28.006 1.00 79.94 527 SER A C 1
ATOM 4258 O O . SER A 1 527 ? 5.172 -7.939 -27.961 1.00 79.94 527 SER A O 1
ATOM 4260 N N . GLU A 1 528 ? 4.787 -10.093 -27.474 1.00 88.44 528 GLU A N 1
ATOM 4261 C CA . GLU A 1 528 ? 6.012 -10.341 -26.726 1.00 88.44 528 GLU A CA 1
ATOM 4262 C C . GLU A 1 528 ? 7.066 -10.968 -27.645 1.00 88.44 528 GLU A C 1
ATOM 4264 O O . GLU A 1 528 ? 6.770 -11.829 -28.477 1.00 88.44 528 GLU A O 1
ATOM 4269 N N . LEU A 1 529 ? 8.311 -10.518 -27.504 1.00 92.38 529 LEU A N 1
ATOM 4270 C CA . LEU A 1 529 ? 9.439 -11.017 -28.281 1.00 92.38 529 LEU A CA 1
ATOM 4271 C C . LEU A 1 529 ? 10.174 -12.084 -27.469 1.00 92.38 529 LEU A C 1
ATOM 4273 O O . LEU A 1 529 ? 10.719 -11.807 -26.398 1.00 92.38 529 LEU A O 1
ATOM 4277 N N . ILE A 1 530 ? 10.215 -13.299 -27.999 1.00 95.38 530 ILE A N 1
ATOM 4278 C CA . ILE A 1 530 ? 10.974 -14.417 -27.454 1.00 95.38 530 ILE A CA 1
ATOM 4279 C C . ILE A 1 530 ? 12.311 -14.493 -28.182 1.00 95.38 530 ILE A C 1
ATOM 4281 O O . ILE A 1 530 ? 12.389 -14.636 -29.401 1.00 95.38 530 ILE A O 1
ATOM 4285 N N . ILE A 1 531 ? 13.384 -14.397 -27.411 1.00 95.81 531 ILE A N 1
ATOM 4286 C CA . ILE A 1 531 ? 14.750 -14.447 -27.907 1.00 95.81 531 ILE A CA 1
ATOM 4287 C C . ILE A 1 531 ? 15.346 -15.788 -27.526 1.00 95.81 531 ILE A C 1
ATOM 4289 O O . ILE A 1 531 ? 15.480 -16.100 -26.346 1.00 95.81 531 ILE A O 1
ATOM 4293 N N . ASN A 1 532 ? 15.764 -16.546 -28.531 1.00 96.19 532 ASN A N 1
ATOM 4294 C CA . ASN A 1 532 ? 16.419 -17.833 -28.375 1.00 96.19 532 ASN A CA 1
ATOM 4295 C C . ASN A 1 532 ? 17.859 -17.731 -28.888 1.00 96.19 532 ASN A C 1
ATOM 4297 O O . ASN A 1 532 ? 18.091 -17.634 -30.090 1.00 96.19 532 ASN A O 1
ATOM 4301 N N . CYS A 1 533 ? 18.838 -17.767 -27.987 1.00 96.25 533 CYS A N 1
ATOM 4302 C CA . CYS A 1 533 ? 20.258 -17.807 -28.328 1.00 96.25 533 CYS A CA 1
ATOM 4303 C C . CYS A 1 533 ? 20.823 -19.199 -28.042 1.00 96.25 533 CYS A C 1
ATOM 4305 O O . CYS A 1 533 ? 21.034 -19.591 -26.891 1.00 96.25 533 CYS A O 1
ATOM 4307 N N . ARG A 1 534 ? 21.071 -19.965 -29.106 1.00 96.56 534 ARG A N 1
ATOM 4308 C CA . ARG A 1 534 ? 21.709 -21.277 -29.022 1.00 96.56 534 ARG A CA 1
ATOM 4309 C C . ARG A 1 534 ? 23.224 -21.116 -28.951 1.00 96.56 534 ARG A C 1
ATOM 4311 O O . ARG A 1 534 ? 23.840 -20.526 -29.835 1.00 96.56 534 ARG A O 1
ATOM 4318 N N . ILE A 1 535 ? 23.828 -21.719 -27.936 1.00 94.06 535 ILE A N 1
ATOM 4319 C CA . ILE A 1 535 ? 25.275 -21.789 -27.741 1.00 94.06 535 ILE A CA 1
ATOM 4320 C C . ILE A 1 535 ? 25.791 -23.014 -28.509 1.00 94.06 535 ILE A C 1
ATOM 4322 O O . ILE A 1 535 ? 25.606 -24.156 -28.091 1.00 94.06 535 ILE A O 1
ATOM 4326 N N . ARG A 1 536 ? 26.417 -22.788 -29.668 1.00 91.31 536 ARG A N 1
ATOM 4327 C CA . ARG A 1 536 ? 26.947 -23.850 -30.546 1.00 91.31 536 ARG A CA 1
ATOM 4328 C C . ARG A 1 536 ? 28.240 -24.453 -30.016 1.00 91.31 536 ARG A C 1
ATOM 4330 O O . ARG A 1 536 ? 28.496 -25.637 -30.215 1.00 91.31 536 ARG A O 1
ATOM 4337 N N . LYS A 1 537 ? 29.058 -23.632 -29.357 1.00 86.81 537 LYS A N 1
ATOM 4338 C CA . LYS A 1 537 ? 30.298 -24.053 -28.699 1.00 86.81 537 LYS A CA 1
ATOM 4339 C C . LYS A 1 537 ? 30.180 -23.760 -27.208 1.00 86.81 537 LYS A C 1
ATOM 4341 O O . LYS A 1 537 ? 29.942 -22.596 -26.886 1.00 86.81 537 LYS A O 1
ATOM 4346 N N . PRO A 1 538 ? 30.358 -24.759 -26.324 1.00 85.31 538 PRO A N 1
ATOM 4347 C CA . PRO A 1 538 ? 30.281 -24.552 -24.885 1.00 85.31 538 PRO A CA 1
ATOM 4348 C C . PRO A 1 538 ? 31.155 -23.382 -24.436 1.00 85.31 538 PRO A C 1
ATOM 4350 O O . PRO A 1 538 ? 32.255 -23.174 -24.957 1.00 85.31 538 PRO A O 1
ATOM 4353 N N . LEU A 1 539 ? 30.649 -22.620 -23.471 1.00 85.12 539 LEU A N 1
ATOM 4354 C CA . LEU A 1 539 ? 31.426 -21.578 -22.818 1.00 85.12 539 LEU A CA 1
ATOM 4355 C C . LEU A 1 539 ? 32.555 -22.223 -22.001 1.00 85.12 539 LEU A C 1
ATOM 4357 O O . LEU A 1 539 ? 32.380 -23.295 -21.417 1.00 85.12 539 LEU A O 1
ATOM 4361 N N . CYS A 1 540 ? 33.728 -21.595 -22.010 1.00 85.19 540 CYS A N 1
ATOM 4362 C CA . CYS A 1 540 ? 34.878 -22.076 -21.251 1.00 85.19 540 CYS A CA 1
ATOM 4363 C C . CYS A 1 540 ? 34.632 -21.929 -19.736 1.00 85.19 540 CYS A C 1
ATOM 4365 O O . CYS A 1 540 ? 33.768 -21.165 -19.323 1.00 85.19 540 CYS A O 1
ATOM 4367 N N . PRO A 1 541 ? 35.407 -22.609 -18.881 1.00 83.50 541 PRO A N 1
ATOM 4368 C CA . PRO A 1 541 ? 35.407 -22.305 -17.454 1.00 83.50 541 PRO A CA 1
ATOM 4369 C C . PRO A 1 541 ? 35.826 -20.848 -17.197 1.00 83.50 541 PRO A C 1
ATOM 4371 O O . PRO A 1 541 ? 36.756 -20.355 -17.840 1.00 83.50 541 PRO A O 1
ATOM 4374 N N . GLY A 1 542 ? 35.169 -20.179 -16.248 1.00 79.69 542 GLY A N 1
ATOM 4375 C CA . GLY A 1 542 ? 35.430 -18.784 -15.885 1.00 79.69 542 GLY A CA 1
ATOM 4376 C C . GLY A 1 542 ? 34.169 -17.930 -15.746 1.00 79.69 542 GLY A C 1
ATOM 4377 O O . GLY A 1 542 ? 33.049 -18.442 -15.731 1.00 79.69 542 GLY A O 1
ATOM 4378 N N . TYR A 1 543 ? 34.370 -16.618 -15.601 1.00 84.38 543 TYR A N 1
ATOM 4379 C CA . TYR A 1 543 ? 33.291 -15.636 -15.509 1.00 84.38 543 TYR A CA 1
ATOM 4380 C C . TYR A 1 543 ? 32.822 -15.217 -16.898 1.00 84.38 543 TYR A C 1
ATOM 4382 O O . TYR A 1 543 ? 33.627 -14.889 -17.774 1.00 84.38 543 TYR A O 1
ATOM 4390 N N . HIS A 1 544 ? 31.507 -15.203 -17.075 1.00 83.94 544 HIS A N 1
ATOM 4391 C CA . HIS A 1 544 ? 30.853 -14.771 -18.293 1.00 83.94 544 HIS A CA 1
ATOM 4392 C C . HIS A 1 544 ? 29.825 -13.697 -18.011 1.00 83.94 544 HIS A C 1
ATOM 4394 O O . HIS A 1 544 ? 28.988 -13.843 -17.125 1.00 83.94 544 HIS A O 1
ATOM 4400 N N . HIS A 1 545 ? 29.880 -12.638 -18.807 1.00 90.31 545 HIS A N 1
ATOM 4401 C CA . HIS A 1 545 ? 28.963 -11.513 -18.708 1.00 90.31 545 HIS A CA 1
ATOM 4402 C C . HIS A 1 545 ? 27.904 -11.607 -19.800 1.00 90.31 545 HIS A C 1
ATOM 4404 O O . HIS A 1 545 ? 28.237 -11.747 -20.978 1.00 90.31 545 HIS A O 1
ATOM 4410 N N . ILE A 1 546 ? 26.636 -11.542 -19.416 1.00 90.06 546 ILE A N 1
ATOM 4411 C CA . ILE A 1 546 ? 25.493 -11.535 -20.327 1.00 90.06 546 ILE A CA 1
ATOM 4412 C C . ILE A 1 546 ? 24.801 -10.189 -20.189 1.00 90.06 546 ILE A C 1
ATOM 4414 O O . ILE A 1 546 ? 24.448 -9.779 -19.085 1.00 90.06 546 ILE A O 1
ATOM 4418 N N . TYR A 1 547 ? 24.592 -9.527 -21.323 1.00 93.81 547 TYR A N 1
ATOM 4419 C CA . TYR A 1 547 ? 23.926 -8.235 -21.392 1.00 93.81 547 TYR A CA 1
ATOM 4420 C C . TYR A 1 547 ? 22.867 -8.244 -22.491 1.00 93.81 547 TYR A C 1
ATOM 4422 O O . TYR A 1 547 ? 23.182 -8.524 -23.653 1.00 93.81 547 TYR A O 1
ATOM 4430 N N . ILE A 1 548 ? 21.626 -7.913 -22.131 1.00 94.38 548 ILE A N 1
ATOM 4431 C CA . ILE A 1 548 ? 20.504 -7.799 -23.067 1.00 94.38 548 ILE A CA 1
ATOM 4432 C C . ILE A 1 548 ? 19.791 -6.464 -22.856 1.00 94.38 548 ILE A C 1
ATOM 4434 O O . ILE A 1 548 ? 19.377 -6.144 -21.745 1.00 94.38 548 ILE A O 1
ATOM 4438 N N . GLU A 1 549 ? 19.629 -5.690 -23.926 1.00 94.81 549 GLU A N 1
ATOM 4439 C CA . GLU A 1 549 ? 18.886 -4.424 -23.952 1.00 94.81 549 GLU A CA 1
ATOM 4440 C C . GLU A 1 549 ? 18.129 -4.317 -25.282 1.00 94.81 549 GLU A C 1
ATOM 4442 O O . GLU A 1 549 ? 18.630 -4.750 -26.319 1.00 94.81 549 GLU A O 1
ATOM 4447 N N . ILE A 1 550 ? 16.942 -3.719 -25.268 1.00 94.81 550 ILE A N 1
ATOM 4448 C CA . ILE A 1 550 ? 16.170 -3.394 -26.474 1.00 94.81 550 ILE A CA 1
ATOM 4449 C C . ILE A 1 550 ? 15.497 -2.032 -26.298 1.00 94.81 550 ILE A C 1
ATOM 4451 O O . ILE A 1 550 ? 15.366 -1.539 -25.174 1.00 94.81 550 ILE A O 1
ATOM 4455 N N . GLN A 1 551 ? 15.064 -1.414 -27.389 1.00 93.50 551 GLN A N 1
ATOM 4456 C CA . GLN A 1 551 ? 14.278 -0.183 -27.379 1.00 93.50 551 GLN A CA 1
ATOM 4457 C C . GLN A 1 551 ? 12.901 -0.431 -27.985 1.00 93.50 551 GLN A C 1
ATOM 4459 O O . GLN A 1 551 ? 12.698 -1.370 -28.753 1.00 93.50 551 GLN A O 1
ATOM 4464 N N . ASP A 1 552 ? 11.944 0.413 -27.627 1.00 90.56 552 ASP A N 1
ATOM 4465 C CA . ASP A 1 552 ? 10.740 0.573 -28.434 1.00 90.56 552 ASP A CA 1
ATOM 4466 C C . ASP A 1 552 ? 10.965 1.587 -29.569 1.00 90.56 552 ASP A C 1
ATOM 4468 O O . ASP A 1 552 ? 11.961 2.319 -29.589 1.00 90.56 552 ASP A O 1
ATOM 4472 N N . HIS A 1 553 ? 10.017 1.676 -30.501 1.00 88.00 553 HIS A N 1
ATOM 4473 C CA . HIS A 1 553 ? 10.065 2.641 -31.608 1.00 88.00 553 HIS A CA 1
ATOM 4474 C C . HIS A 1 553 ? 9.994 4.118 -31.166 1.00 88.00 553 HIS A C 1
ATOM 4476 O O . HIS A 1 553 ? 10.190 5.020 -31.980 1.00 88.00 553 HIS A O 1
ATOM 4482 N N . SER A 1 554 ? 9.723 4.401 -29.888 1.00 84.56 554 SER A N 1
ATOM 4483 C CA . SER A 1 554 ? 9.811 5.745 -29.306 1.00 84.56 554 SER A CA 1
ATOM 4484 C C . SER A 1 554 ? 11.216 6.082 -28.791 1.00 84.56 554 SER A C 1
ATOM 4486 O O . SER A 1 554 ? 11.453 7.209 -28.350 1.00 84.56 554 SER A O 1
ATOM 4488 N N . GLY A 1 555 ? 12.156 5.133 -28.869 1.00 86.38 555 GLY A N 1
ATOM 4489 C CA . GLY A 1 555 ? 13.534 5.272 -28.403 1.00 86.38 555 GLY A CA 1
ATOM 4490 C C . GLY A 1 555 ? 13.702 5.064 -26.895 1.00 86.38 555 GLY A C 1
ATOM 4491 O O . GLY A 1 555 ? 14.759 5.385 -26.343 1.00 86.38 555 GLY A O 1
ATOM 4492 N N . ILE A 1 556 ? 12.684 4.547 -26.197 1.00 87.25 556 ILE A N 1
ATOM 4493 C CA . ILE A 1 556 ? 12.774 4.224 -24.771 1.00 87.25 556 ILE A CA 1
ATOM 4494 C C . ILE A 1 556 ? 13.395 2.839 -24.618 1.00 87.25 556 ILE A C 1
ATOM 4496 O O . ILE A 1 556 ? 12.886 1.841 -25.125 1.00 87.25 556 ILE A O 1
ATOM 4500 N N . ARG A 1 557 ? 14.511 2.781 -23.887 1.00 89.31 557 ARG A N 1
ATOM 4501 C CA . ARG A 1 557 ? 15.251 1.540 -23.640 1.00 89.31 557 ARG A CA 1
ATOM 4502 C C . ARG A 1 557 ? 14.641 0.739 -22.497 1.00 89.31 557 ARG A C 1
ATOM 4504 O O . ARG A 1 557 ? 14.196 1.321 -21.504 1.00 89.31 557 ARG A O 1
ATOM 4511 N N . SER A 1 558 ? 14.696 -0.584 -22.605 1.00 88.31 558 SER A N 1
ATOM 4512 C CA . SER A 1 558 ? 14.430 -1.494 -21.494 1.00 88.31 558 SER A CA 1
ATOM 4513 C C . SER A 1 558 ? 15.406 -1.249 -20.338 1.00 88.31 558 SER A C 1
ATOM 4515 O O . SER A 1 558 ? 16.483 -0.673 -20.514 1.00 88.31 558 SER A O 1
ATOM 4517 N N . GLN A 1 559 ? 15.065 -1.710 -19.134 1.00 83.00 559 GLN A N 1
ATOM 4518 C CA . GLN A 1 559 ? 16.123 -1.972 -18.155 1.00 83.00 559 GLN A CA 1
ATOM 4519 C C . GLN A 1 559 ? 16.958 -3.142 -18.685 1.00 83.00 559 GLN A C 1
ATOM 4521 O O . GLN A 1 559 ? 16.369 -4.137 -19.122 1.00 83.00 559 GLN A O 1
ATOM 4526 N N . PRO A 1 560 ? 18.293 -3.019 -18.716 1.00 85.75 560 PRO A N 1
ATOM 4527 C CA . PRO A 1 560 ? 19.119 -4.092 -19.227 1.00 85.75 560 PRO A CA 1
ATOM 4528 C C . PRO A 1 560 ? 19.026 -5.303 -18.302 1.00 85.75 560 PRO A C 1
ATOM 4530 O O . PRO A 1 560 ? 19.034 -5.163 -17.077 1.00 85.75 560 PRO A O 1
ATOM 4533 N N . LEU A 1 561 ? 18.960 -6.487 -18.900 1.00 87.81 561 LEU A N 1
ATOM 4534 C CA . LEU A 1 561 ? 19.267 -7.720 -18.197 1.00 87.81 561 LEU A CA 1
ATOM 4535 C C . LEU A 1 561 ? 20.785 -7.863 -18.192 1.00 87.81 561 LEU A C 1
ATOM 4537 O O . LEU A 1 561 ? 21.384 -8.065 -19.248 1.00 87.81 561 LEU A O 1
ATOM 4541 N N . GLU A 1 562 ? 21.391 -7.728 -17.020 1.00 88.69 562 GLU A N 1
ATOM 4542 C CA . GLU A 1 562 ? 22.835 -7.814 -16.842 1.00 88.69 562 GLU A CA 1
ATOM 4543 C C . GLU A 1 562 ? 23.155 -8.883 -15.799 1.00 88.69 562 GLU A C 1
ATOM 4545 O O . GLU A 1 562 ? 22.694 -8.806 -14.662 1.00 88.69 562 GLU A O 1
ATOM 4550 N N . MET A 1 563 ? 23.912 -9.903 -16.200 1.00 86.56 563 MET A N 1
ATOM 4551 C CA . MET A 1 563 ? 24.270 -11.030 -15.341 1.00 86.56 563 MET A CA 1
ATOM 4552 C C . MET A 1 563 ? 25.735 -11.409 -15.505 1.00 86.56 563 MET A C 1
ATOM 4554 O O . MET A 1 563 ? 26.262 -11.439 -16.617 1.00 86.56 563 MET A O 1
ATOM 4558 N N . GLU A 1 564 ? 26.364 -11.774 -14.393 1.00 86.38 564 GLU A N 1
ATOM 4559 C CA . GLU A 1 564 ? 27.670 -12.421 -14.364 1.00 86.38 564 GLU A CA 1
ATOM 4560 C C . GLU A 1 564 ? 27.506 -13.867 -13.891 1.00 86.38 564 GLU A C 1
ATOM 4562 O O . GLU A 1 564 ? 26.841 -14.139 -12.891 1.00 86.38 564 GLU A O 1
ATOM 4567 N N . ILE A 1 565 ? 28.084 -14.810 -14.631 1.00 82.31 565 ILE A N 1
ATOM 4568 C CA . ILE A 1 565 ? 27.923 -16.241 -14.382 1.00 82.31 565 ILE A CA 1
ATOM 4569 C C . ILE A 1 565 ? 29.284 -16.891 -14.342 1.00 82.31 565 ILE A C 1
ATOM 4571 O O . ILE A 1 565 ? 30.063 -16.790 -15.286 1.00 82.31 565 ILE A O 1
ATOM 4575 N N . HIS A 1 566 ? 29.539 -17.615 -13.261 1.00 81.88 566 HIS A N 1
ATOM 4576 C CA . HIS A 1 566 ? 30.761 -18.375 -13.094 1.00 81.88 566 HIS A CA 1
ATOM 4577 C C . HIS A 1 566 ? 30.537 -19.840 -13.484 1.00 81.88 566 HIS A C 1
ATOM 4579 O O . HIS A 1 566 ? 29.794 -20.572 -12.826 1.00 81.88 566 HIS A O 1
ATOM 4585 N N . ILE A 1 567 ? 31.205 -20.278 -14.549 1.00 79.56 567 ILE A N 1
ATOM 4586 C CA . ILE A 1 567 ? 31.248 -21.680 -14.964 1.00 79.56 567 ILE A CA 1
ATOM 4587 C C . ILE A 1 567 ? 32.476 -22.329 -14.328 1.00 79.56 567 ILE A C 1
ATOM 4589 O O . ILE A 1 567 ? 33.613 -22.029 -14.689 1.00 79.56 567 ILE A O 1
ATOM 4593 N N . ILE A 1 568 ? 32.243 -23.233 -13.377 1.00 79.00 568 ILE A N 1
ATOM 4594 C CA . ILE A 1 568 ? 33.302 -23.994 -12.708 1.00 79.00 568 ILE A CA 1
ATOM 4595 C C . ILE A 1 568 ? 33.557 -25.272 -13.508 1.00 79.00 568 ILE A C 1
ATOM 4597 O O . ILE A 1 568 ? 32.615 -25.943 -13.937 1.00 79.00 568 ILE A O 1
ATOM 4601 N N . ASN A 1 569 ? 34.827 -25.639 -13.688 1.00 67.06 569 ASN A N 1
ATOM 4602 C CA . ASN A 1 569 ? 35.178 -26.950 -14.226 1.00 67.06 569 ASN A CA 1
ATOM 4603 C C . ASN A 1 569 ? 34.524 -28.045 -13.374 1.00 67.06 569 ASN A C 1
ATOM 4605 O O . ASN A 1 569 ? 34.718 -28.079 -12.157 1.00 67.06 569 ASN A O 1
ATOM 4609 N N . LYS A 1 570 ? 33.811 -28.988 -14.001 1.00 54.53 570 LYS A N 1
ATOM 4610 C CA . LYS A 1 570 ? 33.581 -30.277 -13.343 1.00 54.53 570 LYS A CA 1
ATOM 4611 C C . LYS A 1 570 ? 34.962 -30.865 -13.071 1.00 54.53 570 LYS A C 1
ATOM 4613 O O . LYS A 1 570 ? 35.701 -31.127 -14.020 1.00 54.53 570 LYS A O 1
ATOM 4618 N N . GLN A 1 571 ? 35.325 -31.027 -11.798 1.00 40.12 571 GLN A N 1
ATOM 4619 C CA . GLN A 1 571 ? 36.466 -31.870 -11.462 1.00 40.12 571 GLN A CA 1
ATOM 4620 C C . GLN A 1 571 ? 36.209 -33.239 -12.107 1.00 40.12 571 GLN A C 1
ATOM 4622 O O . GLN A 1 571 ? 35.102 -33.764 -11.947 1.00 40.12 571 GLN A O 1
ATOM 4627 N N . PRO A 1 572 ? 37.154 -33.779 -12.892 1.00 43.34 572 PRO A N 1
ATOM 4628 C CA . PRO A 1 572 ? 37.028 -35.143 -13.373 1.00 43.34 572 PRO A CA 1
ATOM 4629 C C . PRO A 1 572 ? 36.951 -36.054 -12.143 1.00 43.34 572 PRO A C 1
ATOM 4631 O O . PRO A 1 572 ? 37.831 -36.000 -11.284 1.00 43.34 572 PRO A O 1
ATOM 4634 N N . SER A 1 573 ? 35.845 -36.791 -12.038 1.00 40.09 573 SER A N 1
ATOM 4635 C CA . SER A 1 573 ? 35.620 -37.842 -11.042 1.00 40.09 573 SER A CA 1
ATOM 4636 C C . SER A 1 573 ? 36.570 -39.008 -11.242 1.00 40.09 573 SER A C 1
ATOM 4638 O O . SER A 1 573 ? 36.715 -39.391 -12.429 1.00 40.09 573 SER A O 1
#

Sequence (573 aa):
MVSLKFLLLRILILPIFPAFAWGPFTHPVISKKALEKAENELAEGNKNINRDLVERIKKHEEVFLFASNSADAISVYHILSGGLAVYDYAHNHIPDNPCGKPEFGYKLIHEYLKQSENGKSEYTYDEKDLAVACGWLSHQLADWYTQYPAVDTEGELLPDPLSDADGVTSFFGYANSHRVLGPDYHPVILERCTLADHALVELFHDMLILEEHYSIVKNNRVELFNIYYTPSGKSYNLLTQTSEQYRGIVSRIPCEDILELRNNFNFIINGIHLFIELLKMLQPSMIKTVYRSLDPRYTGKPDYIVLSINRVVEGLFQKSYDEIAKLAQSSLTCELPTEDHRRIKARNITRAGTILFGAAYQLGKTLSHEAILPLINDKDSLNIKLLWGAIDLRFNFIKHMLRYFIANKLPQLTSSNLPMAALLGFLGELLKGKHDTFEGPRREFRKYLKPLITLPGPADIDDVILMRRMIERGLITVKITPATYRTNPTAPLSKQLDPDTLKFRINGYHVSDLPERYELKLDWDNSELIINCRIRKPLCPGYHHIYIEIQDHSGIRSQPLEMEIHIINKQPS

pLDDT: mean 76.39, std 18.38, range [28.97, 98.56]

Foldseek 3Di:
DPDPLVVVCCLVPVLPDDFAAADLLLLLVLQLLLLVVLVVCVVVPPPLFPPVLSVLLVVVVLLLSQLLCVLVLLVLCCQVVLLPNQPNCQNFHPVPALPGDNLLLLLLLLLLVVQVPVVPDLDHFDSSSNSSSLSSNLNNLLVNQQFYFKAALLLAGDPGRRDDAPLAGIDGRQLANLQLLHNQFHSVLSVQCSSGSNRVLNLLSSLLSCVPPVVSCVVHFHRDWDWDAGPVRDIDTSQQVSQCVCVPPGDGDDPVCGVVSRLLVRLLNQLSVVVSLVLCLLPVLLNLQSCCRGPCVNSVHDPSSVVSSVSSNVVPRSDDNVRSNVSNPPDPPPPPPDPVPPPPPDDPSPPNSMSNSVSSSVRSVVDGPVVCVVVSVDQPNPQPCPPVNPDRCRVVNVSVSVLVCLVPPLCVVPQAGQQRSLSSQLVSQSSNDNDNYSPRSSVSSLLQHAKEKDFPDDPSDDPLRSQVVCLVVQKGKMKIGFGGAPPPPPRPQQRQWDVVQKAWDKQNDGQVVCVVQWDWDWDDDRRMIMIIIGGNDRDDAAKMWIWIKTGGNSRHIHDIDIDIHGHHDDDDD